Protein AF-0000000085179048 (afdb_homodimer)

Solvent-accessible surface area (backbone atoms only — not comparable to full-atom values): 20892 Å² total; per-residue (Å²): 111,34,47,78,47,80,28,46,44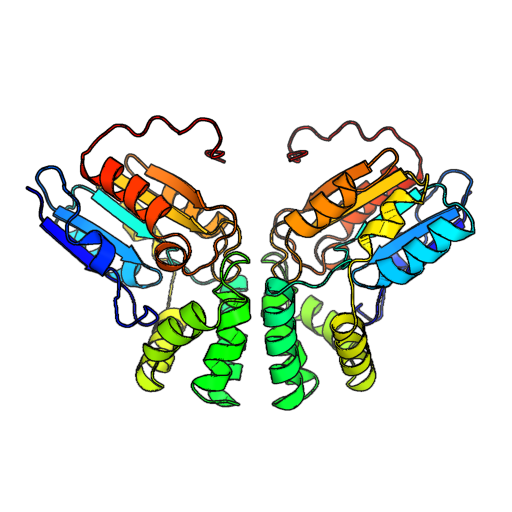,63,78,31,32,78,68,53,62,57,90,55,72,82,53,64,36,40,74,47,40,33,37,40,19,23,29,59,16,32,54,61,47,38,52,49,29,48,74,70,59,28,56,30,36,36,32,36,33,46,50,46,60,58,50,48,43,44,47,31,41,50,50,24,34,50,49,19,31,75,68,40,40,62,62,25,23,47,41,35,38,42,37,31,33,39,10,61,76,41,39,61,36,63,68,59,49,48,46,35,53,68,32,60,44,64,69,44,53,49,51,46,53,52,52,55,71,68,42,55,75,54,55,63,44,37,54,61,23,77,26,34,36,40,30,40,28,10,60,45,9,50,59,59,35,49,68,55,41,47,49,51,37,70,41,35,64,41,62,54,39,57,44,63,39,82,48,17,5,42,51,27,66,77,65,37,43,68,65,46,49,51,55,50,34,44,53,43,53,62,54,77,72,66,76,58,85,83,54,64,70,116,111,36,47,79,47,80,27,45,42,65,78,31,31,77,68,54,62,57,90,56,73,82,53,64,37,40,74,48,40,32,37,40,19,22,30,60,15,34,54,59,47,38,52,49,28,47,74,68,59,29,56,29,36,37,31,37,32,46,50,47,61,58,51,47,43,46,47,30,41,49,50,25,34,49,48,19,31,76,69,40,39,62,62,24,23,46,41,36,37,44,35,32,31,39,11,62,75,40,40,60,36,64,67,59,49,48,47,36,54,67,32,58,45,62,68,42,52,52,51,45,53,53,54,56,72,68,42,54,75,53,54,63,46,37,53,61,21,77,28,32,35,39,30,40,28,10,58,46,9,52,58,59,36,47,67,55,39,48,48,52,36,70,42,34,63,40,60,53,39,58,46,64,39,82,48,18,4,43,50,28,65,76,65,37,42,68,66,45,49,52,55,51,34,44,52,43,53,63,52,78,71,65,75,58,87,82,56,65,75,117

InterPro domains:
  IPR000073 Alpha/beta hydrolase fold-1 [PF12697] (27-190)
  IPR029058 Alpha/Beta hydrolase fold [G3DSA:3.40.50.1820] (17-197)
  IPR029058 Alpha/Beta hydrolase fold [SSF53474] (25-196)

Radius of gyration: 22.24 Å; Cα contacts (8 Å, |Δi|>4): 928; chains: 2; bounding box: 45×68×48 Å

Nearest PDB structures (foldseek):
  5z7w-assembly1_A  TM=7.823E-01  e=5.095E-08  Striga hermonthica
  6azd-assembly1_A  TM=7.592E-01  e=1.053E-07  Physcomitrium patens
  7k38-assembly1_A  TM=7.659E-01  e=2.048E-07  Pisum sativum
  8vd1-assembly1_A  TM=7.895E-01  e=4.234E-07  Oryza sativa
  6azc-assembly2_B  TM=7.497E-01  e=6.869E-07  Physcomitrium patens

Organism: NCBI:txid751945

Sequence (420 aa):
MGELRLFPGLLSPPSGLDLFLDLPSEPGLHLLAFGEGALEALRVAFQGGARSLVLLSPILRRDAFLEARLQALRFGLERGSVEGFATVGRALFFGPRTAGSEEIFSAWREGLSEGKVRAWLERLSALGDERRWLRGTEARLLVVQGALDAFTPPPYGREAADWAKGEALFFAVEGAGHLVPWEAPEEVASWVGDFLLGEGFRPLPGGLALMGELRLFPGLLSPPSGLDLFLDLPSEPGLHLLAFGEGALEALRVAFQGGARSLVLLSPILRRDAFLEARLQALRFGLERGSVEGFATVGRALFFGPRTAGSEEIFSAWREGLSEGKVRAWLERLSALGDERRWLRGTEARLLVVQGALDAFTPPPYGREAADWAKGEALFFAVEGAGHLVPWEAPEEVASWVGDFLLGEGFRPLPGGLAL

pLDDT: mean 93.28, std 13.05, range [28.91, 98.94]

Structure (mmCIF, N/CA/C/O backbone):
data_AF-0000000085179048-model_v1
#
loop_
_entity.id
_entity.type
_entity.pdbx_description
1 polymer 'AB hydrolase-1 domain-containing protein'
#
loop_
_atom_site.group_PDB
_atom_site.id
_atom_site.type_symbol
_atom_site.label_atom_id
_atom_site.label_alt_id
_atom_site.label_comp_id
_atom_site.label_asym_id
_atom_site.label_entity_id
_atom_site.label_seq_id
_atom_site.pdbx_PDB_ins_code
_atom_site.Cartn_x
_atom_site.Cartn_y
_atom_site.Cartn_z
_atom_site.occupancy
_atom_site.B_iso_or_equiv
_atom_site.auth_seq_id
_atom_site.auth_comp_id
_atom_site.auth_asym_id
_atom_site.auth_atom_id
_atom_site.pdbx_PDB_model_num
ATOM 1 N N . MET A 1 1 ? 11.695 32.562 19.188 1 83.38 1 MET A N 1
ATOM 2 C CA . MET A 1 1 ? 10.922 31.344 18.969 1 83.38 1 MET A CA 1
ATOM 3 C C . MET A 1 1 ? 9.812 31.562 17.953 1 83.38 1 MET A C 1
ATOM 5 O O . MET A 1 1 ? 9.297 32.688 17.828 1 83.38 1 MET A O 1
ATOM 9 N N . GLY A 1 2 ? 9.695 30.516 17.141 1 93 2 GLY A N 1
ATOM 10 C CA . GLY A 1 2 ? 8.68 30.672 16.109 1 93 2 GLY A CA 1
ATOM 11 C C . GLY A 1 2 ? 7.297 30.25 16.562 1 93 2 GLY A C 1
ATOM 12 O O . GLY A 1 2 ? 7.105 29.891 17.719 1 93 2 GLY A O 1
ATOM 13 N N . GLU A 1 3 ? 6.324 30.562 15.828 1 95.44 3 GLU A N 1
ATOM 14 C CA . GLU A 1 3 ? 4.945 30.125 16.016 1 95.44 3 GLU A CA 1
ATOM 15 C C . GLU A 1 3 ? 4.656 28.844 15.242 1 95.44 3 GLU A C 1
ATOM 17 O O . GLU A 1 3 ? 4.902 28.781 14.039 1 95.44 3 GLU A O 1
ATOM 22 N N . LEU A 1 4 ? 4.219 27.875 15.992 1 97.5 4 LEU A N 1
ATOM 23 C CA . LEU A 1 4 ? 3.857 26.609 15.367 1 97.5 4 LEU A CA 1
ATOM 24 C C . LEU A 1 4 ? 2.344 26.422 15.359 1 97.5 4 LEU A C 1
ATOM 26 O O . LEU A 1 4 ? 1.698 26.5 16.406 1 97.5 4 LEU A O 1
ATOM 30 N N . ARG A 1 5 ? 1.776 26.234 14.195 1 97.69 5 ARG A N 1
ATOM 31 C CA . ARG A 1 5 ? 0.36 25.922 14.047 1 97.69 5 ARG A CA 1
ATOM 32 C C . ARG A 1 5 ? 0.169 24.5 13.555 1 97.69 5 ARG A C 1
ATOM 34 O O . ARG A 1 5 ? 0.829 24.062 12.602 1 97.69 5 ARG A O 1
ATOM 41 N N . LEU A 1 6 ? -0.698 23.797 14.188 1 98.56 6 LEU A N 1
ATOM 42 C CA . LEU A 1 6 ? -0.914 22.391 13.891 1 98.56 6 LEU A CA 1
ATOM 43 C C . LEU A 1 6 ? -2.234 22.188 13.156 1 98.56 6 LEU A C 1
ATOM 45 O O . LEU A 1 6 ? -3.234 22.828 13.477 1 98.56 6 LEU A O 1
ATOM 49 N N . PHE A 1 7 ? -2.242 21.312 12.18 1 98.5 7 PHE A N 1
ATOM 50 C CA . PHE A 1 7 ? -3.408 20.891 11.406 1 98.5 7 PHE A CA 1
ATOM 51 C C . PHE A 1 7 ? -3.521 19.375 11.383 1 98.5 7 PHE A C 1
ATOM 53 O O . PHE A 1 7 ? -3.178 18.734 10.383 1 98.5 7 PHE A O 1
ATOM 60 N N . PRO A 1 8 ? -4.031 18.734 12.352 1 98.19 8 PRO A N 1
ATOM 61 C CA . PRO A 1 8 ? -3.943 17.281 12.555 1 98.19 8 PRO A CA 1
ATOM 62 C C . PRO A 1 8 ? -4.883 16.5 11.633 1 98.19 8 PRO A C 1
ATOM 64 O O . PRO A 1 8 ? -4.711 15.289 11.453 1 98.19 8 PRO A O 1
ATOM 67 N N . GLY A 1 9 ? -5.91 17.156 10.992 1 97.38 9 GLY A N 1
ATOM 68 C CA . GLY A 1 9 ? -6.898 16.453 10.203 1 97.38 9 GLY A CA 1
ATOM 69 C C . GLY A 1 9 ? -7.973 15.789 11.039 1 97.38 9 GLY A C 1
ATOM 70 O O . GLY A 1 9 ? -7.848 15.703 12.266 1 97.38 9 GLY A O 1
ATOM 71 N N . LEU A 1 10 ? -8.922 15.188 10.445 1 98.06 10 LEU A N 1
ATOM 72 C CA . LEU A 1 10 ? -10.133 14.703 11.102 1 98.06 10 LEU A CA 1
ATOM 73 C C . LEU A 1 10 ? -9.945 13.281 11.609 1 98.06 10 LEU A C 1
ATOM 75 O O . LEU A 1 10 ? -10.695 12.82 12.477 1 98.06 10 LEU A O 1
ATOM 79 N N . LEU A 1 11 ? -8.945 12.516 11.055 1 97.88 11 LEU A N 1
ATOM 80 C CA . LEU A 1 11 ? -8.797 11.109 11.414 1 97.88 11 LEU A CA 1
ATOM 81 C C . LEU A 1 11 ? -7.68 10.93 12.438 1 97.88 11 LEU A C 1
ATOM 83 O O . LEU A 1 11 ? -7.309 9.797 12.758 1 97.88 11 LEU A O 1
ATOM 87 N N . SER A 1 12 ? -7.145 12.023 12.969 1 98.12 12 SER A N 1
ATOM 88 C CA . SER A 1 12 ? -6.082 11.914 13.969 1 98.12 12 SER A CA 1
ATOM 89 C C . SER A 1 12 ? -6.598 11.305 15.266 1 98.12 12 SER A C 1
ATOM 91 O O . SER A 1 12 ? -7.777 11.438 15.594 1 98.12 12 SER A O 1
ATOM 93 N N . PRO A 1 13 ? -5.734 10.555 16 1 98.12 13 PRO A N 1
ATOM 94 C CA . PRO A 1 13 ? -6.113 10.203 17.375 1 98.12 13 PRO A CA 1
ATOM 95 C C . PRO A 1 13 ? -6.344 11.422 18.266 1 98.12 13 PRO A C 1
ATOM 97 O O . PRO A 1 13 ? -6.051 12.547 17.844 1 98.12 13 PRO A O 1
ATOM 100 N N . PRO A 1 14 ? -6.887 11.188 19.438 1 97.81 14 PRO A N 1
ATOM 101 C CA . PRO A 1 14 ? -7.211 12.312 20.328 1 97.81 14 PRO A CA 1
ATOM 102 C C . PRO A 1 14 ? -5.992 13.172 20.656 1 97.81 14 PRO A C 1
ATOM 104 O O . PRO A 1 14 ? -6.117 14.391 20.797 1 97.81 14 PRO A O 1
ATOM 107 N N . SER A 1 15 ? -4.844 12.641 20.688 1 96.38 15 SER A N 1
ATOM 108 C CA . SER A 1 15 ? -3.633 13.391 21 1 96.38 15 SER A CA 1
ATOM 109 C C . SER A 1 15 ? -3.275 14.359 19.875 1 96.38 15 SER A C 1
ATOM 111 O O . SER A 1 15 ? -2.482 15.281 20.078 1 96.38 15 SER A O 1
ATOM 113 N N . GLY A 1 16 ? -3.834 14.094 18.688 1 97.5 16 GLY A N 1
ATOM 114 C CA . GLY A 1 16 ? -3.484 14.914 17.531 1 97.5 16 GLY A CA 1
ATOM 115 C C . GLY A 1 16 ? -1.993 14.953 17.266 1 97.5 16 GLY A C 1
ATOM 116 O O . GLY A 1 16 ? -1.337 13.914 17.219 1 97.5 16 GLY A O 1
ATOM 117 N N . LEU A 1 17 ? -1.526 16.172 17.047 1 98.31 17 LEU A N 1
ATOM 118 C CA . LEU A 1 17 ? -0.115 16.391 16.75 1 98.31 17 LEU A CA 1
ATOM 119 C C . LEU A 1 17 ? 0.594 17.047 17.922 1 98.31 17 LEU A C 1
ATOM 121 O O . LEU A 1 17 ? 1.588 17.75 17.734 1 98.31 17 LEU A O 1
ATOM 125 N N . ASP A 1 18 ? 0.159 16.75 19.141 1 96.81 18 ASP A N 1
ATOM 126 C CA . ASP A 1 18 ? 0.639 17.422 20.344 1 96.81 18 ASP A CA 1
ATOM 127 C C . ASP A 1 18 ? 2.109 17.094 20.594 1 96.81 18 ASP A C 1
ATOM 129 O O . ASP A 1 18 ? 2.809 17.859 21.266 1 96.81 18 ASP A O 1
ATOM 133 N N . LEU A 1 19 ? 2.555 16.016 20.062 1 95 19 LEU A N 1
ATOM 134 C CA . LEU A 1 19 ? 3.93 15.594 20.312 1 95 19 LEU A CA 1
ATOM 135 C C . LEU A 1 19 ? 4.918 16.594 19.719 1 95 19 LEU A C 1
ATOM 137 O O . LEU A 1 19 ? 6.098 16.594 20.062 1 95 19 LEU A O 1
ATOM 141 N N . PHE A 1 20 ? 4.402 17.516 18.875 1 97.12 20 PHE A N 1
ATOM 142 C CA . PHE A 1 20 ? 5.301 18.453 18.203 1 97.12 20 PHE A CA 1
ATOM 143 C C . PHE A 1 20 ? 5.285 19.812 18.891 1 97.12 20 PHE A C 1
ATOM 145 O O . PHE A 1 20 ? 6.086 20.688 18.562 1 97.12 20 PHE A O 1
ATOM 152 N N . LEU A 1 21 ? 4.391 20.141 19.812 1 94.69 21 LEU A N 1
ATOM 153 C CA . LEU A 1 21 ? 4.129 21.453 20.375 1 94.69 21 LEU A CA 1
ATOM 154 C C . LEU A 1 21 ? 5.367 22 21.078 1 94.69 21 LEU A C 1
ATOM 156 O O . LEU A 1 21 ? 5.613 23.219 21.062 1 94.69 21 LEU A O 1
ATOM 160 N N . ASP A 1 22 ? 6.266 21.188 21.641 1 91.12 22 ASP A N 1
ATOM 161 C CA . ASP A 1 22 ? 7.379 21.656 22.469 1 91.12 22 ASP A CA 1
ATOM 162 C C . ASP A 1 22 ? 8.68 21.672 21.672 1 91.12 22 ASP A C 1
ATOM 164 O O . ASP A 1 22 ? 9.75 21.922 22.219 1 91.12 22 ASP A O 1
ATOM 168 N N . LEU A 1 23 ? 8.57 21.453 20.359 1 94.94 23 LEU A N 1
ATOM 169 C CA . LEU A 1 23 ? 9.781 21.469 19.547 1 94.94 23 LEU A CA 1
ATOM 170 C C . LEU A 1 23 ? 10.281 22.906 19.344 1 94.94 23 LEU A C 1
ATOM 172 O O . LEU A 1 23 ? 9.492 23.797 19.047 1 94.94 23 LEU A O 1
ATOM 176 N N . PRO A 1 24 ? 11.578 23.109 19.484 1 94.19 24 PRO A N 1
ATOM 177 C CA . PRO A 1 24 ? 12.125 24.438 19.172 1 94.19 24 PRO A CA 1
ATOM 178 C C . PRO A 1 24 ? 12.062 24.766 17.688 1 94.19 24 PRO A C 1
ATOM 180 O O . PRO A 1 24 ? 12.062 23.844 16.844 1 94.19 24 PRO A O 1
ATOM 183 N N . SER A 1 25 ? 11.914 26.031 17.375 1 94.75 25 SER A N 1
ATOM 184 C CA . SER A 1 25 ? 11.875 26.469 15.992 1 94.75 25 SER A CA 1
ATOM 185 C C . SER A 1 25 ? 12.57 27.812 15.82 1 94.75 25 SER A C 1
ATOM 187 O O . SER A 1 25 ? 12.68 28.594 16.781 1 94.75 25 SER A O 1
ATOM 189 N N . GLU A 1 26 ? 13.102 28.094 14.68 1 94.94 26 GLU A N 1
ATOM 190 C CA . GLU A 1 26 ? 13.586 29.438 14.336 1 94.94 26 GLU A CA 1
ATOM 191 C C . GLU A 1 26 ? 12.43 30.438 14.273 1 94.94 26 GLU A C 1
ATOM 193 O O . GLU A 1 26 ? 11.266 30.047 14.219 1 94.94 26 GLU A O 1
ATOM 198 N N . PRO A 1 27 ? 12.789 31.703 14.25 1 95.38 27 PRO A N 1
ATOM 199 C CA . PRO A 1 27 ? 11.719 32.688 14.18 1 95.38 27 PRO A CA 1
ATOM 200 C C . PRO A 1 27 ? 10.891 32.562 12.906 1 95.38 27 PRO A C 1
ATOM 202 O O . PRO A 1 27 ? 11.422 32.25 11.844 1 95.38 27 PRO A O 1
ATOM 205 N N . GLY A 1 28 ? 9.539 32.906 13.094 1 95.06 28 GLY A N 1
ATOM 206 C CA . GLY A 1 28 ? 8.617 32.844 11.961 1 95.06 28 GLY A CA 1
ATOM 207 C C . GLY A 1 28 ? 7.445 31.922 12.195 1 95.06 28 GLY A C 1
ATOM 208 O O . GLY A 1 28 ? 7.297 31.359 13.281 1 95.06 28 GLY A O 1
ATOM 209 N N . LEU A 1 29 ? 6.594 31.797 11.148 1 96.44 29 LEU A N 1
ATOM 210 C CA . LEU A 1 29 ? 5.422 30.922 11.203 1 96.44 29 LEU A CA 1
ATOM 211 C C . LEU A 1 29 ? 5.734 29.562 10.602 1 96.44 29 LEU A C 1
ATOM 213 O O . LEU A 1 29 ? 6.23 29.469 9.477 1 96.44 29 LEU A O 1
ATOM 217 N N . HIS A 1 30 ? 5.52 28.531 11.383 1 97 30 HIS A N 1
ATOM 218 C CA . HIS A 1 30 ? 5.695 27.156 10.961 1 97 30 HIS A CA 1
ATOM 219 C C . HIS A 1 30 ? 4.367 26.391 10.992 1 97 30 HIS A C 1
ATOM 221 O O . HIS A 1 30 ? 3.621 26.484 11.969 1 97 30 HIS A O 1
ATOM 227 N N . LEU A 1 31 ? 4.109 25.75 9.891 1 97.94 31 LEU A N 1
ATOM 228 C CA . LEU A 1 31 ? 2.877 24.984 9.773 1 97.94 31 LEU A CA 1
ATOM 229 C C . LEU A 1 31 ? 3.172 23.484 9.719 1 97.94 31 LEU A C 1
ATOM 231 O O . LEU A 1 31 ? 4.09 23.047 9.016 1 97.94 31 LEU A O 1
ATOM 235 N N . LEU A 1 32 ? 2.506 22.734 10.484 1 98.69 32 LEU A N 1
ATOM 236 C CA . LEU A 1 32 ? 2.611 21.281 10.508 1 98.69 32 LEU A CA 1
ATOM 237 C C . LEU A 1 32 ? 1.243 20.625 10.312 1 98.69 32 LEU A C 1
ATOM 239 O O . LEU A 1 32 ? 0.315 20.875 11.086 1 98.69 32 LEU A O 1
ATOM 243 N N . ALA A 1 33 ? 1.173 19.812 9.273 1 98.81 33 ALA A N 1
ATOM 244 C CA . ALA A 1 33 ? -0.136 19.266 8.914 1 98.81 33 ALA A CA 1
ATOM 245 C C . ALA A 1 33 ? -0.055 17.766 8.641 1 98.81 33 ALA A C 1
ATOM 247 O O . ALA A 1 33 ? 0.973 17.281 8.172 1 98.81 33 ALA A O 1
ATOM 248 N N . PHE A 1 34 ? -1.141 17.094 8.883 1 98.81 34 PHE A N 1
ATOM 249 C CA . PHE A 1 34 ? -1.292 15.688 8.562 1 98.81 34 PHE A CA 1
ATOM 250 C C . PHE A 1 34 ? -2.479 15.461 7.633 1 98.81 34 PHE A C 1
ATOM 252 O O . PHE A 1 34 ? -3.545 16.047 7.824 1 98.81 34 PHE A O 1
ATOM 259 N N . GLY A 1 35 ? -2.232 14.508 6.664 1 98.5 35 GLY A N 1
ATOM 260 C CA . GLY A 1 35 ? -3.316 14.078 5.793 1 98.5 35 GLY A CA 1
ATOM 261 C C . GLY A 1 35 ? -4 15.227 5.082 1 98.5 35 GLY A C 1
ATOM 262 O O . GLY A 1 35 ? -3.344 16.031 4.414 1 98.5 35 GLY A O 1
ATOM 263 N N . GLU A 1 36 ? -5.277 15.336 5.199 1 98.25 36 GLU A N 1
ATOM 264 C CA . GLU A 1 36 ? -6.066 16.391 4.559 1 98.25 36 GLU A CA 1
ATOM 265 C C . GLU A 1 36 ? -5.926 17.719 5.297 1 98.25 36 GLU A C 1
ATOM 267 O O . GLU A 1 36 ? -6.301 18.766 4.773 1 98.25 36 GLU A O 1
ATOM 272 N N . GLY A 1 37 ? -5.328 17.766 6.523 1 98.38 37 GLY A N 1
ATOM 273 C CA . GLY A 1 37 ? -4.98 19.016 7.172 1 98.38 37 GLY A CA 1
ATOM 274 C C . GLY A 1 37 ? -4.07 19.891 6.332 1 98.38 37 GLY A C 1
ATOM 275 O O . GLY A 1 37 ? -4 21.109 6.543 1 98.38 37 GLY A O 1
ATOM 276 N N . ALA A 1 38 ? -3.398 19.281 5.438 1 98.38 38 ALA A N 1
ATOM 277 C CA . ALA A 1 38 ? -2.504 19.984 4.531 1 98.38 38 ALA A CA 1
ATOM 278 C C . ALA A 1 38 ? -3.264 21.031 3.717 1 98.38 38 ALA A C 1
ATOM 280 O O . ALA A 1 38 ? -2.703 22.062 3.344 1 98.38 38 ALA A O 1
ATOM 281 N N . LEU A 1 39 ? -4.527 20.781 3.436 1 97.12 39 LEU A N 1
ATOM 282 C CA . LEU A 1 39 ? -5.328 21.672 2.607 1 97.12 39 LEU A CA 1
ATOM 283 C C . LEU A 1 39 ? -5.453 23.047 3.26 1 97.12 39 LEU A C 1
ATOM 285 O O . LEU A 1 39 ? -5.188 24.062 2.623 1 97.12 39 LEU A O 1
ATOM 289 N N . GLU A 1 40 ? -5.809 23.047 4.531 1 96.69 40 GLU A N 1
ATOM 290 C CA . GLU A 1 40 ? -5.914 24.312 5.258 1 96.69 40 GLU A CA 1
ATOM 291 C C . GLU A 1 40 ? -4.543 24.938 5.473 1 96.69 40 GLU A C 1
ATOM 293 O O . GLU A 1 40 ? -4.383 26.156 5.34 1 96.69 40 GLU A O 1
ATOM 298 N N . ALA A 1 41 ? -3.561 24.125 5.766 1 97.81 41 ALA A N 1
ATOM 299 C CA . ALA A 1 41 ? -2.207 24.641 5.984 1 97.81 41 ALA A CA 1
ATOM 300 C C . ALA A 1 41 ? -1.677 25.328 4.734 1 97.81 41 ALA A C 1
ATOM 302 O O . ALA A 1 41 ? -1.047 26.391 4.832 1 97.81 41 ALA A O 1
ATOM 303 N N . LEU A 1 42 ? -1.916 24.766 3.609 1 95.88 42 LEU A N 1
ATOM 304 C CA . LEU A 1 42 ? -1.454 25.344 2.348 1 95.88 42 LEU A CA 1
ATOM 305 C C . LEU A 1 42 ? -2.109 26.688 2.084 1 95.88 42 LEU A C 1
ATOM 307 O O . LEU A 1 42 ? -1.458 27.609 1.601 1 95.88 42 LEU A O 1
ATOM 311 N N . ARG A 1 43 ? -3.361 26.797 2.412 1 94.06 43 ARG A N 1
ATOM 312 C CA . ARG A 1 43 ? -4.059 28.062 2.242 1 94.06 43 ARG A CA 1
ATOM 313 C C . ARG A 1 43 ? -3.455 29.141 3.137 1 94.06 43 ARG A C 1
ATOM 315 O O . ARG A 1 43 ? -3.252 30.266 2.697 1 94.06 43 ARG A O 1
ATOM 322 N N . VAL A 1 44 ? -3.166 28.75 4.32 1 95.44 44 VAL A N 1
ATOM 323 C CA . VAL A 1 44 ? -2.547 29.672 5.258 1 95.44 44 VAL A CA 1
ATOM 324 C C . VAL A 1 44 ? -1.172 30.094 4.742 1 95.44 44 VAL A C 1
ATOM 326 O O . VAL A 1 44 ? -0.825 31.266 4.766 1 95.44 44 VAL A O 1
ATOM 329 N N . ALA A 1 45 ? -0.393 29.156 4.293 1 94.06 45 ALA A N 1
ATOM 330 C CA . ALA A 1 45 ? 0.941 29.438 3.768 1 94.06 45 ALA A CA 1
ATOM 331 C C . ALA A 1 45 ? 0.869 30.375 2.564 1 94.06 45 ALA A C 1
ATOM 333 O O . ALA A 1 45 ? 1.712 31.25 2.408 1 94.06 45 ALA A O 1
ATOM 334 N N . PHE A 1 46 ? -0.098 30.141 1.783 1 87.81 46 PHE A N 1
ATOM 335 C CA . PHE A 1 46 ? -0.271 30.922 0.568 1 87.81 46 PHE A CA 1
ATOM 336 C C . PHE A 1 46 ? -0.652 32.375 0.904 1 87.81 46 PHE A C 1
ATOM 338 O O . PHE A 1 46 ? -0.125 33.312 0.309 1 87.81 46 PHE A O 1
ATOM 345 N N . GLN A 1 47 ? -1.508 32.594 1.882 1 88.31 47 GLN A N 1
ATOM 346 C CA . GLN A 1 47 ? -2.057 33.906 2.215 1 88.31 47 GLN A CA 1
ATOM 347 C C . GLN A 1 47 ? -1.08 34.719 3.068 1 88.31 47 GLN A C 1
ATOM 349 O O . GLN A 1 47 ? -1.003 35.938 2.947 1 88.31 47 GLN A O 1
ATOM 354 N N . GLY A 1 48 ? -0.469 34.156 3.969 1 81.31 48 GLY A N 1
ATOM 355 C CA . GLY A 1 48 ? 0.225 34.906 5 1 81.31 48 GLY A CA 1
ATOM 356 C C . GLY A 1 48 ? 1.729 34.719 4.969 1 81.31 48 GLY A C 1
ATOM 357 O O . GLY A 1 48 ? 2.467 35.438 5.645 1 81.31 48 GLY A O 1
ATOM 358 N N . GLY A 1 49 ? 2.15 33.781 4.211 1 87.56 49 GLY A N 1
ATOM 359 C CA . GLY A 1 49 ? 3.572 33.469 4.211 1 87.56 49 GLY A CA 1
ATOM 360 C C . GLY A 1 49 ? 3.992 32.594 5.383 1 87.56 49 GLY A C 1
ATOM 361 O O . GLY A 1 49 ? 3.588 32.844 6.523 1 87.56 49 GLY A O 1
ATOM 362 N N . ALA A 1 50 ? 4.504 31.547 5.258 1 94.19 50 ALA A N 1
ATOM 363 C CA . ALA A 1 50 ? 5.082 30.656 6.258 1 94.19 50 ALA A CA 1
ATOM 364 C C . ALA A 1 50 ? 6.574 30.438 6.004 1 94.19 50 ALA A C 1
ATOM 366 O O . ALA A 1 50 ? 7.023 30.469 4.855 1 94.19 50 ALA A O 1
ATOM 367 N N . ARG A 1 51 ? 7.234 30.359 7.141 1 94 51 ARG A N 1
ATOM 368 C CA . ARG A 1 51 ? 8.656 30.062 7.047 1 94 51 ARG A CA 1
ATOM 369 C C . ARG A 1 51 ? 8.883 28.625 6.598 1 94 51 ARG A C 1
ATOM 371 O O . ARG A 1 51 ? 9.781 28.344 5.793 1 94 51 ARG A O 1
ATOM 378 N N . SER A 1 52 ? 8.094 27.781 7.156 1 95.31 52 SER A N 1
ATOM 379 C CA . SER A 1 52 ? 8.219 26.375 6.789 1 95.31 52 SER A CA 1
ATOM 380 C C . SER A 1 52 ? 6.867 25.672 6.824 1 95.31 52 SER A C 1
ATOM 382 O O . SER A 1 52 ? 5.941 26.125 7.496 1 95.31 52 SER A O 1
ATOM 384 N N . LEU A 1 53 ? 6.797 24.641 6.082 1 96.44 53 LEU A N 1
ATOM 385 C CA . LEU A 1 53 ? 5.637 23.766 5.969 1 96.44 53 LEU A CA 1
ATOM 386 C C . LEU A 1 53 ? 6.043 22.312 6.078 1 96.44 53 LEU A C 1
ATOM 388 O O . LEU A 1 53 ? 6.871 21.828 5.301 1 96.44 53 LEU A O 1
ATOM 392 N N . VAL A 1 54 ? 5.512 21.641 7.102 1 97.88 54 VAL A N 1
ATOM 393 C CA . VAL A 1 54 ? 5.711 20.203 7.266 1 97.88 54 VAL A CA 1
ATOM 394 C C . VAL A 1 54 ? 4.422 19.469 6.934 1 97.88 54 VAL A C 1
ATOM 396 O O . VAL A 1 54 ? 3.385 19.703 7.559 1 97.88 54 VAL A O 1
ATOM 399 N N . LEU A 1 55 ? 4.523 18.594 5.953 1 98.44 55 LEU A N 1
ATOM 400 C CA . LEU A 1 55 ? 3.381 17.766 5.555 1 98.44 55 LEU A CA 1
ATOM 401 C C . LEU A 1 55 ? 3.631 16.297 5.863 1 98.44 55 LEU A C 1
ATOM 403 O O . LEU A 1 55 ? 4.539 15.688 5.297 1 98.44 55 LEU A O 1
ATOM 407 N N . LEU A 1 56 ? 2.85 15.781 6.754 1 98.75 56 LEU A N 1
ATOM 408 C CA . LEU A 1 56 ? 2.893 14.375 7.117 1 98.75 56 LEU A CA 1
ATOM 409 C C . LEU A 1 56 ? 1.784 13.594 6.414 1 98.75 56 LEU A C 1
ATOM 411 O O . LEU A 1 56 ? 0.601 13.812 6.688 1 98.75 56 LEU A O 1
ATOM 415 N N . SER A 1 57 ? 2.143 12.68 5.426 1 98.62 57 SER A N 1
ATOM 416 C CA . SER A 1 57 ? 1.211 11.891 4.621 1 98.62 57 SER A CA 1
ATOM 417 C C . SER A 1 57 ? 0.143 12.773 3.988 1 98.62 57 SER A C 1
ATOM 419 O O . SER A 1 57 ? -1.052 12.5 4.105 1 98.62 57 SER A O 1
ATOM 421 N N . PRO A 1 58 ? 0.581 13.758 3.236 1 98.44 58 PRO A N 1
ATOM 422 C CA . PRO A 1 58 ? -0.389 14.727 2.721 1 98.44 58 PRO A CA 1
ATOM 423 C C . PRO A 1 58 ? -1.349 14.109 1.702 1 98.44 58 PRO A C 1
ATOM 425 O O . PRO A 1 58 ? -0.962 13.219 0.942 1 98.44 58 PRO A O 1
ATOM 428 N N . ILE A 1 59 ? -2.541 14.562 1.688 1 98.38 59 ILE A N 1
ATOM 429 C CA . ILE A 1 59 ? -3.566 14.273 0.691 1 98.38 59 ILE A CA 1
ATOM 430 C C . ILE A 1 59 ? -3.922 15.547 -0.066 1 98.38 59 ILE A C 1
ATOM 432 O O . ILE A 1 59 ? -4.574 16.438 0.482 1 98.38 59 ILE A O 1
ATOM 436 N N . LEU A 1 60 ? -3.484 15.602 -1.344 1 97.75 60 LEU A N 1
ATOM 437 C CA . LEU A 1 60 ? -3.58 16.875 -2.033 1 97.75 60 LEU A CA 1
ATOM 438 C C . LEU A 1 60 ? -4.344 16.734 -3.346 1 97.75 60 LEU A C 1
ATOM 440 O O . LEU A 1 60 ? -4.625 17.734 -4.02 1 97.75 60 LEU A O 1
ATOM 444 N N . ARG A 1 61 ? -4.645 15.508 -3.695 1 96.5 61 ARG A N 1
ATOM 445 C CA . ARG A 1 61 ? -5.414 15.266 -4.91 1 96.5 61 ARG A CA 1
ATOM 446 C C . ARG A 1 61 ? -6.168 13.938 -4.82 1 96.5 61 ARG A C 1
ATOM 448 O O . ARG A 1 61 ? -5.875 13.109 -3.959 1 96.5 61 ARG A O 1
ATOM 455 N N . ARG A 1 62 ? -7.098 13.867 -5.684 1 96.56 62 ARG A N 1
ATOM 456 C CA . ARG A 1 62 ? -7.871 12.641 -5.789 1 96.56 62 ARG A CA 1
ATOM 457 C C . ARG A 1 62 ? -7.809 12.07 -7.199 1 96.56 62 ARG A C 1
ATOM 459 O O . ARG A 1 62 ? -8.016 12.789 -8.18 1 96.56 62 ARG A O 1
ATOM 466 N N . ASP A 1 63 ? -7.414 10.898 -7.367 1 96.88 63 ASP A N 1
ATOM 467 C CA . ASP A 1 63 ? -7.438 10.125 -8.609 1 96.88 63 ASP A CA 1
ATOM 468 C C . ASP A 1 63 ? -8.195 8.812 -8.422 1 96.88 63 ASP A C 1
ATOM 470 O O . ASP A 1 63 ? -8.797 8.578 -7.371 1 96.88 63 ASP A O 1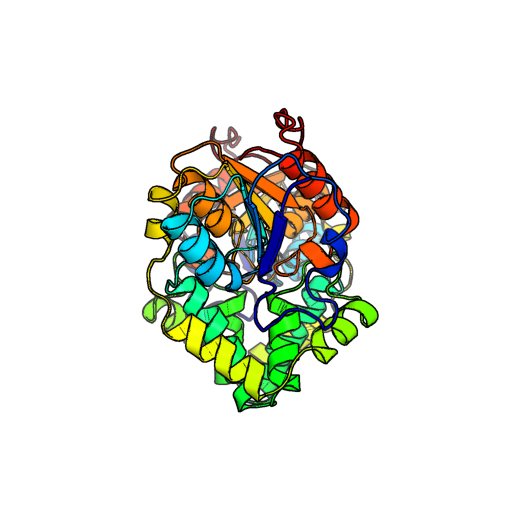
ATOM 474 N N . ALA A 1 64 ? -8.266 8.023 -9.453 1 97.38 64 ALA A N 1
ATOM 475 C CA . ALA A 1 64 ? -9.016 6.773 -9.406 1 97.38 64 ALA A CA 1
ATOM 476 C C . ALA A 1 64 ? -8.438 5.82 -8.367 1 97.38 64 ALA A C 1
ATOM 478 O O . ALA A 1 64 ? -9.164 5.023 -7.762 1 97.38 64 ALA A O 1
ATOM 479 N N . PHE A 1 65 ? -7.16 5.918 -8.164 1 97.75 65 PHE A N 1
ATOM 480 C CA . PHE A 1 65 ? -6.484 5.086 -7.176 1 97.75 65 PHE A CA 1
ATOM 481 C C . PHE A 1 65 ? -6.973 5.402 -5.77 1 97.75 65 PHE A C 1
ATOM 483 O O . PHE A 1 65 ? -7.395 4.504 -5.035 1 97.75 65 PHE A O 1
ATOM 490 N N . LEU A 1 66 ? -6.988 6.656 -5.363 1 98.19 66 LEU A N 1
ATOM 491 C CA . LEU A 1 66 ? -7.504 7.082 -4.066 1 98.19 66 LEU A CA 1
ATOM 492 C C . LEU A 1 66 ? -9 6.812 -3.961 1 98.19 66 LEU A C 1
ATOM 494 O O . LEU A 1 66 ? -9.492 6.438 -2.895 1 98.19 66 LEU A O 1
ATOM 498 N N . GLU A 1 67 ? -9.695 7.02 -5.055 1 98.31 67 GLU A N 1
ATOM 499 C CA . GLU A 1 67 ? -11.141 6.789 -5.047 1 98.31 67 GLU A CA 1
ATOM 500 C C . GLU A 1 67 ? -11.461 5.348 -4.66 1 98.31 67 GLU A C 1
ATOM 502 O O . GLU A 1 67 ? -12.43 5.098 -3.938 1 98.31 67 GLU A O 1
ATOM 507 N N . ALA A 1 68 ? -10.742 4.379 -5.145 1 98.62 68 ALA A N 1
ATOM 508 C CA . ALA A 1 68 ? -10.961 2.982 -4.781 1 98.62 68 ALA A CA 1
ATOM 509 C C . ALA A 1 68 ? -10.828 2.781 -3.275 1 98.62 68 ALA A C 1
ATOM 511 O O . ALA A 1 68 ? -11.602 2.025 -2.676 1 98.62 68 ALA A O 1
ATOM 512 N N . ARG A 1 69 ? -9.836 3.406 -2.643 1 98.75 69 ARG A N 1
ATOM 513 C CA . ARG A 1 69 ? -9.656 3.318 -1.195 1 98.75 69 ARG A CA 1
ATOM 514 C C . ARG A 1 69 ? -10.82 3.977 -0.461 1 98.75 69 ARG A C 1
ATOM 516 O O . ARG A 1 69 ? -11.32 3.439 0.53 1 98.75 69 ARG A O 1
ATOM 523 N N . LEU A 1 70 ? -11.266 5.125 -0.992 1 98.81 70 LEU A N 1
ATOM 524 C CA . LEU A 1 70 ? -12.391 5.812 -0.371 1 98.81 70 LEU A CA 1
ATOM 525 C C . LEU A 1 70 ? -13.656 4.969 -0.456 1 98.81 70 LEU A C 1
ATOM 527 O O . LEU A 1 70 ? -14.445 4.922 0.492 1 98.81 70 LEU A O 1
ATOM 531 N N . GLN A 1 71 ? -13.844 4.309 -1.553 1 98.81 71 GLN A N 1
ATOM 532 C CA . GLN A 1 71 ? -15.008 3.451 -1.713 1 98.81 71 GLN A CA 1
ATOM 533 C C . GLN A 1 71 ? -14.992 2.303 -0.706 1 98.81 71 GLN A C 1
ATOM 535 O O . GLN A 1 71 ? -16.031 1.954 -0.1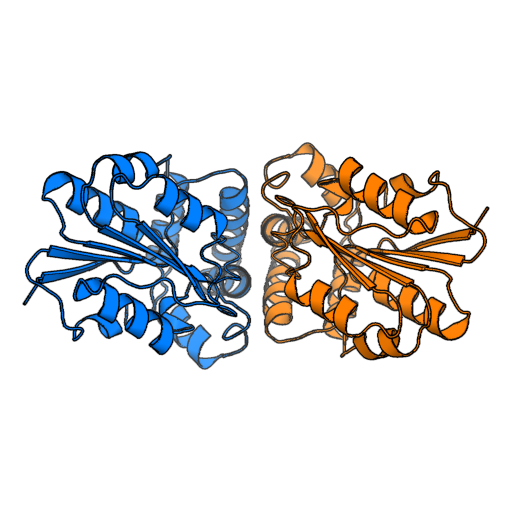36 1 98.81 71 GLN A O 1
ATOM 540 N N . ALA A 1 72 ? -13.859 1.729 -0.514 1 98.94 72 ALA A N 1
ATOM 541 C CA . ALA A 1 72 ? -13.742 0.655 0.469 1 98.94 72 ALA A CA 1
ATOM 542 C C . ALA A 1 72 ? -14.062 1.158 1.874 1 98.94 72 ALA A C 1
ATOM 544 O O . ALA A 1 72 ? -14.75 0.484 2.641 1 98.94 72 ALA A O 1
ATOM 545 N N . LEU A 1 73 ? -13.523 2.316 2.201 1 98.94 73 LEU A N 1
ATOM 546 C CA . LEU A 1 73 ? -13.758 2.902 3.516 1 98.94 73 LEU A CA 1
ATOM 547 C C . LEU A 1 73 ? -15.227 3.271 3.688 1 98.94 73 LEU A C 1
ATOM 549 O O . LEU A 1 73 ? -15.805 3.059 4.758 1 98.94 73 LEU A O 1
ATOM 553 N N . ARG A 1 74 ? -15.828 3.869 2.617 1 98.88 74 ARG A N 1
ATOM 554 C CA . ARG A 1 74 ? -17.266 4.172 2.648 1 98.88 74 ARG A CA 1
ATOM 555 C C . ARG A 1 74 ? -18.078 2.906 2.861 1 98.88 74 ARG A C 1
ATOM 557 O O . ARG A 1 74 ? -19.031 2.902 3.646 1 98.88 74 ARG A O 1
ATOM 564 N N . PHE A 1 75 ? -17.75 1.855 2.164 1 98.88 75 PHE A N 1
ATOM 565 C CA . PHE A 1 75 ? -18.406 0.564 2.34 1 98.88 75 PHE A CA 1
ATOM 566 C C . PHE A 1 75 ? -18.328 0.117 3.795 1 98.88 75 PHE A C 1
ATOM 568 O O . PHE A 1 75 ? -19.344 -0.306 4.371 1 98.88 75 PHE A O 1
ATOM 575 N N . GLY A 1 76 ? -17.125 0.198 4.383 1 98.88 76 GLY A N 1
ATOM 576 C CA . GLY A 1 76 ? -16.953 -0.146 5.785 1 98.88 76 GLY A CA 1
ATOM 577 C C . GLY A 1 76 ? -17.875 0.628 6.707 1 98.88 76 GLY A C 1
ATOM 578 O O . GLY A 1 76 ? -18.516 0.046 7.582 1 98.88 76 GLY A O 1
ATOM 579 N N . LEU A 1 77 ? -17.922 1.897 6.445 1 98.88 77 LEU A N 1
ATOM 580 C CA . LEU A 1 77 ? -18.766 2.748 7.27 1 98.88 77 LEU A CA 1
ATOM 581 C C . LEU A 1 77 ? -20.234 2.367 7.105 1 98.88 77 LEU A C 1
ATOM 583 O O . LEU A 1 77 ? -20.953 2.193 8.094 1 98.88 77 LEU A O 1
ATOM 587 N N . GLU A 1 78 ? -20.641 2.225 5.895 1 98.69 78 GLU A N 1
ATOM 588 C CA . GLU A 1 78 ? -22.047 1.966 5.582 1 98.69 78 GLU A CA 1
ATOM 589 C C . GLU A 1 78 ? -22.5 0.612 6.129 1 98.69 78 GLU A C 1
ATOM 591 O O . GLU A 1 78 ? -23.641 0.461 6.566 1 98.69 78 GLU A O 1
ATOM 596 N N . ARG A 1 79 ? -21.594 -0.37 6.148 1 98.69 79 ARG A N 1
ATOM 597 C CA . ARG A 1 79 ? -22 -1.737 6.469 1 98.69 79 ARG A CA 1
ATOM 598 C C . ARG A 1 79 ? -21.656 -2.086 7.914 1 98.69 79 ARG A C 1
ATOM 600 O O . ARG A 1 79 ? -22.156 -3.068 8.461 1 98.69 79 ARG A O 1
ATOM 607 N N . GLY A 1 80 ? -20.75 -1.288 8.531 1 98.56 80 GLY A N 1
ATOM 608 C CA . GLY A 1 80 ? -20.312 -1.659 9.867 1 98.56 80 GLY A CA 1
ATOM 609 C C . GLY A 1 80 ? -20.109 -0.467 10.781 1 98.56 80 GLY A C 1
ATOM 610 O O . GLY A 1 80 ? -19.375 -0.557 11.773 1 98.56 80 GLY A O 1
ATOM 611 N N . SER A 1 81 ? -20.641 0.662 10.391 1 98.5 81 SER A N 1
ATOM 612 C CA . SER A 1 81 ? -20.484 1.893 11.156 1 98.5 81 SER A CA 1
ATOM 613 C C . SER A 1 81 ? -19 2.23 11.359 1 98.5 81 SER A C 1
ATOM 615 O O . SER A 1 81 ? -18.172 1.926 10.508 1 98.5 81 SER A O 1
ATOM 617 N N . VAL A 1 82 ? -18.719 2.908 12.453 1 98.75 82 VAL A N 1
ATOM 618 C CA . VAL A 1 82 ? -17.359 3.359 12.703 1 98.75 82 VAL A CA 1
ATOM 619 C C . VAL A 1 82 ? -16.438 2.154 12.844 1 98.75 82 VAL A C 1
ATOM 621 O O . VAL A 1 82 ? -15.273 2.199 12.414 1 98.75 82 VAL A O 1
ATOM 624 N N . GLU A 1 83 ? -16.969 1.062 13.375 1 98.62 83 GLU A N 1
ATOM 625 C CA . GLU A 1 83 ? -16.172 -0.147 13.523 1 98.62 83 GLU A CA 1
ATOM 626 C C . GLU A 1 83 ? -15.805 -0.736 12.164 1 98.62 83 GLU A C 1
ATOM 628 O O . GLU A 1 83 ? -14.68 -1.209 11.969 1 98.62 83 GLU A O 1
ATOM 633 N N . GLY A 1 84 ? -16.797 -0.779 11.242 1 98.88 84 GLY A N 1
ATOM 634 C CA . GLY A 1 84 ? -16.5 -1.231 9.891 1 98.88 84 GLY A CA 1
ATOM 635 C C . GLY A 1 84 ? -15.484 -0.357 9.18 1 98.88 84 GLY A C 1
ATOM 636 O O . GLY A 1 84 ? -14.578 -0.864 8.516 1 98.88 84 GLY A O 1
ATOM 637 N N . PHE A 1 85 ? -15.633 1.016 9.352 1 98.94 85 PHE A N 1
ATOM 638 C CA . PHE A 1 85 ? -14.656 1.959 8.812 1 98.94 85 PHE A CA 1
ATOM 639 C C . PHE A 1 85 ? -13.266 1.673 9.367 1 98.94 85 PHE A C 1
ATOM 641 O O . PHE A 1 85 ? -12.297 1.618 8.617 1 98.94 85 PHE A O 1
ATOM 648 N N . ALA A 1 86 ? -13.211 1.438 10.648 1 98.94 86 ALA A N 1
ATOM 649 C CA . ALA A 1 86 ? -11.938 1.219 11.32 1 98.94 86 ALA A CA 1
ATOM 650 C C . ALA A 1 86 ? -11.305 -0.097 10.883 1 98.94 86 ALA A C 1
ATOM 652 O O . ALA A 1 86 ? -10.078 -0.194 10.766 1 98.94 86 ALA A O 1
ATOM 653 N N . THR A 1 87 ? -12.109 -1.122 10.648 1 98.88 87 THR A N 1
ATOM 654 C CA . THR A 1 87 ? -11.602 -2.41 10.188 1 98.88 87 THR A CA 1
ATOM 655 C C . THR A 1 87 ? -10.938 -2.273 8.82 1 98.88 87 THR A C 1
ATOM 657 O O . THR A 1 87 ? -9.805 -2.725 8.625 1 98.88 87 THR A O 1
ATOM 660 N N . VAL A 1 88 ? -11.586 -1.613 7.906 1 98.94 88 VAL A N 1
ATOM 661 C CA . VAL A 1 88 ? -11.008 -1.362 6.59 1 98.94 88 VAL A CA 1
ATOM 662 C C . VAL A 1 88 ? -9.836 -0.389 6.711 1 98.94 88 VAL A C 1
ATOM 664 O O . VAL A 1 88 ? -8.805 -0.562 6.059 1 98.94 88 VAL A O 1
ATOM 667 N N . GLY A 1 89 ? -9.977 0.573 7.613 1 98.94 89 GLY A N 1
ATOM 668 C CA . GLY A 1 89 ? -8.93 1.554 7.863 1 98.94 89 GLY A CA 1
ATOM 669 C C . GLY A 1 89 ? -7.652 0.94 8.398 1 98.94 89 GLY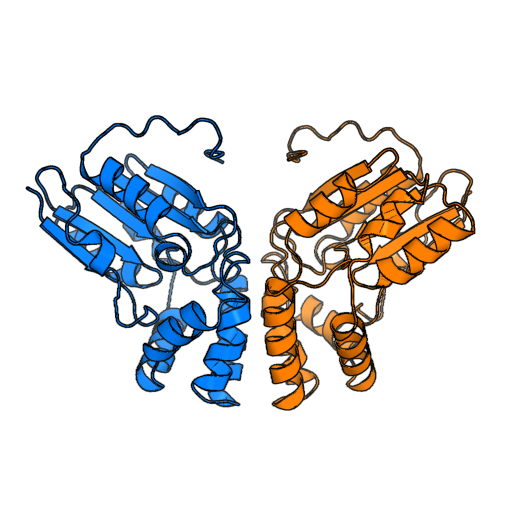 A C 1
ATOM 670 O O . GLY A 1 89 ? -6.555 1.38 8.055 1 98.94 89 GLY A O 1
ATOM 671 N N . ARG A 1 90 ? -7.773 -0.046 9.234 1 98.88 90 ARG A N 1
ATOM 672 C CA . ARG A 1 90 ? -6.578 -0.697 9.773 1 98.88 90 ARG A CA 1
ATOM 673 C C . ARG A 1 90 ? -5.719 -1.265 8.648 1 98.88 90 ARG A C 1
ATOM 675 O O . ARG A 1 90 ? -4.488 -1.177 8.695 1 98.88 90 ARG A O 1
ATOM 682 N N . ALA A 1 91 ? -6.34 -1.799 7.633 1 98.81 91 ALA A N 1
ATOM 683 C CA . ALA A 1 91 ? -5.652 -2.391 6.488 1 98.81 91 ALA A CA 1
ATOM 684 C C . ALA A 1 91 ? -5.004 -1.315 5.621 1 98.81 91 ALA A C 1
ATOM 686 O O . ALA A 1 91 ? -3.932 -1.531 5.051 1 98.81 91 ALA A O 1
ATOM 687 N N . LEU A 1 92 ? -5.594 -0.126 5.555 1 98.81 92 LEU A N 1
ATOM 688 C CA . LEU A 1 92 ? -5.191 0.875 4.574 1 98.81 92 LEU A CA 1
ATOM 689 C C . LEU A 1 92 ? -4.277 1.919 5.207 1 98.81 92 LEU A C 1
ATOM 691 O O . LEU A 1 92 ? -3.436 2.508 4.527 1 98.81 92 LEU A O 1
ATOM 695 N N . PHE A 1 93 ? -4.395 2.139 6.574 1 98.88 93 PHE A N 1
ATOM 696 C CA . PHE A 1 93 ? -3.742 3.297 7.172 1 98.88 93 PHE A CA 1
ATOM 697 C C . PHE A 1 93 ? -2.494 2.877 7.938 1 98.88 93 PHE A C 1
ATOM 699 O O . PHE A 1 93 ? -1.559 3.666 8.094 1 98.88 93 PHE A O 1
ATOM 706 N N . PHE A 1 94 ? -2.391 1.656 8.391 1 98.81 94 PHE A N 1
ATOM 707 C CA . PHE A 1 94 ? -1.298 1.257 9.273 1 98.81 94 PHE A CA 1
ATOM 708 C C . PHE A 1 94 ? -0.237 0.485 8.492 1 98.81 94 PHE A C 1
ATOM 710 O O . PHE A 1 94 ? -0.562 -0.318 7.617 1 98.81 94 PHE A O 1
ATOM 717 N N . GLY A 1 95 ? 1.006 0.734 8.828 1 98.44 95 GLY A N 1
ATOM 718 C CA . GLY A 1 95 ? 2.115 -0.073 8.344 1 98.44 95 GLY A CA 1
ATOM 719 C C . GLY A 1 95 ? 2.408 -1.272 9.227 1 98.44 95 GLY A C 1
ATOM 720 O O . GLY A 1 95 ? 1.764 -1.463 10.258 1 98.44 95 GLY A O 1
ATOM 721 N N . PRO A 1 96 ? 3.332 -2.029 8.797 1 97.56 96 PRO A N 1
ATOM 722 C CA . PRO A 1 96 ? 3.617 -3.268 9.523 1 97.56 96 PRO A CA 1
ATOM 723 C C . PRO A 1 96 ? 4.121 -3.018 10.938 1 97.56 96 PRO A C 1
ATOM 725 O O . PRO A 1 96 ? 3.988 -3.883 11.805 1 97.56 96 PRO A O 1
ATOM 728 N N . ARG A 1 97 ? 4.672 -1.861 11.227 1 95.5 97 ARG A N 1
ATOM 729 C CA . ARG A 1 97 ? 5.152 -1.544 12.562 1 95.5 97 ARG A CA 1
ATOM 730 C C . ARG A 1 97 ? 4.016 -1.59 13.578 1 95.5 97 ARG A C 1
ATOM 732 O O . ARG A 1 97 ? 4.23 -1.937 14.742 1 95.5 97 ARG A O 1
ATOM 739 N N . THR A 1 98 ? 2.812 -1.261 13.094 1 97.94 98 THR A N 1
ATOM 740 C CA . THR A 1 98 ? 1.802 -0.993 14.109 1 97.94 98 THR A CA 1
ATOM 741 C C . THR A 1 98 ? 0.481 -1.667 13.75 1 97.94 98 THR A C 1
ATOM 743 O O . THR A 1 98 ? -0.465 -1.652 14.539 1 97.94 98 THR A O 1
ATOM 746 N N . ALA A 1 99 ? 0.373 -2.299 12.641 1 98.25 99 ALA A N 1
ATOM 747 C CA . ALA A 1 99 ? -0.885 -2.904 12.211 1 98.25 99 ALA A CA 1
ATOM 748 C C . ALA A 1 99 ? -1.365 -3.945 13.219 1 98.25 99 ALA A C 1
ATOM 750 O O . ALA A 1 99 ? -2.57 -4.152 13.383 1 98.25 99 ALA A O 1
ATOM 751 N N . GLY A 1 100 ? -0.415 -4.57 13.914 1 98.31 100 GLY A N 1
ATOM 752 C CA . GLY A 1 100 ? -0.758 -5.613 14.867 1 98.31 100 GLY A CA 1
ATOM 753 C C . GLY A 1 100 ? -0.909 -5.098 16.281 1 98.31 100 GLY A C 1
ATOM 754 O O . GLY A 1 100 ? -1.242 -5.859 17.188 1 98.31 100 GLY A O 1
ATOM 755 N N . SER A 1 101 ? -0.669 -3.859 16.531 1 98.38 101 SER A N 1
ATOM 756 C CA . SER A 1 101 ? -0.737 -3.297 17.875 1 98.38 101 SER A CA 1
ATOM 757 C C . SER A 1 101 ? -2.162 -2.893 18.234 1 98.38 101 SER A C 1
ATOM 759 O O . SER A 1 101 ? -2.684 -1.902 17.719 1 98.38 101 SER A O 1
ATOM 761 N N . GLU A 1 102 ? -2.734 -3.607 19.125 1 98.19 102 GLU A N 1
ATOM 762 C CA . GLU A 1 102 ? -4.082 -3.262 19.578 1 98.19 102 GLU A CA 1
ATOM 763 C C . GLU A 1 102 ? -4.09 -1.932 20.312 1 98.19 102 GLU A C 1
ATOM 765 O O . GLU A 1 102 ? -5.062 -1.177 20.25 1 98.19 102 GLU A O 1
ATOM 770 N N . GLU A 1 103 ? -3.016 -1.618 20.969 1 97.56 103 GLU A N 1
ATOM 771 C CA . GLU A 1 103 ? -2.898 -0.367 21.703 1 97.56 103 GLU A CA 1
ATOM 772 C C . GLU A 1 103 ? -2.945 0.836 20.766 1 97.56 103 GLU A C 1
ATOM 774 O O . GLU A 1 103 ? -3.734 1.762 20.984 1 97.56 103 GLU A O 1
ATOM 779 N N . ILE A 1 104 ? -2.186 0.787 19.75 1 97.81 104 ILE A N 1
ATOM 780 C CA . ILE A 1 104 ? -2.107 1.906 18.812 1 97.81 104 ILE A CA 1
ATOM 781 C C . ILE A 1 104 ? -3.404 1.998 18.016 1 97.81 104 ILE A C 1
ATOM 783 O O . ILE A 1 104 ? -3.932 3.092 17.797 1 97.81 104 ILE A O 1
ATOM 787 N N . PHE A 1 105 ? -3.9 0.84 17.641 1 98.5 105 PHE A N 1
ATOM 788 C CA . PHE A 1 105 ? -5.156 0.811 16.906 1 98.5 105 PHE A CA 1
ATOM 789 C C . PHE A 1 105 ? -6.289 1.394 17.734 1 98.5 105 PHE A C 1
ATOM 791 O O . PHE A 1 105 ? -7.07 2.215 17.25 1 98.5 105 PHE A O 1
ATOM 798 N N . SER A 1 106 ? -6.352 1.011 19 1 98.38 106 SER A N 1
ATOM 799 C CA . SER A 1 106 ? -7.41 1.487 19.891 1 98.38 106 SER A CA 1
ATOM 800 C C . SER A 1 106 ? -7.297 2.99 20.125 1 98.38 106 SER A C 1
ATOM 802 O O . SER A 1 106 ? -8.305 3.689 20.203 1 98.38 106 SER A O 1
ATOM 804 N N . ALA A 1 107 ? -6.133 3.475 20.266 1 97.94 107 ALA A N 1
ATOM 805 C CA . ALA A 1 107 ? -5.914 4.906 20.438 1 97.94 107 ALA A CA 1
ATOM 806 C C . ALA A 1 107 ? -6.422 5.695 19.234 1 97.94 107 ALA A C 1
ATOM 808 O O . ALA A 1 107 ? -7.043 6.75 19.391 1 97.94 107 ALA A O 1
ATOM 809 N N . TRP A 1 108 ? -6.109 5.219 18.062 1 98.62 108 TRP A N 1
ATOM 810 C CA . TRP A 1 108 ? -6.609 5.871 16.859 1 98.62 108 TRP A CA 1
ATOM 811 C C . TRP A 1 108 ? -8.133 5.797 16.781 1 98.62 108 TRP A C 1
ATOM 813 O O . TRP A 1 108 ? -8.797 6.805 16.547 1 98.62 108 TRP A O 1
ATOM 823 N N . ARG A 1 109 ? -8.656 4.613 17.062 1 98.56 109 ARG A N 1
ATOM 824 C CA . ARG A 1 109 ? -10.094 4.371 17 1 98.56 109 ARG A CA 1
ATOM 825 C C . ARG A 1 109 ? -10.844 5.289 17.969 1 98.56 109 ARG A C 1
ATOM 827 O O . ARG A 1 109 ? -11.953 5.73 17.672 1 98.56 109 ARG A O 1
ATOM 834 N N . GLU A 1 110 ? -10.242 5.562 19.047 1 98.12 110 GLU A N 1
ATOM 835 C CA . GLU A 1 110 ? -10.859 6.43 20.047 1 98.12 110 GLU A CA 1
ATOM 836 C C . GLU A 1 110 ? -11.125 7.824 19.484 1 98.12 110 GLU A C 1
ATOM 838 O O . GLU A 1 110 ? -12.047 8.516 19.922 1 98.12 110 GLU A O 1
ATOM 843 N N . GLY A 1 111 ? -10.383 8.195 18.531 1 98.06 111 GLY A N 1
ATOM 844 C CA . GLY A 1 111 ? -10.523 9.523 17.953 1 98.06 111 GLY A CA 1
ATOM 845 C C . GLY A 1 111 ? -11.594 9.586 16.875 1 98.06 111 GLY A C 1
ATOM 846 O O . GLY A 1 111 ? -11.906 10.664 16.375 1 98.06 111 GLY A O 1
ATOM 847 N N . LEU A 1 112 ? -12.195 8.508 16.531 1 98.56 112 LEU A N 1
ATOM 848 C CA . LEU A 1 112 ? -13.164 8.445 15.438 1 98.56 112 LEU A CA 1
ATOM 849 C C . LEU A 1 112 ? -14.586 8.594 15.969 1 98.56 112 LEU A C 1
ATOM 851 O O . LEU A 1 112 ? -14.898 8.109 17.062 1 98.56 112 LEU A O 1
ATOM 855 N N . SER A 1 113 ? -15.367 9.266 15.281 1 98.25 113 SER A N 1
ATOM 856 C CA . SER A 1 113 ? -16.828 9.305 15.398 1 98.25 113 SER A CA 1
ATOM 857 C C . SER A 1 113 ? -17.484 9.273 14.031 1 98.25 113 SER A C 1
ATOM 859 O O . SER A 1 113 ? -16.859 9.578 13.016 1 98.25 113 SER A O 1
ATOM 861 N N . GLU A 1 114 ? -18.734 8.867 14 1 98.12 114 GLU A N 1
ATOM 862 C CA . GLU A 1 114 ? -19.438 8.789 12.727 1 98.12 114 GLU A CA 1
ATOM 863 C C . GLU A 1 114 ? -19.438 10.141 12.016 1 98.12 114 GLU A C 1
ATOM 865 O O . GLU A 1 114 ? -19.219 10.211 10.805 1 98.12 114 GLU A O 1
ATOM 870 N N . GLY A 1 115 ? -19.703 11.172 12.773 1 98.12 115 GLY A N 1
ATOM 871 C CA . GLY A 1 115 ? -19.703 12.508 12.195 1 98.12 115 GLY A CA 1
ATOM 872 C C . GLY A 1 115 ? -18.375 12.898 11.594 1 98.12 115 GLY A C 1
ATOM 873 O O . GLY A 1 115 ? -18.312 13.43 10.484 1 98.12 115 GLY A O 1
ATOM 874 N N . LYS A 1 116 ? -17.266 12.648 12.281 1 98.19 116 LYS A N 1
ATOM 875 C CA . LYS A 1 116 ? -15.93 12.977 11.812 1 98.19 116 LYS A CA 1
ATOM 876 C C . LYS A 1 116 ? -15.578 12.172 10.555 1 98.19 116 LYS A C 1
ATOM 878 O O . LYS A 1 116 ? -15.039 12.727 9.594 1 98.19 116 LYS A O 1
ATOM 883 N N . VAL A 1 117 ? -15.891 10.891 10.594 1 98.75 117 VAL A N 1
ATOM 884 C CA . VAL A 1 117 ? -15.57 10.008 9.477 1 98.75 117 VAL A CA 1
ATOM 885 C C . VAL A 1 117 ? -16.344 10.445 8.234 1 98.75 117 VAL A C 1
ATOM 887 O O . VAL A 1 117 ? -15.789 10.531 7.141 1 98.75 117 VAL A O 1
ATOM 890 N N . ARG A 1 118 ? -17.625 10.75 8.391 1 98.69 118 ARG A N 1
ATOM 891 C CA . ARG A 1 118 ? -18.422 11.211 7.266 1 98.69 118 ARG A CA 1
ATOM 892 C C . ARG A 1 118 ? -17.906 12.531 6.711 1 98.69 118 ARG A C 1
ATOM 894 O O . ARG A 1 118 ? -17.812 12.711 5.496 1 98.69 118 ARG A O 1
ATOM 901 N N . ALA A 1 119 ? -17.594 13.438 7.602 1 98.62 119 ALA A N 1
ATOM 902 C CA . ALA A 1 119 ? -17.031 14.719 7.18 1 98.62 119 ALA A CA 1
ATOM 903 C C . ALA A 1 119 ? -15.727 14.523 6.41 1 98.62 119 ALA A C 1
ATOM 905 O O . ALA A 1 119 ? -15.484 15.195 5.402 1 98.62 119 ALA A O 1
ATOM 906 N N . TRP A 1 120 ? -14.898 13.656 6.891 1 98.75 120 TRP A N 1
ATOM 907 C CA . TRP A 1 120 ? -13.633 13.352 6.242 1 98.75 120 TRP A CA 1
ATOM 908 C C . TRP A 1 120 ? -13.859 12.781 4.844 1 98.75 120 TRP A C 1
ATOM 910 O O . TRP A 1 120 ? -13.25 13.234 3.875 1 98.75 120 TRP A O 1
ATOM 920 N N . LEU A 1 121 ? -14.766 11.758 4.715 1 98.75 121 LEU A N 1
ATOM 921 C CA . LEU A 1 121 ? -15.078 11.141 3.43 1 98.75 121 LEU A CA 1
ATOM 922 C C . LEU A 1 121 ? -15.625 12.18 2.453 1 98.75 121 LEU A C 1
ATOM 924 O O . LEU A 1 121 ? -15.266 12.18 1.273 1 98.75 121 LEU A O 1
ATOM 928 N N . GLU A 1 122 ? -16.484 13.07 2.934 1 98.06 122 GLU A N 1
ATOM 929 C CA . GLU A 1 122 ? -17.047 14.125 2.1 1 98.06 122 GLU A CA 1
ATOM 930 C C . GLU A 1 122 ? -15.969 15.086 1.623 1 98.06 122 GLU A C 1
ATOM 932 O O . GLU A 1 122 ? -15.945 15.477 0.453 1 98.06 122 GLU A O 1
ATOM 937 N N . ARG A 1 123 ? -15.117 15.453 2.508 1 97.88 123 ARG A N 1
ATOM 938 C CA . ARG A 1 123 ? -14.023 16.359 2.168 1 97.88 123 ARG A CA 1
ATOM 939 C C . ARG A 1 123 ? -13.141 15.773 1.079 1 97.88 123 ARG A C 1
ATOM 941 O O . ARG A 1 123 ? -12.781 16.453 0.117 1 97.88 123 ARG A O 1
ATOM 948 N N . LEU A 1 124 ? -12.773 14.508 1.225 1 98.19 124 LEU A N 1
ATOM 949 C CA . LEU A 1 124 ? -11.891 13.875 0.252 1 98.19 124 LEU A CA 1
ATOM 950 C C . LEU A 1 124 ? -12.617 13.617 -1.061 1 98.19 124 LEU A C 1
ATOM 952 O O . LEU A 1 124 ? -12.008 13.656 -2.133 1 98.19 124 LEU A O 1
ATOM 956 N N . SER A 1 125 ? -13.922 13.352 -1.007 1 96.12 125 SER A N 1
ATOM 957 C CA . SER A 1 125 ? -14.695 13.117 -2.219 1 96.12 125 SER A CA 1
ATOM 958 C C . SER A 1 125 ? -14.781 14.383 -3.074 1 96.12 125 SER A C 1
ATOM 960 O O . SER A 1 125 ? -14.906 14.297 -4.297 1 96.12 125 SER A O 1
ATOM 962 N N . ALA A 1 126 ? -14.656 15.539 -2.473 1 95.19 126 ALA A N 1
ATOM 963 C CA . ALA A 1 126 ? -14.773 16.828 -3.168 1 95.19 126 ALA A CA 1
ATOM 964 C C . ALA A 1 126 ? -13.398 17.359 -3.555 1 95.19 126 ALA A C 1
ATOM 966 O O . ALA A 1 126 ? -13.289 18.453 -4.121 1 95.19 126 ALA A O 1
ATOM 967 N N . LEU A 1 127 ? -12.414 16.578 -3.262 1 95.94 127 LEU A N 1
ATOM 968 C CA . LEU A 1 127 ? -11.039 17.031 -3.424 1 95.94 127 LEU A CA 1
ATOM 969 C C . LEU A 1 127 ? -10.68 17.156 -4.902 1 95.94 127 LEU A C 1
ATOM 971 O O . LEU A 1 127 ? -10.883 16.234 -5.676 1 95.94 127 LEU A O 1
ATOM 975 N N . GLY A 1 128 ? -10.242 18.344 -5.371 1 93 128 GLY A N 1
ATOM 976 C CA . GLY A 1 128 ? -9.617 18.531 -6.672 1 93 128 GLY A CA 1
ATOM 977 C C . GLY A 1 128 ? -8.117 18.328 -6.652 1 93 128 GLY A C 1
ATOM 978 O O . GLY A 1 128 ? -7.613 17.453 -5.949 1 93 128 GLY A O 1
ATOM 979 N N . ASP A 1 129 ? -7.395 18.969 -7.488 1 94.62 129 ASP A N 1
ATOM 980 C CA . ASP A 1 129 ? -5.938 18.969 -7.465 1 94.62 129 ASP A CA 1
ATOM 981 C C . ASP A 1 129 ? -5.402 20.188 -6.711 1 94.62 129 ASP A C 1
ATOM 983 O O . ASP A 1 129 ? -5.27 21.266 -7.285 1 94.62 129 ASP A O 1
ATOM 987 N N . GLU A 1 130 ? -5.07 20.031 -5.445 1 95.12 130 GLU A N 1
ATOM 988 C CA . GLU A 1 130 ? -4.688 21.125 -4.559 1 95.12 130 GLU A CA 1
ATOM 989 C C . GLU A 1 130 ? -3.174 21.312 -4.535 1 95.12 130 GLU A C 1
ATOM 991 O O . GLU A 1 130 ? -2.658 22.172 -3.814 1 95.12 130 GLU A O 1
ATOM 996 N N . ARG A 1 131 ? -2.418 20.547 -5.359 1 93.56 131 ARG A N 1
ATOM 997 C CA . ARG A 1 131 ? -0.97 20.703 -5.453 1 93.56 131 ARG A CA 1
ATOM 998 C C . ARG A 1 131 ? -0.591 22.078 -5.98 1 93.56 131 ARG A C 1
ATOM 1000 O O . ARG A 1 131 ? 0.528 22.547 -5.758 1 93.56 131 ARG A O 1
ATOM 1007 N N . ARG A 1 132 ? -1.531 22.703 -6.598 1 88.88 132 ARG A N 1
ATOM 1008 C CA . ARG A 1 132 ? -1.299 24.016 -7.172 1 88.88 132 ARG A CA 1
ATOM 1009 C C . ARG A 1 132 ? -0.892 25.016 -6.098 1 88.88 132 ARG A C 1
ATOM 1011 O O . ARG A 1 132 ? -0.127 25.953 -6.363 1 88.88 132 ARG A O 1
ATOM 1018 N N . TRP A 1 133 ? -1.361 24.828 -4.898 1 91.25 133 TRP A N 1
ATOM 1019 C CA . TRP A 1 133 ? -1.074 25.75 -3.807 1 91.25 133 TRP A CA 1
ATOM 1020 C C . TRP A 1 133 ? 0.39 25.656 -3.391 1 91.25 133 TRP A C 1
ATOM 1022 O O . TRP A 1 133 ? 0.928 26.594 -2.789 1 91.25 133 TRP A O 1
ATOM 1032 N N . LEU A 1 134 ? 1.026 24.531 -3.672 1 93 134 LEU A N 1
ATOM 1033 C CA . LEU A 1 134 ? 2.436 24.344 -3.342 1 93 134 LEU A CA 1
ATOM 1034 C C . LEU A 1 134 ? 3.314 25.266 -4.184 1 93 134 LEU A C 1
ATOM 1036 O O . LEU A 1 134 ? 4.367 25.719 -3.725 1 93 134 LEU A O 1
ATOM 1040 N N . ARG A 1 135 ? 2.896 25.641 -5.328 1 89.19 135 ARG A N 1
ATOM 1041 C CA . ARG A 1 135 ? 3.65 26.516 -6.215 1 89.19 135 ARG A CA 1
ATOM 1042 C C . ARG A 1 135 ? 3.518 27.969 -5.785 1 89.19 135 ARG A C 1
ATOM 1044 O O . ARG A 1 135 ? 4.32 28.812 -6.188 1 89.19 135 ARG A O 1
ATOM 1051 N N . GLY A 1 136 ? 2.566 28.219 -4.992 1 86.69 136 GLY A N 1
ATOM 1052 C CA . GLY A 1 136 ? 2.283 29.578 -4.605 1 86.69 136 GLY A CA 1
ATOM 1053 C C . GLY A 1 136 ? 2.945 29.984 -3.301 1 86.69 136 GLY A C 1
ATOM 1054 O O . GLY A 1 136 ? 2.883 31.156 -2.898 1 86.69 136 GLY A O 1
ATOM 1055 N N . THR A 1 137 ? 3.547 29.062 -2.631 1 87.44 137 THR A N 1
ATOM 1056 C CA . THR A 1 137 ? 4.156 29.391 -1.346 1 87.44 137 THR A CA 1
ATOM 1057 C C . THR A 1 137 ? 5.68 29.359 -1.446 1 87.44 137 THR A C 1
ATOM 1059 O O . THR A 1 137 ? 6.242 28.594 -2.232 1 87.44 137 THR A O 1
ATOM 1062 N N . GLU A 1 138 ? 6.301 30.219 -0.625 1 89.19 138 GLU A N 1
ATOM 1063 C CA . GLU A 1 138 ? 7.762 30.281 -0.572 1 89.19 138 GLU A CA 1
ATOM 1064 C C . GLU A 1 138 ? 8.305 29.516 0.627 1 89.19 138 GLU A C 1
ATOM 1066 O O . GLU A 1 138 ? 9.508 29.5 0.872 1 89.19 138 GLU A O 1
ATOM 1071 N N . ALA A 1 139 ? 7.414 28.891 1.363 1 93.25 139 ALA A N 1
ATOM 1072 C CA . ALA A 1 139 ? 7.82 28.141 2.547 1 93.25 139 ALA A CA 1
ATOM 1073 C C . ALA A 1 139 ? 8.742 26.984 2.172 1 93.25 139 ALA A C 1
ATOM 1075 O O . ALA A 1 139 ? 8.539 26.328 1.148 1 93.25 139 ALA A O 1
ATOM 1076 N N . ARG A 1 140 ? 9.742 26.75 3.016 1 93.56 140 ARG A N 1
ATOM 1077 C CA . ARG A 1 140 ? 10.453 25.484 2.896 1 93.56 140 ARG A CA 1
ATOM 1078 C C . ARG A 1 140 ? 9.547 24.312 3.229 1 93.56 140 ARG A C 1
ATOM 1080 O O . ARG A 1 140 ? 8.719 24.391 4.141 1 93.56 140 ARG A O 1
ATOM 1087 N N . LEU A 1 141 ? 9.727 23.25 2.484 1 95.88 141 LEU A N 1
ATOM 1088 C CA . LEU A 1 141 ? 8.773 22.156 2.609 1 95.88 141 LEU A CA 1
ATOM 1089 C C . LEU A 1 141 ? 9.469 20.875 3.043 1 95.88 141 LEU A C 1
ATOM 1091 O O . LEU A 1 141 ? 10.508 20.516 2.479 1 95.88 141 LEU A O 1
ATOM 1095 N N . LEU A 1 142 ? 8.977 20.266 4.082 1 96.81 142 LEU A N 1
ATOM 1096 C CA . LEU A 1 142 ? 9.328 18.891 4.469 1 96.81 142 LEU A CA 1
ATOM 1097 C C . LEU A 1 142 ? 8.117 17.969 4.328 1 96.81 142 LEU A C 1
ATOM 1099 O O . LEU A 1 142 ? 7.07 18.219 4.926 1 96.81 142 LEU A O 1
ATOM 1103 N N . VAL A 1 143 ? 8.289 16.953 3.51 1 98.12 143 VAL A N 1
ATOM 1104 C CA . VAL A 1 143 ? 7.258 15.93 3.396 1 98.12 143 VAL A CA 1
ATOM 1105 C C . VAL A 1 143 ? 7.762 14.625 4.016 1 98.12 143 VAL A C 1
ATOM 1107 O O . VAL A 1 143 ? 8.859 14.164 3.697 1 98.12 143 VAL A O 1
ATOM 1110 N N . VAL A 1 144 ? 6.984 14.102 4.961 1 98 144 VAL A N 1
ATOM 1111 C CA . VAL A 1 144 ? 7.281 12.805 5.562 1 98 144 VAL A CA 1
ATOM 1112 C C . VAL A 1 144 ? 6.121 11.844 5.312 1 98 144 VAL A C 1
ATOM 1114 O O . VAL A 1 144 ? 4.961 12.188 5.555 1 98 144 VAL A O 1
ATOM 1117 N N . GLN A 1 145 ? 6.434 10.68 4.812 1 97.5 145 GLN A N 1
ATOM 1118 C CA . GLN A 1 145 ? 5.449 9.664 4.469 1 97.5 145 GLN A CA 1
ATOM 1119 C C . GLN A 1 145 ? 5.898 8.281 4.941 1 97.5 145 GLN A C 1
ATOM 1121 O O . GLN A 1 145 ? 7.094 8 5.004 1 97.5 145 GLN A O 1
ATOM 1126 N N . GLY A 1 146 ? 4.906 7.445 5.363 1 98.06 146 GLY A N 1
ATOM 1127 C CA . GLY A 1 146 ? 5.277 6.055 5.562 1 98.06 146 GLY A CA 1
ATOM 1128 C C . GLY A 1 146 ? 5.621 5.336 4.273 1 98.06 146 GLY A C 1
ATOM 1129 O O . GLY A 1 146 ? 4.934 5.492 3.266 1 98.06 146 GLY A O 1
ATOM 1130 N N . ALA A 1 147 ? 6.668 4.543 4.301 1 97.56 147 ALA A N 1
ATOM 1131 C CA . ALA A 1 147 ? 7.105 3.824 3.107 1 97.56 147 ALA A CA 1
ATOM 1132 C C . ALA A 1 147 ? 6.055 2.809 2.664 1 97.56 147 ALA A C 1
ATOM 1134 O O . ALA A 1 147 ? 6.016 2.418 1.496 1 97.56 147 ALA A O 1
ATOM 1135 N N . LEU A 1 148 ? 5.234 2.432 3.621 1 97.94 148 LEU A N 1
ATOM 1136 C CA . LEU A 1 148 ? 4.223 1.424 3.332 1 97.94 148 LEU A CA 1
ATOM 1137 C C . LEU A 1 148 ? 2.82 1.979 3.566 1 97.94 148 LEU A C 1
ATOM 1139 O O . LEU A 1 148 ? 1.938 1.267 4.051 1 97.94 148 LEU A O 1
ATOM 1143 N N . ASP A 1 149 ? 2.723 3.291 3.328 1 98.38 149 ASP A N 1
ATOM 1144 C CA . ASP A 1 149 ? 1.419 3.947 3.287 1 98.38 149 ASP A CA 1
ATOM 1145 C C . ASP A 1 149 ? 0.581 3.434 2.119 1 98.38 149 ASP A C 1
ATOM 1147 O O . ASP A 1 149 ? 0.833 3.787 0.965 1 98.38 149 ASP A O 1
ATOM 1151 N N . ALA A 1 150 ? -0.468 2.631 2.412 1 98.25 150 ALA A N 1
ATOM 1152 C CA . ALA A 1 150 ? -1.294 2.033 1.366 1 98.25 150 ALA A CA 1
ATOM 1153 C C . ALA A 1 150 ? -2.414 2.98 0.945 1 98.25 150 ALA A C 1
ATOM 1155 O O . ALA A 1 150 ? -3.057 2.771 -0.086 1 98.25 150 ALA A O 1
ATOM 1156 N N . PHE A 1 151 ? -2.703 4.035 1.737 1 98.75 151 PHE A N 1
ATOM 1157 C CA . PHE A 1 151 ? -3.787 4.961 1.436 1 98.75 151 PHE A CA 1
ATOM 1158 C C . PHE A 1 151 ? -3.316 6.055 0.484 1 98.75 151 PHE A C 1
ATOM 1160 O O . PHE A 1 151 ? -3.893 6.242 -0.589 1 98.75 151 PHE A O 1
ATOM 1167 N N . THR A 1 152 ? -2.256 6.73 0.83 1 97.81 152 THR A N 1
ATOM 1168 C CA . THR A 1 152 ? -1.543 7.664 -0.038 1 97.81 152 THR A CA 1
ATOM 1169 C C . THR A 1 152 ? -0.063 7.301 -0.121 1 97.81 152 THR A C 1
ATOM 1171 O O . THR A 1 152 ? 0.759 7.852 0.614 1 97.81 152 THR A O 1
ATOM 1174 N N . PRO A 1 153 ? 0.33 6.484 -1.033 1 97.31 153 PRO A N 1
ATOM 1175 C CA . PRO A 1 153 ? 1.689 5.941 -1.093 1 97.31 153 PRO A CA 1
ATOM 1176 C C . PRO A 1 153 ? 2.742 7.012 -1.365 1 97.31 153 PRO A C 1
ATOM 1178 O O . PRO A 1 153 ? 2.398 8.156 -1.677 1 97.31 153 PRO A O 1
ATOM 1181 N N . PRO A 1 154 ? 3.965 6.688 -1.216 1 96.62 154 PRO A N 1
ATOM 1182 C CA . PRO A 1 154 ? 5.094 7.621 -1.272 1 96.62 154 PRO A CA 1
ATOM 1183 C C . PRO A 1 154 ? 5.094 8.469 -2.543 1 96.62 154 PRO A C 1
ATOM 1185 O O . PRO A 1 154 ? 5.441 9.648 -2.5 1 96.62 154 PRO A O 1
ATOM 1188 N N . PRO A 1 155 ? 4.645 7.934 -3.666 1 96 155 PRO A N 1
ATOM 1189 C CA . PRO A 1 155 ? 4.637 8.805 -4.84 1 96 155 PRO A CA 1
ATOM 1190 C C . PRO A 1 155 ? 3.777 10.055 -4.641 1 96 155 PRO A C 1
ATOM 1192 O O . PRO A 1 155 ? 4.078 11.109 -5.203 1 96 155 PRO A O 1
ATOM 1195 N N . TYR A 1 156 ? 2.74 9.992 -3.832 1 95.94 156 TYR A N 1
ATOM 1196 C CA . TYR A 1 156 ? 1.911 11.156 -3.541 1 95.94 156 TYR A CA 1
ATOM 1197 C C . TYR A 1 156 ? 2.719 12.242 -2.832 1 95.94 156 TYR A C 1
ATOM 1199 O O . TYR A 1 156 ? 2.625 13.422 -3.178 1 95.94 156 TYR A O 1
ATOM 1207 N N . GLY A 1 157 ? 3.465 11.82 -1.828 1 96.69 157 GLY A N 1
ATOM 1208 C CA . GLY A 1 157 ? 4.312 12.758 -1.108 1 96.69 157 GLY A CA 1
ATOM 1209 C C . GLY A 1 157 ? 5.434 13.328 -1.961 1 96.69 157 GLY A C 1
ATOM 1210 O O . GLY A 1 157 ? 5.746 14.516 -1.869 1 96.69 157 GLY A O 1
ATOM 1211 N N . ARG A 1 158 ? 6.043 12.477 -2.793 1 96.31 158 ARG A N 1
ATOM 1212 C CA . ARG A 1 158 ? 7.109 12.922 -3.686 1 96.31 158 ARG A CA 1
ATOM 1213 C C . ARG A 1 158 ? 6.602 13.977 -4.664 1 96.31 158 ARG A C 1
ATOM 1215 O O . ARG A 1 158 ? 7.285 14.961 -4.93 1 96.31 158 ARG A O 1
ATOM 1222 N N . GLU A 1 159 ? 5.449 13.711 -5.109 1 95.12 159 GLU A N 1
ATOM 1223 C CA . GLU A 1 159 ? 4.82 14.68 -6.004 1 95.12 159 GLU A CA 1
ATOM 1224 C C . GLU A 1 159 ? 4.656 16.031 -5.328 1 95.12 159 GLU A C 1
ATOM 1226 O O . GLU A 1 159 ? 4.871 17.078 -5.949 1 95.12 159 GLU A O 1
ATOM 1231 N N . ALA A 1 160 ? 4.238 16 -4.09 1 95.81 160 ALA A N 1
ATOM 1232 C CA . ALA A 1 160 ? 4.09 17.25 -3.34 1 95.81 160 ALA A CA 1
ATOM 1233 C C . ALA A 1 160 ? 5.418 18 -3.25 1 95.81 160 ALA A C 1
ATOM 1235 O O . ALA A 1 160 ? 5.473 19.203 -3.477 1 95.81 160 ALA A O 1
ATOM 1236 N N . ALA A 1 161 ? 6.484 17.297 -2.928 1 95.19 161 ALA A N 1
ATOM 1237 C CA . ALA A 1 161 ? 7.809 17.891 -2.846 1 95.19 161 ALA A CA 1
ATOM 1238 C C . ALA A 1 161 ? 8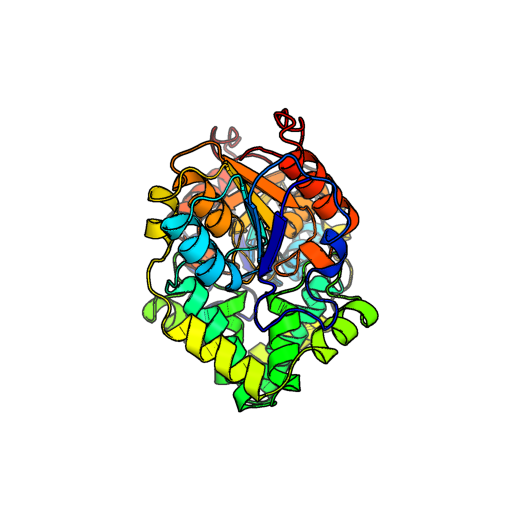.242 18.453 -4.199 1 95.19 161 ALA A C 1
ATOM 1240 O O . ALA A 1 161 ? 8.812 19.547 -4.273 1 95.19 161 ALA A O 1
ATOM 1241 N N . ASP A 1 162 ? 7.926 17.734 -5.277 1 93.62 162 ASP A N 1
ATOM 1242 C CA . ASP A 1 162 ? 8.312 18.125 -6.629 1 93.62 162 ASP A CA 1
ATOM 1243 C C . ASP A 1 162 ? 7.59 19.391 -7.059 1 93.62 162 ASP A C 1
ATOM 1245 O O . ASP A 1 162 ? 8.094 20.156 -7.895 1 93.62 162 ASP A O 1
ATOM 1249 N N . TRP A 1 163 ? 6.414 19.625 -6.496 1 92.94 163 TRP A N 1
ATOM 1250 C CA . TRP A 1 163 ? 5.594 20.781 -6.883 1 92.94 163 TRP A CA 1
ATOM 1251 C C . TRP A 1 163 ? 6.023 22.031 -6.129 1 92.94 163 TRP A C 1
ATOM 1253 O O . TRP A 1 163 ? 5.625 23.141 -6.484 1 92.94 163 TRP A O 1
ATOM 1263 N N . ALA A 1 164 ? 6.801 21.859 -5.105 1 90.31 164 ALA A N 1
ATOM 1264 C CA . ALA A 1 164 ? 7.18 22.984 -4.262 1 90.31 164 ALA A CA 1
ATOM 1265 C C . ALA A 1 164 ? 8.031 24 -5.043 1 90.31 164 ALA A C 1
ATOM 1267 O O . ALA A 1 164 ? 8.859 23.609 -5.867 1 90.31 164 ALA A O 1
ATOM 1268 N N . LYS A 1 165 ? 7.887 25.25 -4.785 1 85.69 165 LYS A N 1
ATOM 1269 C CA . LYS A 1 165 ? 8.641 26.328 -5.434 1 85.69 165 LYS A CA 1
ATOM 1270 C C . LYS A 1 165 ? 10.039 26.453 -4.824 1 85.69 165 LYS A C 1
ATOM 1272 O O . LYS A 1 165 ? 11.016 26.688 -5.543 1 85.69 165 LYS A O 1
ATOM 1277 N N . GLY A 1 166 ? 10.086 26.297 -3.541 1 81.25 166 GLY A N 1
ATOM 1278 C CA . GLY A 1 166 ? 11.336 26.453 -2.811 1 81.25 166 GLY A CA 1
ATOM 1279 C C . GLY A 1 166 ? 11.984 25.141 -2.449 1 81.25 166 GLY A C 1
ATOM 1280 O O . GLY A 1 166 ? 11.82 24.141 -3.162 1 81.25 166 GLY A O 1
ATOM 1281 N N . GLU A 1 167 ? 12.828 25.219 -1.395 1 88.75 167 GLU A N 1
ATOM 1282 C CA . GLU A 1 167 ? 13.461 24.016 -0.869 1 88.75 167 GLU A CA 1
ATOM 1283 C C . GLU A 1 167 ? 12.43 22.984 -0.416 1 88.75 167 GLU A C 1
ATOM 1285 O O . GLU A 1 167 ? 11.477 23.328 0.293 1 88.75 167 GLU A O 1
ATOM 1290 N N . ALA A 1 168 ? 12.617 21.797 -0.866 1 94.31 168 ALA A N 1
ATOM 1291 C CA . ALA A 1 168 ? 11.703 20.734 -0.474 1 94.31 168 ALA A CA 1
ATOM 1292 C C . ALA A 1 168 ? 12.453 19.438 -0.191 1 94.31 168 ALA A C 1
ATOM 1294 O O . ALA A 1 168 ? 13.391 19.078 -0.911 1 94.31 168 ALA A O 1
ATOM 1295 N N . LEU A 1 169 ? 12.031 18.828 0.878 1 94.5 169 LEU A N 1
ATOM 1296 C CA . LEU A 1 169 ? 12.562 17.531 1.26 1 94.5 169 LEU A CA 1
ATOM 1297 C C . LEU A 1 169 ? 11.445 16.484 1.354 1 94.5 169 LEU A C 1
ATOM 1299 O O . LEU A 1 169 ? 10.32 16.812 1.729 1 94.5 169 LEU A O 1
ATOM 1303 N N . PHE A 1 170 ? 11.812 15.289 0.956 1 96.31 170 PHE A N 1
ATOM 1304 C CA . PHE A 1 170 ? 10.906 14.156 1.106 1 96.31 170 PHE A CA 1
ATOM 1305 C C . PHE A 1 170 ? 11.602 13 1.823 1 96.31 170 PHE A C 1
ATOM 1307 O O . PHE A 1 170 ? 12.695 12.586 1.428 1 96.31 170 PHE A O 1
ATOM 1314 N N . PHE A 1 171 ? 10.945 12.5 2.926 1 95.88 171 PHE A N 1
ATOM 1315 C CA . PHE A 1 171 ? 11.453 11.344 3.648 1 95.88 171 PHE A CA 1
ATOM 1316 C C . PHE A 1 171 ? 10.375 10.266 3.775 1 95.88 171 PHE A C 1
ATOM 1318 O O . PHE A 1 171 ? 9.219 10.57 4.07 1 95.88 171 PHE A O 1
ATOM 1325 N N . ALA A 1 172 ? 10.758 9.062 3.525 1 96.56 172 ALA A N 1
ATOM 1326 C CA . ALA A 1 172 ? 9.891 7.906 3.771 1 96.56 172 ALA A CA 1
ATOM 1327 C C . ALA A 1 172 ? 10.344 7.137 5.008 1 96.56 172 ALA A C 1
ATOM 1329 O O . ALA A 1 172 ? 11.531 6.875 5.184 1 96.56 172 ALA A O 1
ATOM 1330 N N . VAL A 1 173 ? 9.445 6.816 5.859 1 97.62 173 VAL A N 1
ATOM 1331 C CA . VAL A 1 173 ? 9.75 6.082 7.086 1 97.62 173 VAL A CA 1
ATOM 1332 C C . VAL A 1 173 ? 9.516 4.586 6.863 1 97.62 173 VAL A C 1
ATOM 1334 O O . VAL A 1 173 ? 8.383 4.148 6.664 1 97.62 173 VAL A O 1
ATOM 1337 N N . GLU A 1 174 ? 10.562 3.814 6.969 1 96.31 174 GLU A N 1
ATOM 1338 C CA . GLU A 1 174 ? 10.469 2.371 6.77 1 96.31 174 GLU A CA 1
ATOM 1339 C C . GLU A 1 174 ? 9.531 1.732 7.789 1 96.31 174 GLU A C 1
ATOM 1341 O O . GLU A 1 174 ? 9.586 2.053 8.977 1 96.31 174 GLU A O 1
ATOM 1346 N N . GLY A 1 175 ? 8.641 0.927 7.281 1 96.69 175 GLY A N 1
ATOM 1347 C CA . GLY A 1 175 ? 7.77 0.136 8.133 1 96.69 175 GLY A CA 1
ATOM 1348 C C . GLY A 1 175 ? 6.531 0.888 8.586 1 96.69 175 GLY A C 1
ATOM 1349 O O . GLY A 1 175 ? 5.629 0.303 9.188 1 96.69 175 GLY A O 1
ATOM 1350 N N . ALA A 1 176 ? 6.453 2.141 8.312 1 98.31 176 ALA A N 1
ATOM 1351 C CA . ALA A 1 176 ? 5.293 2.926 8.719 1 98.31 176 ALA A CA 1
ATOM 1352 C C . ALA A 1 176 ? 4.293 3.068 7.578 1 98.31 176 ALA A C 1
ATOM 1354 O O . ALA A 1 176 ? 4.652 2.918 6.41 1 98.31 176 ALA A O 1
ATOM 1355 N N . GLY A 1 177 ? 3.014 3.332 7.973 1 98.56 177 GLY A N 1
ATOM 1356 C CA . GLY A 1 177 ? 1.94 3.578 7.023 1 98.56 177 GLY A CA 1
ATOM 1357 C C . GLY A 1 177 ? 1.476 5.023 7.012 1 98.56 177 GLY A C 1
ATOM 1358 O O . GLY A 1 177 ? 2.285 5.941 7.137 1 98.56 177 GLY A O 1
ATOM 1359 N N . HIS A 1 178 ? 0.194 5.215 6.742 1 98.81 178 HIS A N 1
ATOM 1360 C CA . HIS A 1 178 ? -0.411 6.527 6.551 1 98.81 178 HIS A CA 1
ATOM 1361 C C . HIS A 1 178 ? -0.368 7.348 7.836 1 98.81 178 HIS A C 1
ATOM 1363 O O . HIS A 1 178 ? -0.244 8.57 7.793 1 98.81 178 HIS A O 1
ATOM 1369 N N . LEU A 1 179 ? -0.419 6.676 8.945 1 98.75 179 LEU A N 1
ATOM 1370 C CA . LEU A 1 179 ? -0.43 7.332 10.25 1 98.75 179 LEU A CA 1
ATOM 1371 C C . LEU A 1 179 ? 0.987 7.496 10.789 1 98.75 179 LEU A C 1
ATOM 1373 O O . LEU A 1 179 ? 1.231 7.289 11.977 1 98.75 179 LEU A O 1
ATOM 1377 N N . VAL A 1 180 ? 1.863 7.957 9.992 1 98.5 180 VAL A N 1
ATOM 1378 C CA . VAL A 1 180 ? 3.311 7.922 10.172 1 98.5 180 VAL A CA 1
ATOM 1379 C C . VAL A 1 180 ? 3.695 8.711 11.422 1 98.5 180 VAL A C 1
ATOM 1381 O O . VAL A 1 180 ? 4.566 8.281 12.188 1 98.5 180 VAL A O 1
ATOM 1384 N N . PRO A 1 181 ? 3.082 9.898 11.812 1 98.19 181 PRO A N 1
ATOM 1385 C CA . PRO A 1 181 ? 3.531 10.594 13.023 1 98.19 181 PRO A CA 1
ATOM 1386 C C . PRO A 1 181 ? 3.256 9.797 14.297 1 98.19 181 PRO A C 1
ATOM 1388 O O . PRO A 1 181 ? 3.943 9.977 15.305 1 98.19 181 PRO A O 1
ATOM 1391 N N . TRP A 1 182 ? 2.299 8.883 14.258 1 98.12 182 TRP A N 1
ATOM 1392 C CA . TRP A 1 182 ? 1.947 8.117 15.453 1 98.12 182 TRP A CA 1
ATOM 1393 C C . TRP A 1 182 ? 2.564 6.723 15.406 1 98.12 182 TRP A C 1
ATOM 1395 O O . TRP A 1 182 ? 2.746 6.082 16.438 1 98.12 182 TRP A O 1
ATOM 1405 N N . GLU A 1 183 ? 2.898 6.25 14.227 1 98.44 183 GLU A N 1
ATOM 1406 C CA . GLU A 1 183 ? 3.531 4.941 14.07 1 98.44 183 GLU A CA 1
ATOM 1407 C C . GLU A 1 183 ? 5.031 5.023 14.32 1 98.44 183 GLU A C 1
ATOM 1409 O O . GLU A 1 183 ? 5.652 4.039 14.727 1 98.44 183 GLU A O 1
ATOM 1414 N N . ALA A 1 184 ? 5.59 6.18 14.031 1 98.06 184 ALA A N 1
ATOM 1415 C CA . ALA A 1 184 ? 7.02 6.41 14.211 1 98.06 184 ALA A CA 1
ATOM 1416 C C . ALA A 1 184 ? 7.281 7.781 14.82 1 98.06 184 ALA A C 1
ATOM 1418 O O . ALA A 1 184 ? 8.023 8.594 14.258 1 98.06 184 ALA A O 1
ATOM 1419 N N . PRO A 1 185 ? 6.777 8.016 16.031 1 97.44 185 PRO A N 1
ATOM 1420 C CA . PRO A 1 185 ? 6.766 9.367 16.594 1 97.44 185 PRO A CA 1
ATOM 1421 C C . PRO A 1 185 ? 8.172 9.922 16.828 1 97.44 185 PRO A C 1
ATOM 1423 O O . PRO A 1 185 ? 8.43 11.094 16.547 1 97.44 185 PRO A O 1
ATOM 1426 N N . GLU A 1 186 ? 9.133 9.094 17.281 1 96.12 186 GLU A N 1
ATOM 1427 C CA . GLU A 1 186 ? 10.469 9.578 17.594 1 96.12 186 GLU A CA 1
ATOM 1428 C C . GLU A 1 186 ? 11.219 9.984 16.312 1 96.12 186 GLU A C 1
ATOM 1430 O O . GLU A 1 186 ? 11.82 11.055 16.266 1 96.12 186 GLU A O 1
ATOM 1435 N N . GLU A 1 187 ? 11.141 9.133 15.312 1 96.31 187 GLU A N 1
ATOM 1436 C CA . GLU A 1 187 ? 11.797 9.414 14.047 1 96.31 187 GLU A CA 1
ATOM 1437 C C . GLU A 1 187 ? 11.227 10.664 13.391 1 96.31 187 GLU A C 1
ATOM 1439 O O . GLU A 1 187 ? 11.977 11.539 12.945 1 96.31 187 GLU A O 1
ATOM 1444 N N . VAL A 1 188 ? 9.945 10.812 13.375 1 97.75 188 VAL A N 1
ATOM 1445 C CA . VAL A 1 188 ? 9.289 11.945 12.734 1 97.75 188 VAL A CA 1
ATOM 1446 C C . VAL A 1 188 ? 9.586 13.227 13.516 1 97.75 188 VAL A C 1
ATOM 1448 O O . VAL A 1 188 ? 9.906 14.258 12.922 1 97.75 188 VAL A O 1
ATOM 1451 N N . ALA A 1 189 ? 9.547 13.141 14.844 1 96.69 189 ALA A N 1
ATOM 1452 C CA . ALA A 1 189 ? 9.82 14.312 15.672 1 96.69 189 ALA A CA 1
ATOM 1453 C C . ALA A 1 189 ? 11.25 14.812 15.469 1 96.69 189 ALA A C 1
ATOM 1455 O O . ALA A 1 189 ? 11.5 16.016 15.461 1 96.69 189 ALA A O 1
ATOM 1456 N N . SER A 1 190 ? 12.117 13.883 15.32 1 94.5 190 SER A N 1
ATOM 1457 C CA . SER A 1 190 ? 13.508 14.258 15.102 1 94.5 190 SER A CA 1
ATOM 1458 C C . SER A 1 190 ? 13.68 15.023 13.789 1 94.5 190 SER A C 1
ATOM 1460 O O . SER A 1 190 ? 14.281 16.094 13.766 1 94.5 190 SER A O 1
ATOM 1462 N N . TRP A 1 191 ? 13.078 14.539 12.703 1 94 191 TRP A N 1
ATOM 1463 C CA . TRP A 1 191 ? 13.172 15.195 11.406 1 94 191 TRP A CA 1
ATOM 1464 C C . TRP A 1 191 ? 12.469 16.547 11.43 1 94 191 TRP A C 1
ATOM 1466 O O . TRP A 1 191 ? 13 17.531 10.906 1 94 191 TRP A O 1
ATOM 1476 N N . VAL A 1 192 ? 11.336 16.609 12.055 1 96.62 192 VAL A N 1
ATOM 1477 C CA . VAL A 1 192 ? 10.562 17.844 12.117 1 96.62 192 VAL A CA 1
ATOM 1478 C C . VAL A 1 192 ? 11.32 18.891 12.93 1 96.62 192 VAL A C 1
ATOM 1480 O O . VAL A 1 192 ? 11.414 20.047 12.539 1 96.62 192 VAL A O 1
ATOM 1483 N N . GLY A 1 193 ? 11.852 18.438 14.062 1 95.25 193 GLY A N 1
ATOM 1484 C CA . GLY A 1 193 ? 12.602 19.344 14.906 1 95.25 193 GLY A CA 1
ATOM 1485 C C . GLY A 1 193 ? 13.781 19.984 14.195 1 95.25 193 GLY A C 1
ATOM 1486 O O . GLY A 1 193 ? 13.953 21.203 14.234 1 95.25 193 GLY A O 1
ATOM 1487 N N . ASP A 1 194 ? 14.57 19.109 13.547 1 93.44 194 ASP A N 1
ATOM 1488 C CA . ASP A 1 194 ? 15.719 19.609 12.781 1 93.44 194 ASP A CA 1
ATOM 1489 C C . ASP A 1 194 ? 15.266 20.594 11.695 1 93.44 194 ASP A C 1
ATOM 1491 O O . ASP A 1 194 ? 15.898 21.625 11.492 1 93.44 194 ASP A O 1
ATOM 1495 N N . PHE A 1 195 ? 14.258 20.312 11.062 1 95.38 195 PHE A N 1
ATOM 1496 C CA . PHE A 1 195 ? 13.75 21.125 9.961 1 95.38 195 PHE A CA 1
ATOM 1497 C C . PHE A 1 195 ? 13.273 22.484 10.461 1 95.38 195 PHE A C 1
ATOM 1499 O O . PHE A 1 195 ? 13.531 23.516 9.828 1 95.38 195 PHE A O 1
ATOM 1506 N N . LEU A 1 196 ? 12.562 22.516 11.633 1 95.44 196 LEU A N 1
ATOM 1507 C CA . LEU A 1 196 ? 12.016 23.75 12.195 1 95.44 196 LEU A CA 1
ATOM 1508 C C . LEU A 1 196 ? 13.141 24.688 12.617 1 95.44 196 LEU A C 1
ATOM 1510 O O . LEU A 1 196 ? 12.945 25.906 12.648 1 95.44 196 LEU A O 1
ATOM 1514 N N . LEU A 1 197 ? 14.352 24.156 12.906 1 93.25 197 LEU A N 1
ATOM 1515 C CA . LEU A 1 197 ? 15.484 24.953 13.352 1 93.25 197 LEU A CA 1
ATOM 1516 C C . LEU A 1 197 ? 16.266 25.5 12.156 1 93.25 197 LEU A C 1
ATOM 1518 O O . LEU A 1 197 ? 17.188 26.297 12.32 1 93.25 197 LEU A O 1
ATOM 1522 N N . GLY A 1 198 ? 15.906 25.234 11.031 1 83.88 198 GLY A N 1
ATOM 1523 C CA . GLY A 1 198 ? 16.578 25.719 9.844 1 83.88 198 GLY A CA 1
ATOM 1524 C C . GLY A 1 198 ? 17.844 24.938 9.5 1 83.88 198 GLY A C 1
ATOM 1525 O O . GLY A 1 198 ? 18.656 25.391 8.703 1 83.88 198 GLY A O 1
ATOM 1526 N N . GLU A 1 199 ? 18.266 23.922 10.172 1 62.72 199 GLU A N 1
ATOM 1527 C CA . GLU A 1 199 ? 19.453 23.125 9.898 1 62.72 199 GLU A CA 1
ATOM 1528 C C . GLU A 1 199 ? 19.359 22.422 8.547 1 62.72 199 GLU A C 1
ATOM 1530 O O . GLU A 1 199 ? 18.281 21.984 8.148 1 62.72 199 GLU A O 1
ATOM 1535 N N . GLY A 1 200 ? 20.172 22.969 7.551 1 56.34 200 GLY A N 1
ATOM 1536 C CA . GLY A 1 200 ? 20.266 22.344 6.242 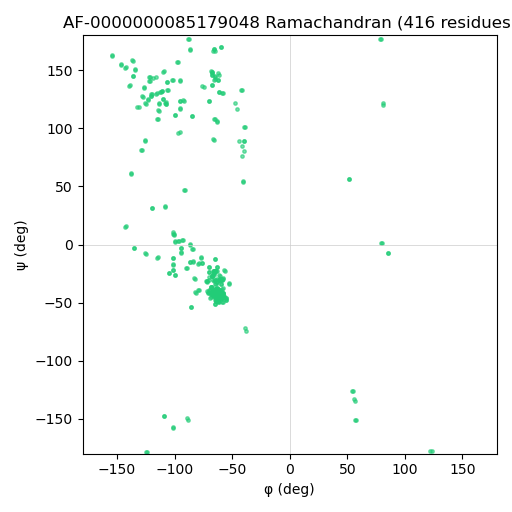1 56.34 200 GLY A CA 1
ATOM 1537 C C . GLY A 1 200 ? 20.312 20.828 6.316 1 56.34 200 GLY A C 1
ATOM 1538 O O . GLY A 1 200 ? 21.156 20.266 7.02 1 56.34 200 GLY A O 1
ATOM 1539 N N . PHE A 1 201 ? 19.25 20.219 6.461 1 54.41 201 PHE A N 1
ATOM 1540 C CA . PHE A 1 201 ? 19.188 18.766 6.48 1 54.41 201 PHE A CA 1
ATOM 1541 C C . PHE A 1 201 ? 20.094 18.172 5.41 1 54.41 201 PHE A C 1
ATOM 1543 O O . PHE A 1 201 ? 19.969 18.5 4.23 1 54.41 201 PHE A O 1
ATOM 1550 N N . ARG A 1 202 ? 21.406 18.016 5.785 1 47.72 202 ARG A N 1
ATOM 1551 C CA . ARG A 1 202 ? 22.141 17.078 4.922 1 47.72 202 ARG A CA 1
ATOM 1552 C C . ARG A 1 202 ? 21.328 15.812 4.676 1 47.72 202 ARG A C 1
ATOM 1554 O O . ARG A 1 202 ? 20.734 15.266 5.605 1 47.72 202 ARG A O 1
ATOM 1561 N N . PRO A 1 203 ? 21 15.586 3.506 1 47.22 203 PRO A N 1
ATOM 1562 C CA . PRO A 1 203 ? 20.297 14.336 3.24 1 47.22 203 PRO A CA 1
ATOM 1563 C C . PRO A 1 203 ? 20.844 13.164 4.055 1 47.22 203 PRO A C 1
ATOM 1565 O O . PRO A 1 203 ? 22.047 13.078 4.281 1 47.22 203 PRO A O 1
ATOM 1568 N N . LEU A 1 204 ? 20.281 12.781 5.027 1 41.47 204 LEU A N 1
ATOM 1569 C CA . LEU A 1 204 ? 20.828 11.578 5.66 1 41.47 204 LEU A CA 1
ATOM 1570 C C . LEU A 1 204 ? 21.203 10.539 4.613 1 41.47 204 LEU A C 1
ATOM 1572 O O . LEU A 1 204 ? 20.594 10.469 3.543 1 41.47 204 LEU A O 1
ATOM 1576 N N . PRO A 1 205 ? 22.5 9.891 4.727 1 37.28 205 PRO A N 1
ATOM 1577 C CA . PRO A 1 205 ? 22.906 8.938 3.691 1 37.28 205 PRO A CA 1
ATOM 1578 C C . PRO A 1 205 ? 21.75 8.078 3.186 1 37.28 205 PRO A C 1
ATOM 1580 O O . PRO A 1 205 ? 21.656 7.805 1.986 1 37.28 205 PRO A O 1
ATOM 1583 N N . GLY A 1 206 ? 21.266 7.039 4 1 36.19 206 GLY A N 1
ATOM 1584 C CA . GLY A 1 206 ? 20.469 5.879 3.643 1 36.19 206 GLY A CA 1
ATOM 1585 C C . GLY A 1 206 ? 19.047 6.23 3.264 1 36.19 206 GLY A C 1
ATOM 1586 O O . GLY A 1 206 ? 18.219 5.34 3.016 1 36.19 206 GLY A O 1
ATOM 1587 N N . GLY A 1 207 ? 18.484 7.277 3.76 1 36.97 207 GLY A N 1
ATOM 1588 C CA . GLY A 1 207 ? 17.156 7.578 3.271 1 36.97 207 GLY A CA 1
ATOM 1589 C C . GLY A 1 207 ? 17.125 7.949 1.802 1 36.97 207 GLY A C 1
ATOM 1590 O O . GLY A 1 207 ? 17.938 8.758 1.343 1 36.97 207 GLY A O 1
ATOM 1591 N N . LEU A 1 208 ? 16.969 6.941 0.993 1 32.38 208 LEU A N 1
ATOM 1592 C CA . LEU A 1 208 ? 16.938 7.316 -0.416 1 32.38 208 LEU A CA 1
ATOM 1593 C C . LEU A 1 208 ? 16.156 8.617 -0.612 1 32.38 208 LEU A C 1
ATOM 1595 O O . LEU A 1 208 ? 15.039 8.758 -0.125 1 32.38 208 LEU A O 1
ATOM 1599 N N . ALA A 1 209 ? 16.828 9.758 -0.522 1 33.47 209 ALA A N 1
ATOM 1600 C CA . ALA A 1 209 ? 16.25 10.852 -1.288 1 33.47 209 ALA A CA 1
ATOM 1601 C C . ALA A 1 209 ? 15.742 10.367 -2.645 1 33.47 209 ALA A C 1
ATOM 1603 O O . ALA A 1 209 ? 16.531 10.086 -3.543 1 33.47 209 ALA A O 1
ATOM 1604 N N . LEU A 1 210 ? 14.844 9.273 -2.645 1 28.94 210 LEU A N 1
ATOM 1605 C CA . LEU A 1 210 ? 14.398 8.945 -3.994 1 28.94 210 LEU A CA 1
ATOM 1606 C C . LEU A 1 210 ? 13.938 10.195 -4.738 1 28.94 210 LEU A C 1
ATOM 1608 O O . LEU A 1 210 ? 13.398 11.125 -4.129 1 28.94 210 LEU A O 1
ATOM 1612 N N . MET B 1 1 ? 12.422 -27.766 -25.781 1 83.56 1 MET B N 1
ATOM 1613 C CA . MET B 1 1 ? 11.445 -26.906 -25.109 1 83.56 1 MET B CA 1
ATOM 1614 C C . MET B 1 1 ? 11.133 -27.422 -23.719 1 83.56 1 MET B C 1
ATOM 1616 O O . MET B 1 1 ? 11.211 -28.625 -23.453 1 83.56 1 MET B O 1
ATOM 1620 N N . GLY B 1 2 ? 11.031 -26.406 -22.844 1 93 2 GLY B N 1
ATOM 1621 C CA . GLY B 1 2 ? 10.781 -26.812 -21.469 1 93 2 GLY B CA 1
ATOM 1622 C C . GLY B 1 2 ? 9.312 -27 -21.156 1 93 2 GLY B C 1
ATOM 1623 O O . GLY B 1 2 ? 8.461 -26.859 -22.047 1 93 2 GLY B O 1
ATOM 1624 N N . GLU B 1 3 ? 9.016 -27.578 -20.078 1 95.44 3 GLU B N 1
ATOM 1625 C CA . GLU B 1 3 ? 7.664 -27.719 -19.547 1 95.44 3 GLU B CA 1
ATOM 1626 C C . GLU B 1 3 ? 7.324 -26.578 -18.594 1 95.44 3 GLU B C 1
ATOM 1628 O O . GLU B 1 3 ? 8.078 -26.281 -17.672 1 95.44 3 GLU B O 1
ATOM 1633 N N . LEU B 1 4 ? 6.242 -25.938 -18.938 1 97.44 4 LEU B N 1
ATOM 1634 C CA . LEU B 1 4 ? 5.777 -24.844 -18.094 1 97.44 4 LEU B CA 1
ATOM 1635 C C . LEU B 1 4 ? 4.512 -25.234 -17.328 1 97.44 4 LEU B C 1
ATOM 1637 O O . LEU B 1 4 ? 3.529 -25.672 -17.938 1 97.44 4 LEU B O 1
ATOM 1641 N N . ARG B 1 5 ? 4.547 -25.172 -16.047 1 97.69 5 ARG B N 1
ATOM 1642 C CA . ARG B 1 5 ? 3.377 -25.406 -15.195 1 97.69 5 ARG B CA 1
ATOM 1643 C C . ARG B 1 5 ? 2.924 -24.109 -14.523 1 97.69 5 ARG B C 1
ATOM 1645 O O . ARG B 1 5 ? 3.74 -23.375 -13.969 1 97.69 5 ARG B O 1
ATOM 1652 N N . LEU B 1 6 ? 1.671 -23.859 -14.594 1 98.56 6 LEU B N 1
ATOM 1653 C CA . LEU B 1 6 ? 1.108 -22.625 -14.086 1 98.56 6 LEU B CA 1
ATOM 1654 C C . LEU B 1 6 ? 0.337 -22.859 -12.797 1 98.56 6 LEU B C 1
ATOM 1656 O O . LEU B 1 6 ? -0.363 -23.859 -12.656 1 98.56 6 LEU B O 1
ATOM 1660 N N . PHE B 1 7 ? 0.468 -21.953 -11.852 1 98.5 7 PHE B N 1
ATOM 1661 C CA . PHE B 1 7 ? -0.241 -21.938 -10.578 1 98.5 7 PHE B CA 1
ATOM 1662 C C . PHE B 1 7 ? -0.894 -20.578 -10.344 1 98.5 7 PHE B C 1
ATOM 1664 O O . PHE B 1 7 ? -0.382 -19.766 -9.578 1 98.5 7 PHE B O 1
ATOM 1671 N N . PRO B 1 8 ? -2.008 -20.266 -10.875 1 98.19 8 PRO B N 1
ATOM 1672 C CA . PRO B 1 8 ? -2.584 -18.922 -10.945 1 98.19 8 PRO B CA 1
ATOM 1673 C C . PRO B 1 8 ? -3.176 -18.469 -9.617 1 98.19 8 PRO B C 1
ATOM 1675 O O . PRO B 1 8 ? -3.41 -17.281 -9.414 1 98.19 8 PRO B O 1
ATOM 1678 N N . GLY B 1 9 ? -3.43 -19.406 -8.625 1 97.44 9 GLY B N 1
ATOM 1679 C CA . GLY B 1 9 ? -4.102 -19.047 -7.387 1 97.44 9 GLY B CA 1
ATOM 1680 C C . GLY B 1 9 ? -5.605 -18.922 -7.535 1 97.44 9 GLY B C 1
ATOM 1681 O O . GLY B 1 9 ? -6.125 -18.922 -8.656 1 97.44 9 GLY B O 1
ATOM 1682 N N . LEU B 1 10 ? -6.301 -18.672 -6.5 1 98.12 10 LEU B N 1
ATOM 1683 C CA . LEU B 1 10 ? -7.754 -18.766 -6.453 1 98.12 10 LEU B CA 1
ATOM 1684 C C . LEU B 1 10 ? -8.391 -17.422 -6.84 1 98.12 10 LEU B C 1
ATOM 1686 O O . LEU B 1 10 ? -9.57 -17.375 -7.191 1 98.12 10 LEU B O 1
ATOM 1690 N N . LEU B 1 11 ? -7.617 -16.297 -6.754 1 97.88 11 LEU B N 1
ATOM 1691 C CA . LEU B 1 11 ? -8.211 -14.984 -7.004 1 97.88 11 LEU B CA 1
ATOM 1692 C C . LEU B 1 11 ? -7.887 -14.492 -8.414 1 97.88 11 LEU B C 1
ATOM 1694 O O . LEU B 1 11 ? -8.18 -13.352 -8.758 1 97.88 11 LEU B O 1
ATOM 1698 N N . SER B 1 12 ? -7.305 -15.352 -9.25 1 98.12 12 SER B N 1
ATOM 1699 C CA . SER B 1 12 ? -6.98 -14.961 -10.617 1 98.12 12 SER B CA 1
ATOM 1700 C C . SER B 1 12 ? -8.25 -14.727 -11.438 1 98.12 12 SER B C 1
ATOM 1702 O O . SER B 1 12 ? -9.281 -15.344 -11.172 1 98.12 12 SER B O 1
ATOM 1704 N N . PRO B 1 13 ? -8.203 -13.789 -12.406 1 98.19 13 PRO B N 1
ATOM 1705 C CA . PRO B 1 13 ? -9.297 -13.75 -13.383 1 98.19 13 PRO B CA 1
ATOM 1706 C C . PRO B 1 13 ? -9.438 -15.047 -14.164 1 98.19 13 PRO B C 1
ATOM 1708 O O . PRO B 1 13 ? -8.57 -15.93 -14.07 1 98.19 13 PRO B O 1
ATOM 1711 N N . PRO B 1 14 ? -10.516 -15.164 -14.906 1 97.88 14 PRO B N 1
ATOM 1712 C CA . PRO B 1 14 ? -10.766 -16.406 -15.633 1 97.88 14 PRO B CA 1
ATOM 1713 C C . PRO B 1 14 ? -9.633 -16.766 -16.594 1 97.88 14 PRO B C 1
ATOM 1715 O O . PRO B 1 14 ? -9.344 -17.953 -16.797 1 97.88 14 PRO B O 1
ATOM 1718 N N . SER B 1 15 ? -8.938 -15.836 -17.109 1 96.44 15 SER B N 1
ATOM 1719 C CA . SER B 1 15 ? -7.848 -16.094 -18.047 1 96.44 15 SER B CA 1
ATOM 1720 C C . SER B 1 15 ? -6.66 -16.734 -17.344 1 96.44 15 SER B C 1
ATOM 1722 O O . SER B 1 15 ? -5.777 -17.297 -17.984 1 96.44 15 SER B O 1
ATOM 1724 N N . GLY B 1 16 ? -6.637 -16.578 -16 1 97.5 16 GLY B N 1
ATOM 1725 C CA . GLY B 1 16 ? -5.496 -17.094 -15.266 1 97.5 16 GLY B CA 1
ATOM 1726 C C . GLY B 1 16 ? -4.172 -16.531 -15.75 1 97.5 16 GLY B C 1
ATOM 1727 O O . GLY B 1 16 ? -4.02 -15.32 -15.906 1 97.5 16 GLY B O 1
ATOM 1728 N N . LEU B 1 17 ? -3.238 -17.453 -15.898 1 98.31 17 LEU B N 1
ATOM 1729 C CA . LEU B 1 17 ? -1.896 -17.078 -16.344 1 98.31 17 LEU B CA 1
ATOM 1730 C C . LEU B 1 17 ? -1.649 -17.547 -17.781 1 98.31 17 LEU B C 1
ATOM 1732 O O . LEU B 1 17 ? -0.507 -17.797 -18.156 1 98.31 17 LEU B O 1
ATOM 1736 N N . ASP B 1 18 ? -2.697 -17.562 -18.594 1 96.81 18 ASP B N 1
ATOM 1737 C CA . ASP B 1 18 ? -2.645 -18.109 -19.938 1 96.81 18 ASP B CA 1
ATOM 1738 C C . ASP B 1 18 ? -1.727 -17.281 -20.844 1 96.81 18 ASP B C 1
ATOM 1740 O O . ASP B 1 18 ? -1.206 -17.797 -21.844 1 96.81 18 ASP B O 1
ATOM 1744 N N . LEU B 1 19 ? -1.526 -16.078 -20.484 1 94.94 19 LEU B N 1
ATOM 1745 C CA . LEU B 1 19 ? -0.714 -15.188 -21.312 1 94.94 19 LEU B CA 1
ATOM 1746 C C . LEU B 1 19 ? 0.729 -15.68 -21.375 1 94.94 19 LEU B C 1
ATOM 1748 O O . LEU B 1 19 ? 1.492 -15.258 -22.25 1 94.94 19 LEU B O 1
ATOM 1752 N N . PHE B 1 20 ? 1.079 -16.641 -20.5 1 97.12 20 PHE B N 1
ATOM 1753 C CA . PHE B 1 20 ? 2.467 -17.078 -20.438 1 97.12 20 PHE B CA 1
ATOM 1754 C C . PHE B 1 20 ? 2.641 -18.406 -21.172 1 97.12 20 PHE B C 1
ATOM 1756 O O . PHE B 1 20 ? 3.766 -18.875 -21.359 1 97.12 20 PHE B O 1
ATOM 1763 N N . LEU B 1 21 ? 1.616 -19.141 -21.562 1 94.69 21 LEU B N 1
ATOM 1764 C CA . LEU B 1 21 ? 1.642 -20.516 -22.062 1 94.69 21 LEU B CA 1
ATOM 1765 C C . LEU B 1 21 ? 2.494 -20.609 -23.328 1 94.69 21 LEU B C 1
ATOM 1767 O O . LEU B 1 21 ? 3.156 -21.625 -23.547 1 94.69 21 LEU B O 1
ATOM 1771 N N . ASP B 1 22 ? 2.621 -19.578 -24.172 1 91.12 22 ASP B N 1
ATOM 1772 C CA . ASP B 1 22 ? 3.289 -19.672 -25.469 1 91.12 22 ASP B CA 1
ATOM 1773 C C . ASP B 1 22 ? 4.703 -19.094 -25.391 1 91.12 22 ASP B C 1
ATOM 1775 O O . ASP B 1 22 ? 5.383 -18.984 -26.422 1 91.12 22 ASP B O 1
ATOM 1779 N N . LEU B 1 23 ? 5.168 -18.828 -24.172 1 94.94 23 LEU B N 1
ATOM 1780 C CA . LEU B 1 23 ? 6.52 -18.297 -24.062 1 94.94 23 LEU B CA 1
ATOM 1781 C C . LEU B 1 23 ? 7.555 -19.391 -24.266 1 94.94 23 LEU B C 1
ATOM 1783 O O . LEU B 1 23 ? 7.41 -20.5 -23.734 1 94.94 23 LEU B O 1
ATOM 1787 N N . PRO B 1 24 ? 8.594 -19.109 -25.031 1 94.25 24 PRO B N 1
ATOM 1788 C CA . PRO B 1 24 ? 9.68 -20.078 -25.156 1 94.25 24 PRO B CA 1
ATOM 1789 C C . PRO B 1 24 ? 10.461 -20.25 -23.859 1 94.25 24 PRO B C 1
ATOM 1791 O O . PRO B 1 24 ? 10.523 -19.328 -23.047 1 94.25 24 PRO B O 1
ATOM 1794 N N . SER B 1 25 ? 10.961 -21.453 -23.656 1 94.88 25 SER B N 1
ATOM 1795 C CA . SER B 1 25 ? 11.766 -21.734 -22.469 1 94.88 25 SER B CA 1
ATOM 1796 C C . SER B 1 25 ? 12.914 -22.688 -22.797 1 94.88 25 SER B C 1
ATOM 1798 O O . SER B 1 25 ? 12.836 -23.453 -23.75 1 94.88 25 SER B O 1
ATOM 1800 N N . GLU B 1 26 ? 13.984 -22.625 -22.078 1 94.94 26 GLU B N 1
ATOM 1801 C CA . GLU B 1 26 ? 15.039 -23.641 -22.156 1 94.94 26 GLU B CA 1
ATOM 1802 C C . GLU B 1 26 ? 14.539 -24.984 -21.641 1 94.94 26 GLU B C 1
ATOM 1804 O O . GLU B 1 26 ? 13.492 -25.062 -20.984 1 94.94 26 GLU B O 1
ATOM 1809 N N . PRO B 1 27 ? 15.312 -26.016 -21.922 1 95.38 27 PRO B N 1
ATOM 1810 C CA . PRO B 1 27 ? 14.875 -27.328 -21.438 1 95.38 27 PRO B CA 1
ATOM 1811 C C . PRO B 1 27 ? 14.781 -27.406 -19.922 1 95.38 27 PRO B C 1
ATOM 1813 O O . PRO B 1 27 ? 15.586 -26.781 -19.219 1 95.38 27 PRO B O 1
ATOM 1816 N N . GLY B 1 28 ? 13.742 -28.234 -19.469 1 95 28 GLY B N 1
ATOM 1817 C CA . GLY B 1 28 ? 13.539 -28.406 -18.047 1 95 28 GLY B CA 1
ATOM 1818 C C . GLY B 1 28 ? 12.141 -28.031 -17.578 1 95 28 GLY B C 1
ATOM 1819 O O . GLY B 1 28 ? 11.297 -27.672 -18.406 1 95 28 GLY B O 1
ATOM 1820 N N . LEU B 1 29 ? 11.93 -28.125 -16.25 1 96.38 29 LEU B N 1
ATOM 1821 C CA . LEU B 1 29 ? 10.648 -27.781 -15.648 1 96.38 29 LEU B CA 1
ATOM 1822 C C . LEU B 1 29 ? 10.664 -26.344 -15.133 1 96.38 29 LEU B C 1
ATOM 1824 O O . LEU B 1 29 ? 11.555 -25.969 -14.375 1 96.38 29 LEU B O 1
ATOM 1828 N N . HIS B 1 30 ? 9.734 -25.562 -15.617 1 97 30 HIS B N 1
ATOM 1829 C CA . HIS B 1 30 ? 9.547 -24.188 -15.188 1 97 30 HIS B CA 1
ATOM 1830 C C . HIS B 1 30 ? 8.203 -24 -14.5 1 97 30 HIS B C 1
ATOM 1832 O O . HIS B 1 30 ? 7.176 -24.453 -15.008 1 97 30 HIS B O 1
ATOM 1838 N N . LEU B 1 31 ? 8.273 -23.391 -13.352 1 97.88 31 LEU B N 1
ATOM 1839 C CA . LEU B 1 31 ? 7.059 -23.141 -12.586 1 97.88 31 LEU B CA 1
ATOM 1840 C C . LEU B 1 31 ? 6.754 -21.656 -12.516 1 97.88 31 LEU B C 1
ATOM 1842 O O . LEU B 1 31 ? 7.652 -20.828 -12.297 1 97.88 31 LEU B O 1
ATOM 1846 N N . LEU B 1 32 ? 5.574 -21.297 -12.797 1 98.69 32 LEU B N 1
ATOM 1847 C CA . LEU B 1 32 ? 5.094 -19.922 -12.727 1 98.69 32 LEU B CA 1
ATOM 1848 C C . LEU B 1 32 ? 3.859 -19.812 -11.836 1 98.69 32 LEU B C 1
ATOM 1850 O O . LEU B 1 32 ? 2.852 -20.484 -12.094 1 98.69 32 LEU B O 1
ATOM 1854 N N . ALA B 1 33 ? 3.994 -18.984 -10.805 1 98.81 33 ALA B N 1
ATOM 1855 C CA . ALA B 1 33 ? 2.928 -18.953 -9.805 1 98.81 33 ALA B CA 1
ATOM 1856 C C . ALA B 1 33 ? 2.557 -17.516 -9.453 1 98.81 33 ALA B C 1
ATOM 1858 O O . ALA B 1 33 ? 3.404 -16.625 -9.5 1 98.81 33 ALA B O 1
ATOM 1859 N N . PHE B 1 34 ? 1.326 -17.328 -9.086 1 98.81 34 PHE B N 1
ATOM 1860 C CA . PHE B 1 34 ? 0.824 -16.062 -8.594 1 98.81 34 PHE B CA 1
ATOM 1861 C C . PHE B 1 34 ? 0.247 -16.203 -7.188 1 98.81 34 PHE B C 1
ATOM 1863 O O . PHE B 1 34 ? -0.463 -17.172 -6.902 1 98.81 34 PHE B O 1
ATOM 1870 N N . GLY B 1 35 ? 0.539 -15.141 -6.367 1 98.5 35 GLY B N 1
ATOM 1871 C CA . GLY B 1 35 ? -0.067 -15.07 -5.047 1 98.5 35 GLY B CA 1
ATOM 1872 C C . GLY B 1 35 ? 0.172 -16.312 -4.211 1 98.5 35 GLY B C 1
ATOM 1873 O O . GLY B 1 35 ? 1.317 -16.734 -4.023 1 98.5 35 GLY B O 1
ATOM 1874 N N . GLU B 1 36 ? -0.853 -16.906 -3.713 1 98.25 36 GLU B N 1
ATOM 1875 C CA . GLU B 1 36 ? -0.771 -18.094 -2.879 1 98.25 36 GLU B CA 1
ATOM 1876 C C . GLU B 1 36 ? -0.51 -19.344 -3.723 1 98.25 36 GLU B C 1
ATOM 1878 O O . GLU B 1 36 ? -0.157 -20.406 -3.189 1 98.25 36 GLU B O 1
ATOM 1883 N N . GLY B 1 37 ? -0.617 -19.281 -5.082 1 98.38 37 GLY B N 1
ATOM 1884 C CA . GLY B 1 37 ? -0.18 -20.375 -5.941 1 98.38 37 GLY B CA 1
ATOM 1885 C C . GLY B 1 37 ? 1.275 -20.75 -5.734 1 98.38 37 GLY B C 1
ATOM 1886 O O . GLY B 1 37 ? 1.69 -21.859 -6.074 1 98.38 37 GLY B O 1
ATOM 1887 N N . ALA B 1 38 ? 2.016 -19.844 -5.223 1 98.38 38 ALA B N 1
ATOM 1888 C CA . ALA B 1 38 ? 3.43 -20.062 -4.934 1 98.38 38 ALA B CA 1
ATOM 1889 C C . ALA B 1 38 ? 3.615 -21.234 -3.967 1 98.38 38 ALA B C 1
ATOM 1891 O O . ALA B 1 38 ? 4.629 -21.938 -4.016 1 98.38 38 ALA B O 1
ATOM 1892 N N . LEU B 1 39 ? 2.65 -21.453 -3.09 1 97.12 39 LEU B N 1
ATOM 1893 C CA . LEU B 1 39 ? 2.756 -22.484 -2.076 1 97.12 39 LEU B CA 1
ATOM 1894 C C . LEU B 1 39 ? 2.863 -23.875 -2.725 1 97.12 39 LEU B C 1
ATOM 1896 O O . LEU B 1 39 ? 3.768 -24.641 -2.402 1 97.12 39 LEU B O 1
ATOM 1900 N N . GLU B 1 40 ? 1.973 -24.125 -3.662 1 96.69 40 GLU B N 1
ATOM 1901 C CA . GLU B 1 40 ? 2.02 -25.406 -4.367 1 96.69 40 GLU B CA 1
ATOM 1902 C C . GLU B 1 40 ? 3.238 -25.484 -5.281 1 96.69 40 GLU B C 1
ATOM 1904 O O . GLU B 1 40 ? 3.891 -26.531 -5.367 1 96.69 40 GLU B O 1
ATOM 1909 N N . ALA B 1 41 ? 3.572 -24.406 -5.922 1 97.81 41 ALA B N 1
ATOM 1910 C CA . ALA B 1 41 ? 4.73 -24.375 -6.812 1 97.81 41 ALA B CA 1
ATOM 1911 C C . ALA B 1 41 ? 6.012 -24.688 -6.051 1 97.81 41 ALA B C 1
ATOM 1913 O O . ALA B 1 41 ? 6.867 -25.438 -6.539 1 97.81 41 ALA B O 1
ATOM 1914 N N . LEU B 1 42 ? 6.156 -24.156 -4.898 1 95.88 42 LEU B N 1
ATOM 1915 C CA . LEU B 1 42 ? 7.34 -24.375 -4.078 1 95.88 42 LEU B CA 1
ATOM 1916 C C . LEU B 1 42 ? 7.461 -25.828 -3.67 1 95.88 42 LEU B C 1
ATOM 1918 O O . LEU B 1 42 ? 8.555 -26.391 -3.656 1 95.88 42 LEU B O 1
ATOM 1922 N N . ARG B 1 43 ? 6.344 -26.422 -3.359 1 94.06 43 ARG B N 1
ATOM 1923 C CA . ARG B 1 43 ? 6.352 -27.844 -3.004 1 94.06 43 ARG B CA 1
ATOM 1924 C C . ARG B 1 43 ? 6.805 -28.703 -4.18 1 94.06 43 ARG B C 1
ATOM 1926 O O . ARG B 1 43 ? 7.605 -29.625 -4.012 1 94.06 43 ARG B O 1
ATOM 1933 N N . VAL B 1 44 ? 6.32 -28.344 -5.312 1 95.5 44 VAL B N 1
ATOM 1934 C CA . VAL B 1 44 ? 6.707 -29.062 -6.523 1 95.5 44 VAL B CA 1
ATOM 1935 C C . VAL B 1 44 ? 8.203 -28.875 -6.777 1 95.5 44 VAL B C 1
ATOM 1937 O O . VAL B 1 44 ? 8.914 -29.844 -7.078 1 95.5 44 VAL B O 1
ATOM 1940 N N . ALA B 1 45 ? 8.68 -27.672 -6.668 1 94.06 45 ALA B N 1
ATOM 1941 C CA . ALA B 1 45 ? 10.094 -27.375 -6.879 1 94.06 45 ALA B CA 1
ATOM 1942 C C . ALA B 1 45 ? 10.969 -28.156 -5.891 1 94.06 45 ALA B C 1
ATOM 1944 O O . ALA B 1 45 ? 12.047 -28.641 -6.25 1 94.06 45 ALA B O 1
ATOM 1945 N N . PHE B 1 46 ? 10.5 -28.219 -4.715 1 87.81 46 PHE B N 1
ATOM 1946 C CA . PHE B 1 46 ? 11.242 -28.891 -3.654 1 87.81 46 PHE B CA 1
ATOM 1947 C C . PHE B 1 46 ? 11.328 -30.391 -3.91 1 87.81 46 PHE B C 1
ATOM 1949 O O . PHE B 1 46 ? 12.383 -31 -3.736 1 87.81 46 PHE B O 1
ATOM 1956 N N . GLN B 1 47 ? 10.266 -31.031 -4.395 1 88.31 47 GLN B N 1
ATOM 1957 C CA . GLN B 1 47 ? 10.172 -32.469 -4.559 1 88.31 47 GLN B CA 1
ATOM 1958 C C . GLN B 1 47 ? 10.844 -32.938 -5.852 1 88.31 47 GLN B C 1
ATOM 1960 O O . GLN B 1 47 ? 11.422 -34 -5.906 1 88.31 47 GLN B O 1
ATOM 1965 N N . GLY B 1 48 ? 10.695 -32.281 -6.863 1 81.38 48 GLY B N 1
ATOM 1966 C CA . GLY B 1 48 ? 11.047 -32.812 -8.172 1 81.38 48 GLY B CA 1
ATOM 1967 C C . GLY B 1 48 ? 12.18 -32.062 -8.836 1 81.38 48 GLY B C 1
ATOM 1968 O O . GLY B 1 48 ? 12.719 -32.5 -9.852 1 81.38 48 GLY B O 1
ATOM 1969 N N . GLY B 1 49 ? 12.516 -30.953 -8.289 1 87.25 49 GLY B N 1
ATOM 1970 C CA . GLY B 1 49 ? 13.531 -30.125 -8.93 1 87.25 49 GLY B CA 1
ATOM 1971 C C . GLY B 1 49 ? 12.977 -29.281 -10.07 1 87.25 49 GLY B C 1
ATOM 1972 O O . GLY B 1 49 ? 12.227 -29.797 -10.906 1 87.25 49 GLY B O 1
ATOM 1973 N N . ALA B 1 50 ? 13.016 -28.109 -10.102 1 94.12 50 ALA B N 1
ATOM 1974 C CA . ALA B 1 50 ? 12.656 -27.172 -11.164 1 94.12 50 ALA B CA 1
ATOM 1975 C C . ALA B 1 50 ? 13.875 -26.391 -11.633 1 94.12 50 ALA B C 1
ATOM 1977 O O . ALA B 1 50 ? 14.797 -26.125 -10.852 1 94.12 50 ALA B O 1
ATOM 1978 N N . ARG B 1 51 ? 13.812 -26.172 -12.93 1 94 51 ARG B N 1
ATOM 1979 C CA . ARG B 1 51 ? 14.867 -25.344 -13.5 1 94 51 ARG B CA 1
ATOM 1980 C C . ARG B 1 51 ? 14.719 -23.891 -13.07 1 94 51 ARG B C 1
ATOM 1982 O O . ARG B 1 51 ? 15.711 -23.219 -12.773 1 94 51 ARG B O 1
ATOM 1989 N N . SER B 1 52 ? 13.5 -23.469 -13.094 1 95.31 52 SER B N 1
ATOM 1990 C CA . SER B 1 52 ? 13.242 -22.094 -12.695 1 95.31 52 SER B CA 1
ATOM 1991 C C . SER B 1 52 ? 11.891 -21.953 -12.008 1 95.31 52 SER B C 1
ATOM 1993 O O . SER B 1 52 ? 11.008 -22.797 -12.195 1 95.31 52 SER B O 1
ATOM 1995 N N . LEU B 1 53 ? 11.812 -20.969 -11.219 1 96.44 53 LEU B N 1
ATOM 1996 C CA . LEU B 1 53 ? 10.617 -20.594 -10.469 1 96.44 53 LEU B CA 1
ATOM 1997 C C . LEU B 1 53 ? 10.328 -19.109 -10.625 1 96.44 53 LEU B C 1
ATOM 1999 O O . LEU B 1 53 ? 11.18 -18.266 -10.297 1 96.44 53 LEU B O 1
ATOM 2003 N N . VAL B 1 54 ? 9.172 -18.797 -11.188 1 97.88 54 VAL B N 1
ATOM 2004 C CA . VAL B 1 54 ? 8.703 -17.422 -11.281 1 97.88 54 VAL B CA 1
ATOM 2005 C C . VAL B 1 54 ? 7.559 -17.203 -10.297 1 97.88 54 VAL B C 1
ATOM 2007 O O . VAL B 1 54 ? 6.527 -17.859 -10.367 1 97.88 54 VAL B O 1
ATOM 2010 N N . LEU B 1 55 ? 7.777 -16.25 -9.398 1 98.44 55 LEU B N 1
ATOM 2011 C CA . LEU B 1 55 ? 6.754 -15.898 -8.422 1 98.44 55 LEU B CA 1
ATOM 2012 C C . LEU B 1 55 ? 6.25 -14.477 -8.656 1 98.44 55 LEU B C 1
ATOM 2014 O O . LEU B 1 55 ? 7.008 -13.516 -8.531 1 98.44 55 LEU B O 1
ATOM 2018 N N . LEU B 1 56 ? 5.008 -14.391 -9 1 98.75 56 LEU B N 1
ATOM 2019 C CA . LEU B 1 56 ? 4.332 -13.117 -9.195 1 98.75 56 LEU B CA 1
ATOM 2020 C C . LEU B 1 56 ? 3.498 -12.75 -7.969 1 98.75 56 LEU B C 1
ATOM 2022 O O . LEU B 1 56 ? 2.51 -13.422 -7.664 1 98.75 56 LEU B O 1
ATOM 2026 N N . SER B 1 57 ? 3.91 -11.672 -7.195 1 98.62 57 SER B N 1
ATOM 2027 C CA . SER B 1 57 ? 3.26 -11.219 -5.969 1 98.62 57 SER B CA 1
ATOM 2028 C C . SER B 1 57 ? 3.057 -12.375 -4.992 1 98.62 57 SER B C 1
ATOM 2030 O O . SER B 1 57 ? 1.948 -12.578 -4.492 1 98.62 57 SER B O 1
ATOM 2032 N N . PRO B 1 58 ? 4.129 -13.031 -4.652 1 98.44 58 PRO B N 1
ATOM 2033 C CA . PRO B 1 58 ? 3.973 -14.234 -3.834 1 98.44 58 PRO B CA 1
ATOM 2034 C C . PRO B 1 58 ? 3.471 -13.93 -2.424 1 98.44 58 PRO B C 1
ATOM 2036 O O . PRO B 1 58 ? 3.811 -12.891 -1.854 1 98.44 58 PRO B O 1
ATOM 2039 N N . ILE B 1 59 ? 2.703 -14.797 -1.891 1 98.44 59 ILE B N 1
ATOM 2040 C CA . ILE B 1 59 ? 2.262 -14.82 -0.5 1 98.44 59 ILE B CA 1
ATOM 2041 C C . ILE B 1 59 ? 2.83 -16.047 0.202 1 98.44 59 ILE B C 1
ATOM 2043 O O . ILE B 1 59 ? 2.393 -17.172 -0.053 1 98.44 59 ILE B O 1
ATOM 2047 N N . LEU B 1 60 ? 3.809 -15.797 1.097 1 97.81 60 LEU B N 1
ATOM 2048 C CA . LEU B 1 60 ? 4.551 -16.938 1.615 1 97.81 60 LEU B CA 1
ATOM 2049 C C . LEU B 1 60 ? 4.52 -16.969 3.139 1 97.81 60 LEU B C 1
ATOM 2051 O O . LEU B 1 60 ? 4.988 -17.922 3.76 1 97.81 60 LEU B O 1
ATOM 2055 N N . ARG B 1 61 ? 3.994 -15.914 3.719 1 96.5 61 ARG B N 1
ATOM 2056 C CA . ARG B 1 61 ? 3.879 -15.852 5.172 1 96.5 61 ARG B CA 1
ATOM 2057 C C . ARG B 1 61 ? 2.738 -14.93 5.594 1 96.5 61 ARG B C 1
ATOM 2059 O O . ARG B 1 61 ? 2.24 -14.141 4.785 1 96.5 61 ARG B O 1
ATOM 2066 N N . ARG B 1 62 ? 2.393 -15.133 6.801 1 96.56 62 ARG B N 1
ATOM 2067 C CA . ARG B 1 62 ? 1.362 -14.281 7.391 1 96.56 62 ARG B CA 1
ATOM 2068 C C . ARG B 1 62 ? 1.877 -13.594 8.648 1 96.56 62 ARG B C 1
ATOM 2070 O O . ARG B 1 62 ? 2.455 -14.234 9.523 1 96.56 62 ARG B O 1
ATOM 2077 N N . ASP B 1 63 ? 1.818 -12.352 8.727 1 96.81 63 ASP B N 1
ATOM 2078 C CA . ASP B 1 63 ? 2.104 -11.523 9.898 1 96.81 63 ASP B CA 1
ATOM 2079 C C . ASP B 1 63 ? 0.92 -10.625 10.234 1 96.81 63 ASP B C 1
ATOM 2081 O O . ASP B 1 63 ? -0.15 -10.742 9.633 1 96.81 63 ASP B O 1
ATOM 2085 N N . ALA B 1 64 ? 1.056 -9.82 11.242 1 97.31 64 ALA B N 1
ATOM 2086 C CA . ALA B 1 64 ? -0.04 -8.969 11.688 1 97.31 64 ALA B CA 1
ATOM 2087 C C . ALA B 1 64 ? -0.438 -7.973 10.602 1 97.31 64 ALA B C 1
ATOM 2089 O O . ALA B 1 64 ? -1.604 -7.578 10.508 1 97.31 64 ALA B O 1
ATOM 2090 N N . PHE B 1 65 ? 0.515 -7.602 9.805 1 97.75 65 PHE B N 1
ATOM 2091 C CA . PHE B 1 65 ? 0.263 -6.676 8.703 1 97.75 65 PHE B CA 1
ATOM 2092 C C . PHE B 1 65 ? -0.681 -7.297 7.68 1 97.75 65 PHE B C 1
ATOM 2094 O O . PHE B 1 65 ? -1.706 -6.707 7.336 1 97.75 65 PHE B O 1
ATOM 2101 N N . LEU B 1 66 ? -0.418 -8.5 7.207 1 98.19 66 LEU B N 1
ATOM 2102 C CA . LEU B 1 66 ? -1.286 -9.219 6.281 1 98.19 66 LEU B CA 1
ATOM 2103 C C . LEU B 1 66 ? -2.623 -9.547 6.938 1 98.19 66 LEU B C 1
ATOM 2105 O O . LEU B 1 66 ? -3.668 -9.5 6.285 1 98.19 66 LEU B O 1
ATOM 2109 N N . GLU B 1 67 ? -2.562 -9.891 8.203 1 98.31 67 GLU B N 1
ATOM 2110 C CA . GLU B 1 67 ? -3.795 -10.227 8.906 1 98.31 67 GLU B CA 1
ATOM 2111 C C . GLU B 1 67 ? -4.785 -9.062 8.875 1 98.31 67 GLU B C 1
ATOM 2113 O O . GLU B 1 67 ? -5.992 -9.273 8.734 1 98.31 67 GLU B O 1
ATOM 2118 N N . ALA B 1 68 ? -4.348 -7.852 9.055 1 98.62 68 ALA B N 1
ATOM 2119 C CA . ALA B 1 68 ? -5.23 -6.688 8.984 1 98.62 68 ALA B CA 1
ATOM 2120 C C . ALA B 1 68 ? -5.926 -6.605 7.629 1 98.62 68 ALA B C 1
ATOM 2122 O O . ALA B 1 68 ? -7.109 -6.262 7.551 1 98.62 68 ALA B O 1
ATOM 2123 N N . ARG B 1 69 ? -5.207 -6.863 6.531 1 98.75 69 ARG B N 1
ATOM 2124 C CA . ARG B 1 69 ? -5.797 -6.863 5.195 1 98.75 69 ARG B CA 1
ATOM 2125 C C . ARG B 1 69 ? -6.82 -7.984 5.047 1 98.75 69 ARG B C 1
ATOM 2127 O O . ARG B 1 69 ? -7.891 -7.781 4.477 1 98.75 69 ARG B O 1
ATOM 2134 N N . LEU B 1 70 ? -6.48 -9.148 5.613 1 98.81 70 LEU B N 1
ATOM 2135 C CA . LEU B 1 70 ? -7.406 -10.273 5.543 1 98.81 70 LEU B CA 1
ATOM 2136 C C . LEU B 1 70 ? -8.688 -9.969 6.312 1 98.81 70 LEU B C 1
ATOM 2138 O O . LEU B 1 70 ? -9.781 -10.328 5.867 1 98.81 70 LEU B O 1
ATOM 2142 N N . GLN B 1 71 ? -8.555 -9.328 7.418 1 98.81 71 GLN B N 1
ATOM 2143 C CA . GLN B 1 71 ? -9.727 -8.961 8.203 1 98.81 71 GLN B CA 1
ATOM 2144 C C . GLN B 1 71 ? -10.625 -8 7.434 1 98.81 71 GLN B C 1
ATOM 2146 O O . GLN B 1 71 ? -11.852 -8.133 7.469 1 98.81 71 GLN B O 1
ATOM 2151 N N . ALA B 1 72 ? -10.047 -7.062 6.789 1 98.94 72 ALA B N 1
ATOM 2152 C CA . ALA B 1 72 ? -10.836 -6.129 5.984 1 98.94 72 ALA B CA 1
ATOM 2153 C C . ALA B 1 72 ? -11.57 -6.855 4.863 1 98.94 72 ALA B C 1
ATOM 2155 O O . ALA B 1 72 ? -12.742 -6.574 4.594 1 98.94 72 ALA B O 1
ATOM 2156 N N . LEU B 1 73 ? -10.859 -7.754 4.199 1 98.94 73 LEU B N 1
ATOM 2157 C CA . LEU B 1 73 ? -11.453 -8.516 3.107 1 98.94 73 LEU B CA 1
ATOM 2158 C C . LEU B 1 73 ? -12.562 -9.43 3.625 1 98.94 73 LEU B C 1
ATOM 2160 O O . LEU B 1 73 ? -13.609 -9.57 2.992 1 98.94 73 LEU B O 1
ATOM 2164 N N . ARG B 1 74 ? -12.305 -10.102 4.785 1 98.88 74 ARG B N 1
ATOM 2165 C CA . ARG B 1 74 ? -13.336 -10.922 5.41 1 98.88 74 ARG B CA 1
ATOM 2166 C C . ARG B 1 74 ? -14.57 -10.094 5.75 1 98.88 74 ARG B C 1
ATOM 2168 O O . ARG B 1 74 ? -15.695 -10.531 5.523 1 98.88 74 ARG B O 1
ATOM 2175 N N . PHE B 1 75 ? -14.359 -8.93 6.309 1 98.88 75 PHE B N 1
ATOM 2176 C CA . PHE B 1 75 ? -15.453 -8.008 6.598 1 98.88 75 PHE B CA 1
ATOM 2177 C C . PHE B 1 75 ? -16.266 -7.715 5.34 1 98.88 75 PHE B C 1
ATOM 2179 O O . PHE B 1 75 ? -17.5 -7.766 5.367 1 98.88 75 PHE B O 1
ATOM 2186 N N . GLY B 1 76 ? -15.555 -7.391 4.234 1 98.88 76 GLY B N 1
ATOM 2187 C CA . GLY B 1 76 ? -16.234 -7.156 2.967 1 98.88 76 GLY B CA 1
ATOM 2188 C C . GLY B 1 76 ? -17.109 -8.312 2.533 1 98.88 76 GLY B C 1
ATOM 2189 O O . GLY B 1 76 ? -18.266 -8.109 2.135 1 98.88 76 GLY B O 1
ATOM 2190 N N . LEU B 1 77 ? -16.531 -9.469 2.656 1 98.88 77 LEU B N 1
ATOM 2191 C CA . LEU B 1 77 ? -17.281 -10.656 2.264 1 98.88 77 LEU B CA 1
ATOM 2192 C C . LEU B 1 77 ? -18.516 -10.844 3.148 1 98.88 77 LEU B C 1
ATOM 2194 O O . LEU B 1 77 ? -19.625 -11.055 2.646 1 98.88 77 LEU B O 1
ATOM 2198 N N . GLU B 1 78 ? -18.312 -10.75 4.414 1 98.69 78 GLU B N 1
ATOM 2199 C CA . GLU B 1 78 ? -19.359 -11.008 5.391 1 98.69 78 GLU B CA 1
ATOM 2200 C C . GLU B 1 78 ? -20.5 -9.984 5.262 1 98.69 78 GLU B C 1
ATOM 2202 O O . GLU B 1 78 ? -21.672 -10.32 5.445 1 98.69 78 GLU B O 1
ATOM 2207 N N . ARG B 1 79 ? -20.172 -8.734 4.906 1 98.69 79 ARG B N 1
ATOM 2208 C CA . ARG B 1 79 ? -21.156 -7.664 4.961 1 98.69 79 ARG B CA 1
ATOM 2209 C C . ARG B 1 79 ? -21.703 -7.359 3.572 1 98.69 79 ARG B C 1
ATOM 2211 O O . ARG B 1 79 ? -22.734 -6.695 3.439 1 98.69 79 ARG B O 1
ATOM 2218 N N . GLY B 1 80 ? -21 -7.828 2.52 1 98.56 80 GLY B N 1
ATOM 2219 C CA . GLY B 1 80 ? -21.422 -7.453 1.181 1 98.56 80 GLY B CA 1
ATOM 2220 C C . GLY B 1 80 ? -21.25 -8.562 0.165 1 98.56 80 GLY B C 1
ATOM 2221 O O . GLY B 1 80 ? -21.188 -8.312 -1.039 1 98.56 80 GLY B O 1
ATOM 2222 N N . SER B 1 81 ? -21.047 -9.766 0.652 1 98.5 81 SER B N 1
ATOM 2223 C CA . SER B 1 81 ? -20.828 -10.914 -0.219 1 98.5 81 SER B CA 1
ATOM 2224 C C . SER B 1 81 ? -19.625 -10.688 -1.14 1 98.5 81 SER B C 1
ATOM 2226 O O . SER B 1 81 ? -18.672 -10 -0.768 1 98.5 81 SER B O 1
ATOM 2228 N N . VAL B 1 82 ? -19.672 -11.312 -2.297 1 98.75 82 VAL B N 1
ATOM 2229 C CA . VAL B 1 82 ? -18.547 -11.234 -3.215 1 98.75 82 VAL B CA 1
ATOM 2230 C C . VAL B 1 82 ? -18.328 -9.789 -3.66 1 98.75 82 VAL B C 1
ATOM 2232 O O . VAL B 1 82 ? -17.203 -9.352 -3.848 1 98.75 82 VAL B O 1
ATOM 2235 N N . GLU B 1 83 ? -19.438 -9.047 -3.748 1 98.62 83 GLU B N 1
ATOM 2236 C CA . GLU B 1 83 ? -19.328 -7.645 -4.141 1 98.62 83 GLU B CA 1
ATOM 2237 C C . GLU B 1 83 ? -18.609 -6.828 -3.074 1 98.62 83 GLU B C 1
ATOM 2239 O O . GLU B 1 83 ? -17.797 -5.945 -3.395 1 98.62 83 GLU B O 1
ATOM 2244 N N . GLY B 1 84 ? -18.953 -7.066 -1.796 1 98.88 84 GLY B N 1
ATOM 2245 C CA . GLY B 1 84 ? -18.25 -6.402 -0.714 1 98.88 84 GLY B CA 1
ATOM 2246 C C . GLY B 1 84 ? -16.781 -6.75 -0.667 1 98.88 84 GLY B C 1
ATOM 2247 O O . GLY B 1 84 ? -15.93 -5.871 -0.47 1 98.88 84 GLY B O 1
ATOM 2248 N N . PHE B 1 85 ? -16.453 -8.078 -0.881 1 98.94 85 PHE B N 1
ATOM 2249 C CA . PHE B 1 85 ? -15.07 -8.523 -0.979 1 98.94 85 PHE B CA 1
ATOM 2250 C C . PHE B 1 85 ? -14.344 -7.789 -2.1 1 98.94 85 PHE B C 1
ATOM 2252 O O . PHE B 1 85 ? -13.234 -7.293 -1.907 1 98.94 85 PHE B O 1
ATOM 2259 N N . ALA B 1 86 ? -15 -7.684 -3.211 1 98.94 86 ALA B N 1
ATOM 2260 C CA . ALA B 1 86 ? -14.398 -7.066 -4.387 1 98.94 86 ALA B CA 1
ATOM 2261 C C . ALA B 1 86 ? -14.18 -5.57 -4.176 1 98.94 86 ALA B C 1
ATOM 2263 O O . ALA B 1 86 ? -13.195 -5.008 -4.652 1 98.94 86 ALA B O 1
ATOM 2264 N N . THR B 1 87 ? -15.094 -4.91 -3.486 1 98.88 87 THR B N 1
ATOM 2265 C CA . THR B 1 87 ? -14.961 -3.486 -3.199 1 98.88 87 THR B CA 1
ATOM 2266 C C . THR B 1 87 ? -13.727 -3.223 -2.342 1 98.88 87 THR B C 1
ATOM 2268 O O . THR B 1 87 ? -12.906 -2.357 -2.668 1 98.88 87 THR B O 1
ATOM 2271 N N . VAL B 1 88 ? -13.555 -3.98 -1.305 1 98.94 88 VAL B N 1
ATOM 2272 C CA . VAL B 1 88 ? -12.367 -3.861 -0.458 1 98.94 88 VAL B CA 1
ATOM 2273 C C . VAL B 1 88 ? -11.133 -4.324 -1.227 1 98.94 88 VAL B C 1
ATOM 2275 O O . VAL B 1 88 ? -10.07 -3.709 -1.133 1 98.94 88 VAL B O 1
ATOM 2278 N N . GLY B 1 89 ? -11.312 -5.348 -2.037 1 98.94 89 GLY B N 1
ATOM 2279 C CA . GLY B 1 89 ? -10.234 -5.879 -2.855 1 98.94 89 GLY B CA 1
ATOM 2280 C C . GLY B 1 89 ? -9.711 -4.883 -3.873 1 98.94 89 GLY B C 1
ATOM 2281 O O . GLY B 1 89 ? -8.508 -4.832 -4.137 1 98.94 89 GLY B O 1
ATOM 2282 N N . ARG B 1 90 ? -10.586 -4.113 -4.449 1 98.88 90 ARG B N 1
ATOM 2283 C CA . ARG B 1 90 ? -10.141 -3.115 -5.422 1 98.88 90 ARG B CA 1
ATOM 2284 C C . ARG B 1 90 ? -9.141 -2.15 -4.797 1 98.88 90 ARG B C 1
ATOM 2286 O O . ARG B 1 90 ? -8.156 -1.768 -5.438 1 98.88 90 ARG B O 1
ATOM 2293 N N . ALA B 1 91 ? -9.344 -1.792 -3.561 1 98.81 91 ALA B N 1
ATOM 2294 C CA . ALA B 1 91 ? -8.477 -0.87 -2.832 1 98.81 91 ALA B CA 1
ATOM 2295 C C . ALA B 1 91 ? -7.137 -1.523 -2.496 1 98.81 91 ALA B C 1
ATOM 2297 O O . ALA B 1 91 ? -6.098 -0.861 -2.496 1 98.81 91 ALA B O 1
ATOM 2298 N N . LEU B 1 92 ? -7.121 -2.838 -2.273 1 98.88 92 LEU B N 1
ATOM 2299 C CA . LEU B 1 92 ? -5.949 -3.504 -1.714 1 98.88 92 LEU B CA 1
ATOM 2300 C C . LEU B 1 92 ? -5.133 -4.18 -2.811 1 98.88 92 LEU B C 1
ATOM 2302 O O . LEU B 1 92 ? -3.916 -4.332 -2.68 1 98.88 92 LEU B O 1
ATOM 2306 N N . PHE B 1 93 ? -5.793 -4.562 -3.965 1 98.88 93 PHE B N 1
ATOM 2307 C CA . PHE B 1 93 ? -5.125 -5.441 -4.918 1 98.88 93 PHE B CA 1
ATOM 2308 C C . PHE B 1 93 ? -4.664 -4.664 -6.145 1 98.88 93 PHE B C 1
ATOM 2310 O O . PHE B 1 93 ? -3.701 -5.047 -6.805 1 98.88 93 PHE B O 1
ATOM 2317 N N . PHE B 1 94 ? -5.273 -3.551 -6.469 1 98.81 94 PHE B N 1
ATOM 2318 C CA . PHE B 1 94 ? -4.98 -2.859 -7.719 1 98.81 94 PHE B CA 1
ATOM 2319 C C . PHE B 1 94 ? -4.062 -1.667 -7.473 1 98.81 94 PHE B C 1
ATOM 2321 O O . PHE B 1 94 ? -4.203 -0.96 -6.473 1 98.81 94 PHE B O 1
ATOM 2328 N N . GLY B 1 95 ? -3.135 -1.464 -8.398 1 98.5 95 GLY B N 1
ATOM 2329 C CA . GLY B 1 95 ? -2.334 -0.25 -8.43 1 98.5 95 GLY B CA 1
ATOM 2330 C C . GLY B 1 95 ? -2.984 0.873 -9.211 1 98.5 95 GLY B C 1
ATOM 2331 O O . GLY B 1 95 ? -4.062 0.695 -9.789 1 98.5 95 GLY B O 1
ATOM 2332 N N . PRO B 1 96 ? -2.338 1.968 -9.195 1 97.62 96 PRO B N 1
ATOM 2333 C CA . PRO B 1 96 ? -2.936 3.141 -9.836 1 97.62 96 PRO B CA 1
ATOM 2334 C C . PRO B 1 96 ? -3.123 2.957 -11.344 1 97.62 96 PRO B C 1
ATOM 2336 O O . PRO B 1 96 ? -3.98 3.607 -11.945 1 97.62 96 PRO B O 1
ATOM 2339 N N . ARG B 1 97 ? -2.387 2.072 -11.977 1 95.56 97 ARG B N 1
ATOM 2340 C CA . ARG B 1 97 ? -2.527 1.825 -13.406 1 95.56 97 ARG B CA 1
ATOM 2341 C C . ARG B 1 97 ? -3.93 1.33 -13.742 1 95.56 97 ARG B C 1
ATOM 2343 O O . ARG B 1 97 ? -4.453 1.613 -14.82 1 95.56 97 ARG B O 1
ATOM 2350 N N . THR B 1 98 ? -4.52 0.628 -12.773 1 97.94 98 THR B N 1
ATOM 2351 C CA . THR B 1 98 ? -5.707 -0.108 -13.195 1 97.94 98 THR B CA 1
ATOM 2352 C C . THR B 1 98 ? -6.832 0.049 -12.18 1 97.94 98 THR B C 1
ATOM 2354 O O . THR B 1 98 ? -7.957 -0.405 -12.414 1 97.94 98 THR B O 1
ATOM 2357 N N . ALA B 1 99 ? -6.637 0.702 -11.102 1 98.31 99 ALA B N 1
ATOM 2358 C CA . ALA B 1 99 ? -7.656 0.828 -10.062 1 98.31 99 ALA B CA 1
ATOM 2359 C C . ALA B 1 99 ? -8.914 1.5 -10.609 1 98.31 99 ALA B C 1
ATOM 2361 O O . ALA B 1 99 ? -10.023 1.219 -10.148 1 98.31 99 ALA B O 1
ATOM 2362 N N . GLY B 1 100 ? -8.719 2.361 -11.602 1 98.31 100 GLY B N 1
ATOM 2363 C CA . GLY B 1 100 ? -9.844 3.092 -12.164 1 98.31 100 GLY B CA 1
ATOM 2364 C C . GLY B 1 100 ? -10.445 2.416 -13.383 1 98.31 100 GLY B C 1
ATOM 2365 O O . GLY B 1 100 ? -11.438 2.895 -13.938 1 98.31 100 GLY B O 1
ATOM 2366 N N . SER B 1 101 ? -9.914 1.342 -13.836 1 98.44 101 SER B N 1
ATOM 2367 C CA . SER B 1 101 ? -10.398 0.66 -15.031 1 98.44 101 SER B CA 1
ATOM 2368 C C . SER B 1 101 ? -11.547 -0.287 -14.703 1 98.44 101 SER B C 1
ATOM 2370 O O . SER B 1 101 ? -11.336 -1.337 -14.094 1 98.44 101 SER B O 1
ATOM 2372 N N . GLU B 1 102 ? -12.688 0.06 -15.133 1 98.25 102 GLU B N 1
ATOM 2373 C CA . GLU B 1 102 ? -13.836 -0.814 -14.914 1 98.25 102 GLU B CA 1
ATOM 2374 C C . GLU B 1 102 ? -13.695 -2.119 -15.695 1 98.25 102 GLU B C 1
ATOM 2376 O O . GLU B 1 102 ? -14.141 -3.172 -15.234 1 98.25 102 GLU B O 1
ATOM 2381 N N . GLU B 1 103 ? -13.039 -2.068 -16.812 1 97.69 103 GLU B N 1
ATOM 2382 C CA . GLU B 1 103 ? -12.828 -3.252 -17.641 1 97.69 103 GLU B CA 1
ATOM 2383 C C . GLU B 1 103 ? -11.961 -4.281 -16.922 1 97.69 103 GLU B C 1
ATOM 2385 O O . GLU B 1 103 ? -12.336 -5.449 -16.812 1 97.69 103 GLU B O 1
ATOM 2390 N N . ILE B 1 104 ? -10.883 -3.844 -16.375 1 97.88 104 ILE B N 1
ATOM 2391 C CA . ILE B 1 104 ? -9.953 -4.75 -15.719 1 97.88 104 ILE B CA 1
ATOM 2392 C C . ILE B 1 104 ? -10.562 -5.242 -14.406 1 97.88 104 ILE B C 1
ATOM 2394 O O . ILE B 1 104 ? -10.461 -6.426 -14.07 1 97.88 104 ILE B O 1
ATOM 2398 N N . PHE B 1 105 ? -11.219 -4.328 -13.719 1 98.56 105 PHE B N 1
ATOM 2399 C CA . PHE B 1 105 ? -11.867 -4.699 -12.469 1 98.56 105 PHE B CA 1
ATOM 2400 C C . PHE B 1 105 ? -12.945 -5.754 -12.711 1 98.56 105 PHE B C 1
ATOM 2402 O O . PHE B 1 105 ? -13.008 -6.754 -12 1 98.56 105 PHE B O 1
ATOM 2409 N N . SER B 1 106 ? -13.742 -5.559 -13.758 1 98.44 106 SER B N 1
ATOM 2410 C CA . SER B 1 106 ? -14.82 -6.488 -14.062 1 98.44 106 SER B CA 1
ATOM 2411 C C . SER B 1 106 ? -14.273 -7.852 -14.477 1 98.44 106 SER B C 1
ATOM 2413 O O . SER B 1 106 ? -14.852 -8.891 -14.125 1 98.44 106 SER B O 1
ATOM 2415 N N . ALA B 1 107 ? -13.242 -7.867 -15.203 1 98 107 ALA B N 1
ATOM 2416 C CA . ALA B 1 107 ? -12.609 -9.125 -15.609 1 98 107 ALA B CA 1
ATOM 2417 C C . ALA B 1 107 ? -12.141 -9.914 -14.391 1 98 107 ALA B C 1
ATOM 2419 O O . ALA B 1 107 ? -12.305 -11.133 -14.336 1 98 107 ALA B O 1
ATOM 2420 N N . TRP B 1 108 ? -11.508 -9.234 -13.469 1 98.62 108 TRP B N 1
ATOM 2421 C CA . TRP B 1 108 ? -11.086 -9.898 -12.242 1 98.62 108 TRP B CA 1
ATOM 2422 C C . TRP B 1 108 ? -12.281 -10.398 -11.445 1 98.62 108 TRP B C 1
ATOM 2424 O O . TRP B 1 108 ? -12.312 -11.555 -11.016 1 98.62 108 TRP B O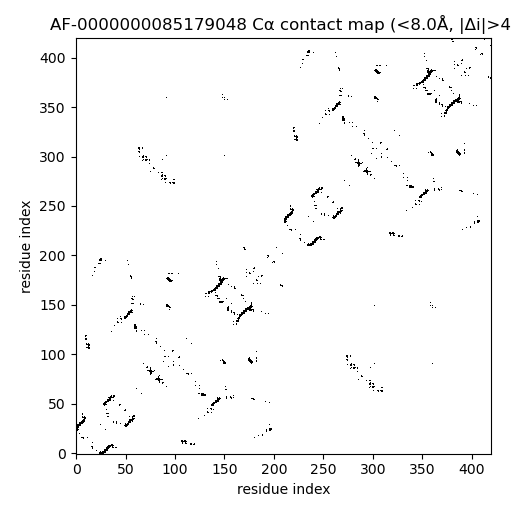 1
ATOM 2434 N N . ARG B 1 109 ? -13.273 -9.539 -11.32 1 98.56 109 ARG B N 1
ATOM 2435 C CA . ARG B 1 109 ? -14.477 -9.852 -10.555 1 98.56 109 ARG B CA 1
ATOM 2436 C C . ARG B 1 109 ? -15.188 -11.078 -11.125 1 98.56 109 ARG B C 1
ATOM 2438 O O . ARG B 1 109 ? -15.75 -11.875 -10.375 1 98.56 109 ARG B O 1
ATOM 2445 N N . GLU B 1 110 ? -15.125 -11.211 -12.375 1 98.19 110 GLU B N 1
ATOM 2446 C CA . GLU B 1 110 ? -15.758 -12.344 -13.039 1 98.19 110 GLU B CA 1
ATOM 2447 C C . GLU B 1 110 ? -15.172 -13.672 -12.562 1 98.19 110 GLU B C 1
ATOM 2449 O O . GLU B 1 110 ? -15.852 -14.695 -12.578 1 98.19 110 GLU B O 1
ATOM 2454 N N . GLY B 1 111 ? -13.984 -13.641 -12.141 1 98.06 111 GLY B N 1
ATOM 2455 C CA . GLY B 1 111 ? -13.32 -14.852 -11.695 1 98.06 111 GLY B CA 1
ATOM 2456 C C . GLY B 1 111 ? -13.625 -15.203 -10.25 1 98.06 111 GLY B C 1
ATOM 2457 O O . GLY B 1 111 ? -13.227 -16.266 -9.766 1 98.06 111 GLY B O 1
ATOM 2458 N N . LEU B 1 112 ? -14.344 -14.406 -9.555 1 98.62 112 LEU B N 1
ATOM 2459 C CA . LEU B 1 112 ? -14.617 -14.609 -8.133 1 98.62 112 LEU B CA 1
ATOM 2460 C C . LEU B 1 112 ? -15.945 -15.328 -7.93 1 98.62 112 LEU B C 1
ATOM 2462 O O . LEU B 1 112 ? -16.906 -15.102 -8.672 1 98.62 112 LEU B O 1
ATOM 2466 N N . SER B 1 113 ? -15.969 -16.188 -7.023 1 98.25 113 SER B N 1
ATOM 2467 C CA . SER B 1 113 ? -17.156 -16.781 -6.43 1 98.25 113 SER B CA 1
ATOM 2468 C C . SER B 1 113 ? -17.047 -16.859 -4.914 1 98.25 113 SER B C 1
ATOM 2470 O O . SE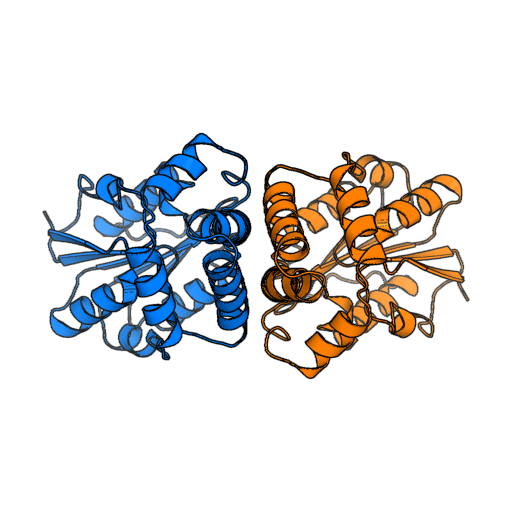R B 1 113 ? -15.938 -16.812 -4.367 1 98.25 113 SER B O 1
ATOM 2472 N N . GLU B 1 114 ? -18.172 -16.953 -4.242 1 98.12 114 GLU B N 1
ATOM 2473 C CA . GLU B 1 114 ? -18.141 -17.016 -2.785 1 98.12 114 GLU B CA 1
ATOM 2474 C C . GLU B 1 114 ? -17.281 -18.188 -2.301 1 98.12 114 GLU B C 1
ATOM 2476 O O . GLU B 1 114 ? -16.5 -18.047 -1.362 1 98.12 114 GLU B O 1
ATOM 2481 N N . GLY B 1 115 ? -17.484 -19.328 -2.936 1 98.12 115 GLY B N 1
ATOM 2482 C CA . GLY B 1 115 ? -16.703 -20.484 -2.572 1 98.12 115 GLY B CA 1
ATOM 2483 C C . GLY B 1 115 ? -15.203 -20.281 -2.734 1 98.12 115 GLY B C 1
ATOM 2484 O O . GLY B 1 115 ? -14.422 -20.641 -1.848 1 98.12 115 GLY B O 1
ATOM 2485 N N . LYS B 1 116 ? -14.75 -19.703 -3.83 1 98.19 116 LYS B N 1
ATOM 2486 C CA . LYS B 1 116 ? -13.344 -19.453 -4.102 1 98.19 116 LYS B CA 1
ATOM 2487 C C . LYS B 1 116 ? -12.766 -18.453 -3.1 1 98.19 116 LYS B C 1
ATOM 2489 O O . LYS B 1 116 ? -11.664 -18.656 -2.578 1 98.19 116 LYS B O 1
ATOM 2494 N N . VAL B 1 117 ? -13.516 -17.391 -2.85 1 98.75 117 VAL B N 1
ATOM 2495 C CA . VAL B 1 117 ? -13.055 -16.344 -1.94 1 98.75 117 VAL B CA 1
ATOM 2496 C C . VAL B 1 117 ? -12.906 -16.922 -0.531 1 98.75 117 VAL B C 1
ATOM 2498 O O . VAL B 1 117 ? -11.906 -16.672 0.141 1 98.75 117 VAL B O 1
ATOM 2501 N N . ARG B 1 118 ? -13.867 -17.703 -0.089 1 98.69 118 ARG B N 1
ATOM 2502 C CA . ARG B 1 118 ? -13.789 -18.312 1.232 1 98.69 118 ARG B CA 1
ATOM 2503 C C . ARG B 1 118 ? -12.602 -19.266 1.324 1 98.69 118 ARG B C 1
ATOM 2505 O O . ARG B 1 118 ? -11.883 -19.281 2.326 1 98.69 118 ARG B O 1
ATOM 2512 N N . ALA B 1 119 ? -12.445 -20.078 0.309 1 98.62 119 ALA B N 1
ATOM 2513 C CA . ALA B 1 119 ? -11.312 -21 0.275 1 98.62 119 ALA B CA 1
ATOM 2514 C C . ALA B 1 119 ? -9.984 -20.25 0.336 1 98.62 119 ALA B C 1
ATOM 2516 O O . ALA B 1 119 ? -9.055 -20.672 1.026 1 98.62 119 ALA B O 1
ATOM 2517 N N . TRP B 1 120 ? -9.898 -19.188 -0.387 1 98.75 120 TRP B N 1
ATOM 2518 C CA . TRP B 1 120 ? -8.695 -18.359 -0.399 1 98.75 120 TRP B CA 1
ATOM 2519 C C . TRP B 1 120 ? -8.422 -17.781 0.984 1 98.75 120 TRP B C 1
ATOM 2521 O O . TRP B 1 120 ? -7.301 -17.859 1.487 1 98.75 120 TRP B O 1
ATOM 2531 N N . LEU B 1 121 ? -9.469 -17.172 1.637 1 98.75 121 LEU B N 1
ATOM 2532 C CA . LEU B 1 121 ? -9.328 -16.594 2.969 1 98.75 121 LEU B CA 1
ATOM 2533 C C . LEU B 1 121 ? -8.898 -17.656 3.977 1 98.75 121 LEU B C 1
ATOM 2535 O O . LEU B 1 121 ? -8.047 -17.391 4.832 1 98.75 121 LEU B O 1
ATOM 2539 N N . GLU B 1 122 ? -9.461 -18.844 3.877 1 98 122 GLU B N 1
ATOM 2540 C CA . GLU B 1 122 ? -9.109 -19.953 4.77 1 98 122 GLU B CA 1
ATOM 2541 C C . GLU B 1 122 ? -7.66 -20.375 4.566 1 98 122 GLU B C 1
ATOM 2543 O O . GLU B 1 122 ? -6.934 -20.609 5.535 1 98 122 GLU B O 1
ATOM 2548 N N . ARG B 1 123 ? -7.277 -20.484 3.346 1 97.88 123 ARG B N 1
ATOM 2549 C CA . ARG B 1 123 ? -5.91 -20.859 3.021 1 97.88 123 ARG B CA 1
ATOM 2550 C C . ARG B 1 123 ? -4.91 -19.875 3.605 1 97.88 123 ARG B C 1
ATOM 2552 O O . ARG B 1 123 ? -3.906 -20.266 4.203 1 97.88 123 ARG B O 1
ATOM 2559 N N . LEU B 1 124 ? -5.176 -18.578 3.443 1 98.19 124 LEU B N 1
ATOM 2560 C CA . LEU B 1 124 ? -4.25 -17.562 3.932 1 98.19 124 LEU B CA 1
ATOM 2561 C C . LEU B 1 124 ? -4.297 -17.469 5.453 1 98.19 124 LEU B C 1
ATOM 2563 O O . LEU B 1 124 ? -3.285 -17.172 6.094 1 98.19 124 LEU B O 1
ATOM 2567 N N . SER B 1 125 ? -5.449 -17.734 6.051 1 96.06 125 SER B N 1
ATOM 2568 C CA . SER B 1 125 ? -5.574 -17.703 7.504 1 96.06 125 SER B CA 1
ATOM 2569 C C . SER B 1 125 ? -4.75 -18.797 8.164 1 96.06 125 SER B C 1
ATOM 2571 O O . SER B 1 125 ? -4.297 -18.656 9.297 1 96.06 125 SER B O 1
ATOM 2573 N N . ALA B 1 126 ? -4.492 -19.875 7.461 1 95.12 126 ALA B N 1
ATOM 2574 C CA . ALA B 1 126 ? -3.768 -21.031 7.996 1 95.12 126 ALA B CA 1
ATOM 2575 C C . ALA B 1 126 ? -2.289 -20.969 7.617 1 95.12 126 ALA B C 1
ATOM 2577 O O . ALA B 1 126 ? -1.52 -21.859 7.949 1 95.12 126 ALA B O 1
ATOM 2578 N N . LEU B 1 127 ? -1.951 -19.891 6.965 1 95.81 127 LEU B N 1
ATOM 2579 C CA . LEU B 1 127 ? -0.611 -19.766 6.402 1 95.81 127 LEU B CA 1
ATOM 2580 C C . LEU B 1 127 ? 0.427 -19.594 7.504 1 95.81 127 LEU B C 1
ATOM 2582 O O . LEU B 1 127 ? 0.271 -18.734 8.375 1 95.81 127 LEU B O 1
ATOM 2586 N N . GLY B 1 128 ? 1.451 -20.453 7.586 1 92.88 128 GLY B N 1
ATOM 2587 C CA . GLY B 1 128 ? 2.635 -20.25 8.406 1 92.88 128 GLY B CA 1
ATOM 2588 C C . GLY B 1 128 ? 3.738 -19.5 7.691 1 92.88 128 GLY B C 1
ATOM 2589 O O . GLY B 1 128 ? 3.467 -18.562 6.941 1 92.88 128 GLY B O 1
ATOM 2590 N N . ASP B 1 129 ? 4.957 -19.75 7.992 1 94.62 129 ASP B N 1
ATOM 2591 C CA . ASP B 1 129 ? 6.098 -19.203 7.27 1 94.62 129 ASP B CA 1
ATOM 2592 C C . ASP B 1 129 ? 6.621 -20.188 6.23 1 94.62 129 ASP B C 1
ATOM 2594 O O . ASP B 1 129 ? 7.418 -21.078 6.559 1 94.62 129 ASP B O 1
ATOM 2598 N N . GLU B 1 130 ? 6.199 -20.047 4.992 1 95.19 130 GLU B N 1
ATOM 2599 C CA . GLU B 1 130 ? 6.488 -21 3.926 1 95.19 130 GLU B CA 1
ATOM 2600 C C . GLU B 1 130 ? 7.746 -20.609 3.158 1 95.19 130 GLU B C 1
ATOM 2602 O O . GLU B 1 130 ? 8.125 -21.266 2.193 1 95.19 130 GLU B O 1
ATOM 2607 N N . ARG B 1 131 ? 8.453 -19.531 3.584 1 93.69 131 ARG B N 1
ATOM 2608 C CA . ARG B 1 131 ? 9.695 -19.109 2.951 1 93.69 131 ARG B CA 1
ATOM 2609 C C . ARG B 1 131 ? 10.773 -20.188 3.088 1 93.69 131 ARG B C 1
ATOM 2611 O O . ARG B 1 131 ? 11.727 -20.219 2.307 1 93.69 131 ARG B O 1
ATOM 2618 N N . ARG B 1 132 ? 10.562 -21.047 4.02 1 88.88 132 ARG B N 1
ATOM 2619 C CA . ARG B 1 132 ? 11.523 -22.125 4.273 1 88.88 132 ARG B CA 1
ATOM 2620 C C . ARG B 1 132 ? 11.703 -23 3.043 1 88.88 132 ARG B C 1
ATOM 2622 O O . ARG B 1 132 ? 12.789 -23.547 2.812 1 88.88 132 ARG B O 1
ATOM 2629 N N . TRP B 1 133 ? 10.68 -23.109 2.244 1 91.31 133 TRP B N 1
ATOM 2630 C CA . TRP B 1 133 ? 10.727 -23.969 1.061 1 91.31 133 TRP B CA 1
ATOM 2631 C C . TRP B 1 133 ? 11.656 -23.375 0.004 1 91.31 133 TRP B C 1
ATOM 2633 O O . TRP B 1 133 ? 12.148 -24.094 -0.869 1 91.31 133 TRP B O 1
ATOM 2643 N N . LEU B 1 134 ? 11.867 -22.078 0.049 1 93.06 134 LEU B N 1
ATOM 2644 C CA . LEU B 1 134 ? 12.758 -21.422 -0.898 1 93.06 134 LEU B CA 1
ATOM 2645 C C . LEU B 1 134 ? 14.203 -21.844 -0.677 1 93.06 134 LEU B C 1
ATOM 2647 O O . LEU B 1 134 ? 14.992 -21.922 -1.627 1 93.06 134 LEU B O 1
ATOM 2651 N N . ARG B 1 135 ? 14.562 -22.219 0.488 1 89.25 135 ARG B N 1
ATOM 2652 C CA . ARG B 1 135 ? 15.922 -22.656 0.813 1 89.25 135 ARG B CA 1
ATOM 2653 C C . ARG B 1 135 ? 16.156 -24.094 0.356 1 89.25 135 ARG B C 1
ATOM 2655 O O . ARG B 1 135 ? 17.312 -24.516 0.235 1 89.25 135 ARG B O 1
ATOM 2662 N N . GLY B 1 136 ? 15.109 -24.75 0.091 1 86.75 136 GLY B N 1
ATOM 2663 C CA . GLY B 1 136 ? 15.211 -26.172 -0.251 1 86.75 136 GLY B CA 1
ATOM 2664 C C . GLY B 1 136 ? 15.266 -26.422 -1.747 1 86.75 136 GLY B C 1
ATOM 2665 O O . GLY B 1 136 ? 15.461 -27.547 -2.186 1 86.75 136 GLY B O 1
ATOM 2666 N N . THR B 1 137 ? 15.086 -25.406 -2.523 1 87.5 137 THR B N 1
ATOM 2667 C CA . THR B 1 137 ? 15.078 -25.594 -3.969 1 87.5 137 THR B CA 1
ATOM 2668 C C . THR B 1 137 ? 16.312 -24.984 -4.605 1 87.5 137 THR B C 1
ATOM 2670 O O . THR B 1 137 ? 16.844 -23.984 -4.109 1 87.5 137 THR B O 1
ATOM 2673 N N . GLU B 1 138 ? 16.75 -25.609 -5.711 1 89.25 138 GLU B N 1
ATOM 2674 C CA . GLU B 1 138 ? 17.906 -25.109 -6.457 1 89.25 138 GLU B CA 1
ATOM 2675 C C . GLU B 1 138 ? 17.469 -24.312 -7.684 1 89.25 138 GLU B C 1
ATOM 2677 O O . GLU B 1 138 ? 18.297 -23.859 -8.477 1 89.25 138 GLU B O 1
ATOM 2682 N N . ALA B 1 139 ? 16.172 -24.172 -7.836 1 93.25 139 ALA B N 1
ATOM 2683 C CA . ALA B 1 139 ? 15.641 -23.453 -8.992 1 93.25 139 ALA B CA 1
ATOM 2684 C C . ALA B 1 139 ? 16.109 -21.984 -8.984 1 93.25 139 ALA B C 1
ATOM 2686 O O . ALA B 1 139 ? 16.188 -21.359 -7.926 1 93.25 139 ALA B O 1
ATOM 2687 N N . ARG B 1 140 ? 16.406 -21.469 -10.164 1 93.62 140 ARG B N 1
ATOM 2688 C CA . ARG B 1 140 ? 16.547 -20.031 -10.273 1 93.62 140 ARG B CA 1
ATOM 2689 C C . ARG B 1 140 ? 15.227 -19.328 -10.008 1 93.62 140 ARG B C 1
ATOM 2691 O O . ARG B 1 140 ? 14.172 -19.812 -10.414 1 93.62 140 ARG B O 1
ATOM 2698 N N . LEU B 1 141 ? 15.328 -18.219 -9.352 1 95.88 141 LEU B N 1
ATOM 2699 C CA . LEU B 1 141 ? 14.094 -17.578 -8.891 1 95.88 141 LEU B CA 1
ATOM 2700 C C . LEU B 1 141 ? 13.953 -16.172 -9.469 1 95.88 141 LEU B C 1
ATOM 2702 O O . LEU B 1 141 ? 14.898 -15.383 -9.438 1 95.88 141 LEU B O 1
ATOM 2706 N N . LEU B 1 142 ? 12.828 -15.906 -10.078 1 96.88 142 LEU B N 1
ATOM 2707 C CA . LEU B 1 142 ? 12.398 -14.562 -10.438 1 96.88 142 LEU B CA 1
ATOM 2708 C C . LEU B 1 142 ? 11.156 -14.148 -9.648 1 96.88 142 LEU B C 1
ATOM 2710 O O . LEU B 1 142 ? 10.133 -14.836 -9.695 1 96.88 142 LEU B O 1
ATOM 2714 N N . VAL B 1 143 ? 11.305 -13.07 -8.914 1 98.12 143 VAL B N 1
ATOM 2715 C CA . VAL B 1 143 ? 10.156 -12.508 -8.219 1 98.12 143 VAL B CA 1
ATOM 2716 C C . VAL B 1 143 ? 9.766 -11.18 -8.867 1 98.12 143 VAL B C 1
ATOM 2718 O O . VAL B 1 143 ? 10.609 -10.305 -9.07 1 98.12 143 VAL B O 1
ATOM 2721 N N . VAL B 1 144 ? 8.5 -11.086 -9.258 1 98 144 VAL B N 1
ATOM 2722 C CA . VAL B 1 144 ? 7.953 -9.844 -9.789 1 98 144 VAL B CA 1
ATOM 2723 C C . VAL B 1 144 ? 6.785 -9.375 -8.922 1 98 144 VAL B C 1
ATOM 2725 O O . VAL B 1 144 ? 5.883 -10.156 -8.617 1 98 144 VAL B O 1
ATOM 2728 N N . GLN B 1 145 ? 6.836 -8.141 -8.523 1 97.5 145 GLN B N 1
ATOM 2729 C CA . GLN B 1 145 ? 5.836 -7.539 -7.645 1 97.5 145 GLN B CA 1
ATOM 2730 C C . GLN B 1 145 ? 5.438 -6.148 -8.133 1 97.5 145 GLN B C 1
ATOM 2732 O O . GLN B 1 145 ? 6.242 -5.441 -8.742 1 97.5 145 GLN B O 1
ATOM 2737 N N . GLY B 1 146 ? 4.141 -5.797 -7.934 1 98.12 146 GLY B N 1
ATOM 2738 C CA . GLY B 1 146 ? 3.811 -4.395 -8.141 1 98.12 146 GLY B CA 1
ATOM 2739 C C . GLY B 1 146 ? 4.434 -3.473 -7.113 1 98.12 146 GLY B C 1
ATOM 2740 O O . GLY B 1 146 ? 4.438 -3.779 -5.922 1 98.12 146 GLY B O 1
ATOM 2741 N N . ALA B 1 147 ? 4.945 -2.357 -7.555 1 97.62 147 ALA B N 1
ATOM 2742 C CA . ALA B 1 147 ? 5.594 -1.41 -6.648 1 97.62 147 ALA B CA 1
ATOM 2743 C C . ALA B 1 147 ? 4.59 -0.824 -5.66 1 97.62 147 ALA B C 1
ATOM 2745 O O . ALA B 1 147 ? 4.969 -0.358 -4.582 1 97.62 147 ALA B O 1
ATOM 2746 N N . LEU B 1 148 ? 3.34 -0.881 -6.062 1 98 148 LEU B N 1
ATOM 2747 C CA . LEU B 1 148 ? 2.293 -0.306 -5.227 1 98 148 LEU B CA 1
ATOM 2748 C C . LEU B 1 148 ? 1.285 -1.371 -4.809 1 98 148 LEU B C 1
ATOM 2750 O O . LEU B 1 148 ? 0.084 -1.101 -4.738 1 98 148 LEU B O 1
ATOM 2754 N N . ASP B 1 149 ? 1.817 -2.592 -4.68 1 98.44 149 ASP B N 1
ATOM 2755 C CA . ASP B 1 149 ? 1.054 -3.686 -4.086 1 98.44 149 ASP B CA 1
ATOM 2756 C C . ASP B 1 149 ? 0.758 -3.414 -2.613 1 98.44 149 ASP B C 1
ATOM 2758 O O . ASP B 1 149 ? 1.644 -3.535 -1.764 1 98.44 149 ASP B O 1
ATOM 2762 N N . ALA B 1 150 ? -0.511 -3.1 -2.279 1 98.25 150 ALA B N 1
ATOM 2763 C CA . ALA B 1 150 ? -0.887 -2.76 -0.909 1 98.25 150 ALA B CA 1
ATOM 2764 C C . ALA B 1 150 ? -1.212 -4.016 -0.102 1 98.25 150 ALA B C 1
ATOM 2766 O O . ALA B 1 150 ? -1.306 -3.963 1.127 1 98.25 150 ALA B O 1
ATOM 2767 N N . PHE B 1 151 ? -1.423 -5.172 -0.759 1 98.75 151 PHE B N 1
ATOM 2768 C CA . PHE B 1 151 ? -1.783 -6.406 -0.072 1 98.75 151 PHE B CA 1
ATOM 2769 C C . PHE B 1 151 ? -0.538 -7.137 0.417 1 98.75 151 PHE B C 1
ATOM 2771 O O . PHE B 1 151 ? -0.408 -7.422 1.608 1 98.75 151 PHE B O 1
ATOM 2778 N N . THR B 1 152 ? 0.379 -7.395 -0.463 1 97.81 152 THR B N 1
ATOM 2779 C CA . THR B 1 152 ? 1.712 -7.895 -0.146 1 97.81 152 THR B CA 1
ATOM 2780 C C . THR B 1 152 ? 2.785 -6.992 -0.747 1 97.81 152 THR B C 1
ATOM 2782 O O . THR B 1 152 ? 3.279 -7.254 -1.846 1 97.81 152 THR B O 1
ATOM 2785 N N . PRO B 1 153 ? 3.23 -6.008 -0.06 1 97.25 153 PRO B N 1
ATOM 2786 C CA . PRO B 1 153 ? 4.125 -4.984 -0.606 1 97.25 153 PRO B CA 1
ATOM 2787 C C . PRO B 1 153 ? 5.492 -5.543 -0.99 1 97.25 153 PRO B C 1
ATOM 2789 O O . PRO B 1 153 ? 5.809 -6.691 -0.67 1 97.25 153 PRO B O 1
ATOM 2792 N N . PRO B 1 154 ? 6.266 -4.793 -1.679 1 96.69 154 PRO B N 1
ATOM 2793 C CA . PRO B 1 154 ? 7.535 -5.215 -2.27 1 96.69 154 PRO B CA 1
ATOM 2794 C C . PRO B 1 154 ? 8.477 -5.863 -1.251 1 96.69 154 PRO B C 1
ATOM 2796 O O . PRO B 1 154 ? 9.172 -6.824 -1.575 1 96.69 154 PRO B O 1
ATOM 2799 N N . PRO B 1 155 ? 8.453 -5.422 -0.002 1 96 155 PRO B N 1
ATOM 2800 C CA . PRO B 1 155 ? 9.352 -6.109 0.934 1 96 155 PRO B CA 1
ATOM 2801 C C . PRO B 1 155 ? 9.047 -7.602 1.05 1 96 155 PRO B C 1
ATOM 2803 O O . PRO B 1 155 ? 9.953 -8.398 1.287 1 96 155 PRO B O 1
ATOM 2806 N N . TYR B 1 156 ? 7.812 -8.023 0.859 1 95.94 156 TYR B N 1
ATOM 2807 C CA . TYR B 1 156 ? 7.461 -9.438 0.891 1 95.94 156 TYR B CA 1
ATOM 2808 C C . TYR B 1 156 ? 8.164 -10.203 -0.226 1 95.94 156 TYR B C 1
ATOM 2810 O O . TYR B 1 156 ? 8.711 -11.281 0.001 1 95.94 156 TYR B O 1
ATOM 2818 N N . GLY B 1 157 ? 8.109 -9.641 -1.42 1 96.69 157 GLY B N 1
ATOM 2819 C CA . GLY B 1 157 ? 8.781 -10.258 -2.551 1 96.69 157 GLY B CA 1
ATOM 2820 C C . GLY B 1 157 ? 10.297 -10.273 -2.406 1 96.69 157 GLY B C 1
ATOM 2821 O O . GLY B 1 157 ? 10.945 -11.258 -2.762 1 96.69 157 GLY B O 1
ATOM 2822 N N . ARG B 1 158 ? 10.859 -9.172 -1.893 1 96.31 158 ARG B N 1
ATOM 2823 C CA . ARG B 1 158 ? 12.297 -9.086 -1.676 1 96.31 158 ARG B CA 1
ATOM 2824 C C . ARG B 1 158 ? 12.766 -10.148 -0.684 1 96.31 158 ARG B C 1
ATOM 2826 O O . ARG B 1 158 ? 13.812 -10.773 -0.884 1 96.31 158 ARG B O 1
ATOM 2833 N N . GLU B 1 159 ? 11.969 -10.305 0.287 1 95.12 159 GLU B N 1
ATOM 2834 C CA . GLU B 1 159 ? 12.266 -11.344 1.27 1 95.12 159 GLU B CA 1
ATOM 2835 C C . GLU B 1 159 ? 12.328 -12.719 0.615 1 95.12 159 GLU B C 1
ATOM 2837 O O . GLU B 1 159 ? 13.188 -13.531 0.947 1 95.12 159 GLU B O 1
ATOM 2842 N N . ALA B 1 160 ? 11.391 -12.977 -0.258 1 95.81 160 ALA B N 1
ATOM 2843 C CA . ALA B 1 160 ? 11.383 -14.258 -0.968 1 95.81 160 ALA B CA 1
ATOM 2844 C C . ALA B 1 160 ? 12.672 -14.445 -1.764 1 95.81 160 ALA B C 1
ATOM 2846 O O . ALA B 1 160 ? 13.281 -15.516 -1.719 1 95.81 160 ALA B O 1
ATOM 2847 N N . ALA B 1 161 ? 13.094 -13.422 -2.482 1 95.19 161 ALA B N 1
ATOM 2848 C CA . ALA B 1 161 ? 14.336 -13.484 -3.256 1 95.19 161 ALA B CA 1
ATOM 2849 C C . ALA B 1 161 ? 15.539 -13.695 -2.344 1 95.19 161 ALA B C 1
ATOM 2851 O O . ALA B 1 161 ? 16.438 -14.477 -2.668 1 95.19 161 ALA B O 1
ATOM 2852 N N . ASP B 1 162 ? 15.523 -13.039 -1.171 1 93.56 162 ASP B N 1
ATOM 2853 C CA . ASP B 1 162 ? 16.625 -13.117 -0.223 1 93.56 162 ASP B CA 1
ATOM 2854 C C . ASP B 1 162 ? 16.75 -14.516 0.372 1 93.56 162 ASP B C 1
ATOM 2856 O O . ASP B 1 162 ? 17.828 -14.938 0.779 1 93.56 162 ASP B O 1
ATOM 2860 N N . TRP B 1 163 ? 15.633 -15.242 0.423 1 92.94 163 TRP B N 1
ATOM 2861 C CA . TRP B 1 163 ? 15.602 -16.562 1.032 1 92.94 163 TRP B CA 1
ATOM 2862 C C . TRP B 1 163 ? 16.062 -17.641 0.04 1 92.94 163 TRP B C 1
ATOM 2864 O O . TRP B 1 163 ? 16.328 -18.781 0.426 1 92.94 163 TRP B O 1
ATOM 2874 N N . ALA B 1 164 ? 16.109 -17.281 -1.202 1 90.25 164 ALA B N 1
ATOM 2875 C CA . ALA B 1 164 ? 16.438 -18.266 -2.232 1 90.25 164 ALA B CA 1
ATOM 2876 C C . ALA B 1 164 ? 17.859 -18.781 -2.066 1 90.25 164 ALA B C 1
ATOM 2878 O O . ALA B 1 164 ? 18.766 -18.031 -1.703 1 90.25 164 ALA B O 1
ATOM 2879 N N . LYS B 1 165 ? 18.109 -20.016 -2.354 1 85.94 165 LYS B N 1
ATOM 2880 C CA . LYS B 1 165 ? 19.422 -20.656 -2.264 1 85.94 165 LYS B CA 1
ATOM 2881 C C . LYS B 1 165 ? 20.281 -20.312 -3.477 1 85.94 165 LYS B C 1
ATOM 2883 O O . LYS B 1 165 ? 21.484 -20.078 -3.346 1 85.94 165 LYS B O 1
ATOM 2888 N N . GLY B 1 166 ? 19.641 -20.281 -4.605 1 81.44 166 GLY B N 1
ATOM 2889 C CA . GLY B 1 166 ? 20.328 -20.031 -5.855 1 81.44 166 GLY B CA 1
ATOM 2890 C C . GLY B 1 166 ? 20.172 -18.609 -6.344 1 81.44 166 GLY B C 1
ATOM 2891 O O . GLY B 1 166 ? 20.016 -17.688 -5.539 1 81.44 166 GLY B O 1
ATOM 2892 N N . GLU B 1 167 ? 20.375 -18.469 -7.676 1 88.88 167 GLU B N 1
ATOM 2893 C CA . GLU B 1 167 ? 20.172 -17.172 -8.312 1 88.88 167 GLU B CA 1
ATOM 2894 C C . GLU B 1 167 ? 18.75 -16.656 -8.102 1 88.88 167 GLU B C 1
ATOM 2896 O O . GLU B 1 167 ? 17.781 -17.406 -8.297 1 88.88 167 GLU B O 1
ATOM 2901 N N . ALA B 1 168 ? 18.672 -15.438 -7.676 1 94.31 168 ALA B N 1
ATOM 2902 C CA . ALA B 1 168 ? 17.359 -14.844 -7.461 1 94.31 168 ALA B CA 1
ATOM 2903 C C . ALA B 1 168 ? 17.328 -13.398 -7.941 1 94.31 168 ALA B C 1
ATOM 2905 O O . ALA B 1 168 ? 18.281 -12.648 -7.73 1 94.31 168 ALA B O 1
ATOM 2906 N N . LEU B 1 169 ? 16.234 -13.117 -8.602 1 94.5 169 LEU B N 1
ATOM 2907 C CA . LEU B 1 169 ? 15.977 -11.75 -9.062 1 94.5 169 LEU B CA 1
ATOM 2908 C C . LEU B 1 169 ? 14.656 -11.234 -8.5 1 94.5 169 LEU B C 1
ATOM 2910 O O . LEU B 1 169 ? 13.711 -12 -8.32 1 94.5 169 LEU B O 1
ATOM 2914 N N . PHE B 1 170 ? 14.68 -9.953 -8.211 1 96.38 170 PHE B N 1
ATOM 2915 C CA . PHE B 1 170 ? 13.461 -9.266 -7.797 1 96.38 170 PHE B CA 1
ATOM 2916 C C . PHE B 1 170 ? 13.234 -8.016 -8.641 1 96.38 170 PHE B C 1
ATOM 2918 O O . PHE B 1 170 ? 14.133 -7.18 -8.781 1 96.38 170 PHE B O 1
ATOM 2925 N N . PHE B 1 171 ? 12 -7.91 -9.227 1 95.94 171 PHE B N 1
ATOM 2926 C CA . PHE B 1 171 ? 11.617 -6.723 -9.977 1 95.94 171 PHE B CA 1
ATOM 2927 C C . PHE B 1 171 ? 10.297 -6.156 -9.461 1 95.94 171 PHE B C 1
ATOM 2929 O O . PHE B 1 171 ? 9.359 -6.91 -9.188 1 95.94 171 PHE B O 1
ATOM 2936 N N . ALA B 1 172 ? 10.25 -4.883 -9.312 1 96.62 172 ALA B N 1
ATOM 2937 C CA . ALA B 1 172 ? 9.008 -4.18 -8.992 1 96.62 172 ALA B CA 1
ATOM 2938 C C . ALA B 1 172 ? 8.484 -3.422 -10.211 1 96.62 172 ALA B C 1
ATOM 2940 O O . ALA B 1 172 ? 9.242 -2.744 -10.906 1 96.62 172 ALA B O 1
ATOM 2941 N N . VAL B 1 173 ? 7.242 -3.549 -10.484 1 97.69 173 VAL B N 1
ATOM 2942 C CA . VAL B 1 173 ? 6.613 -2.881 -11.625 1 97.69 173 VAL B CA 1
ATOM 2943 C C . VAL B 1 173 ? 5.98 -1.57 -11.164 1 97.69 173 VAL B C 1
ATOM 2945 O O . VAL B 1 173 ? 5.012 -1.576 -10.398 1 97.69 173 VAL B O 1
ATOM 2948 N N . GLU B 1 174 ? 6.461 -0.476 -11.68 1 96.38 174 GLU B N 1
ATOM 2949 C CA . GLU B 1 174 ? 5.938 0.836 -11.312 1 96.38 174 GLU B CA 1
ATOM 2950 C C . GLU B 1 174 ? 4.461 0.965 -11.68 1 96.38 174 GLU B C 1
ATOM 2952 O O . GLU B 1 174 ? 4.055 0.572 -12.781 1 96.38 174 GLU B O 1
ATOM 2957 N N . GLY B 1 175 ? 3.697 1.417 -10.734 1 96.75 175 GLY B N 1
ATOM 2958 C CA . GLY B 1 175 ? 2.297 1.729 -10.977 1 96.75 175 GLY B CA 1
ATOM 2959 C C . GLY B 1 175 ? 1.387 0.522 -10.852 1 96.75 175 GLY B C 1
ATOM 2960 O O . GLY B 1 175 ? 0.162 0.656 -10.883 1 96.75 175 GLY B O 1
ATOM 2961 N N . ALA B 1 176 ? 1.936 -0.632 -10.703 1 98.38 176 ALA B N 1
ATOM 2962 C CA . ALA B 1 176 ? 1.117 -1.836 -10.586 1 98.38 176 ALA B CA 1
ATOM 2963 C C . ALA B 1 176 ? 0.925 -2.23 -9.125 1 98.38 176 ALA B C 1
ATOM 2965 O O . ALA B 1 176 ? 1.711 -1.835 -8.258 1 98.38 176 ALA B O 1
ATOM 2966 N N . GLY B 1 177 ? -0.172 -3.004 -8.875 1 98.62 177 GLY B N 1
ATOM 2967 C CA . GLY B 1 177 ? -0.474 -3.541 -7.559 1 98.62 177 GLY B CA 1
ATOM 2968 C C . GLY B 1 177 ? -0.285 -5.043 -7.469 1 98.62 177 GLY B C 1
ATOM 2969 O O . GLY B 1 177 ? 0.648 -5.594 -8.062 1 98.62 177 GLY B O 1
ATOM 2970 N N . HIS B 1 178 ? -1.096 -5.676 -6.641 1 98.81 178 HIS B N 1
ATOM 2971 C CA . HIS B 1 178 ? -0.981 -7.094 -6.32 1 98.81 178 HIS B CA 1
ATOM 2972 C C . HIS B 1 178 ? -1.251 -7.961 -7.547 1 98.81 178 HIS B C 1
ATOM 2974 O O . HIS B 1 178 ? -0.659 -9.031 -7.695 1 98.81 178 HIS B O 1
ATOM 2980 N N . LEU B 1 179 ? -2.084 -7.484 -8.422 1 98.75 179 LEU B N 1
ATOM 2981 C CA . LEU B 1 179 ? -2.469 -8.219 -9.617 1 98.75 179 LEU B CA 1
ATOM 2982 C C . LEU B 1 179 ? -1.544 -7.887 -10.781 1 98.75 179 LEU B C 1
ATOM 2984 O O . LEU B 1 179 ? -2.002 -7.719 -11.914 1 98.75 179 LEU B O 1
ATOM 2988 N N . VAL B 1 180 ? -0.293 -7.902 -10.562 1 98.5 180 VAL B N 1
ATOM 2989 C CA . VAL B 1 180 ? 0.75 -7.336 -11.406 1 98.5 180 VAL B CA 1
ATOM 2990 C C . VAL B 1 180 ? 0.751 -8.039 -12.766 1 98.5 180 VAL B C 1
ATOM 2992 O O . VAL B 1 180 ? 0.908 -7.391 -13.805 1 98.5 180 VAL B O 1
ATOM 2995 N N . PRO B 1 181 ? 0.533 -9.406 -12.938 1 98.19 181 PRO B N 1
ATOM 2996 C CA . PRO B 1 181 ? 0.568 -10 -14.273 1 98.19 181 PRO B CA 1
ATOM 2997 C C . PRO B 1 181 ? -0.564 -9.5 -15.172 1 98.19 181 PRO B C 1
ATOM 2999 O O . PRO B 1 181 ? -0.436 -9.508 -16.391 1 98.19 181 PRO B O 1
ATOM 3002 N N . TRP B 1 182 ? -1.646 -9.023 -14.586 1 98.19 182 TRP B N 1
ATOM 3003 C CA . TRP B 1 182 ? -2.789 -8.57 -15.375 1 98.19 182 TRP B CA 1
ATOM 3004 C C . TRP B 1 182 ? -2.807 -7.051 -15.484 1 98.19 182 TRP B C 1
ATOM 3006 O O . TRP B 1 182 ? -3.41 -6.5 -16.406 1 98.19 182 TRP B O 1
ATOM 3016 N N . GLU B 1 183 ? -2.143 -6.363 -14.57 1 98.44 183 GLU B N 1
ATOM 3017 C CA . GLU B 1 183 ? -2.066 -4.906 -14.609 1 98.44 183 GLU B CA 1
ATOM 3018 C C . GLU B 1 183 ? -0.968 -4.434 -15.555 1 98.44 183 GLU B C 1
ATOM 3020 O O . GLU B 1 183 ? -1.044 -3.332 -16.109 1 98.44 183 GLU B O 1
ATOM 3025 N N . ALA B 1 184 ? 0.04 -5.266 -15.688 1 98.06 184 ALA B N 1
ATOM 3026 C CA . ALA B 1 184 ? 1.174 -4.953 -16.562 1 98.06 184 ALA B CA 1
ATOM 3027 C C . ALA B 1 184 ? 1.606 -6.176 -17.359 1 98.06 184 ALA B C 1
ATOM 3029 O O . ALA B 1 184 ? 2.77 -6.582 -17.297 1 98.06 184 ALA B O 1
ATOM 3030 N N . PRO B 1 185 ? 0.721 -6.707 -18.172 1 97.5 185 PRO B N 1
ATOM 3031 C CA . PRO B 1 185 ? 0.954 -8.008 -18.812 1 97.5 185 PRO B CA 1
ATOM 3032 C C . PRO B 1 185 ? 2.166 -8.008 -19.734 1 97.5 185 PRO B C 1
ATOM 3034 O O . PRO B 1 185 ? 2.951 -8.961 -19.734 1 97.5 185 PRO B O 1
ATOM 3037 N N . GLU B 1 186 ? 2.389 -6.926 -20.516 1 96.19 186 GLU B N 1
ATOM 3038 C CA . GLU B 1 186 ? 3.486 -6.895 -21.469 1 96.19 186 GLU B CA 1
ATOM 3039 C C . GLU B 1 186 ? 4.84 -6.855 -20.766 1 96.19 186 GLU B C 1
ATOM 3041 O O . GLU B 1 186 ? 5.75 -7.609 -21.125 1 96.19 186 GLU B O 1
ATOM 3046 N N . GLU B 1 187 ? 4.941 -6.004 -19.766 1 96.31 187 GLU B N 1
ATOM 3047 C CA . GLU B 1 187 ? 6.18 -5.883 -19.016 1 96.31 187 GLU B CA 1
ATOM 3048 C C . GLU B 1 187 ? 6.516 -7.188 -18.297 1 96.31 187 GLU B C 1
ATOM 3050 O O . GLU B 1 187 ? 7.652 -7.664 -18.359 1 96.31 187 GLU B O 1
ATOM 3055 N N . VAL B 1 188 ? 5.566 -7.805 -17.688 1 97.81 188 VAL B N 1
ATOM 3056 C CA . VAL B 1 188 ? 5.777 -9.031 -16.922 1 97.81 188 VAL B CA 1
ATOM 3057 C C . VAL B 1 188 ? 6.125 -10.172 -17.875 1 97.81 188 VAL B C 1
ATOM 3059 O O . VAL B 1 188 ? 7.059 -10.938 -17.625 1 97.81 188 VAL B O 1
ATOM 3062 N N . ALA B 1 189 ? 5.426 -10.25 -19 1 96.75 189 ALA B N 1
ATOM 3063 C CA . ALA B 1 189 ? 5.688 -11.305 -19.969 1 96.75 189 ALA B CA 1
ATOM 3064 C C . ALA B 1 189 ? 7.102 -11.203 -20.531 1 96.75 189 ALA B C 1
ATOM 3066 O O . ALA B 1 189 ? 7.762 -12.211 -20.781 1 96.75 189 ALA B O 1
ATOM 3067 N N . SER B 1 190 ? 7.508 -10 -20.734 1 94.56 190 SER B N 1
ATOM 3068 C CA . SER B 1 190 ? 8.859 -9.789 -21.25 1 94.56 190 SER B CA 1
ATOM 3069 C C . SER B 1 190 ? 9.906 -10.297 -20.266 1 94.56 190 SER B C 1
ATOM 3071 O O . SER B 1 190 ? 10.805 -11.055 -20.656 1 94.56 190 SER B O 1
ATOM 3073 N N . TRP B 1 191 ? 9.773 -9.961 -18.984 1 94.06 191 TRP B N 1
ATOM 3074 C CA . TRP B 1 191 ? 10.719 -10.398 -17.953 1 94.06 191 TRP B CA 1
ATOM 3075 C C . TRP B 1 191 ? 10.672 -11.914 -17.781 1 94.06 191 TRP B C 1
ATOM 3077 O O . TRP B 1 191 ? 11.711 -12.562 -17.688 1 94.06 191 TRP B O 1
ATOM 3087 N N . VAL B 1 192 ? 9.484 -12.469 -17.781 1 96.69 192 VAL B N 1
ATOM 3088 C CA . VAL B 1 192 ? 9.312 -13.898 -17.594 1 96.69 192 VAL B CA 1
ATOM 3089 C C . VAL B 1 192 ? 9.914 -14.656 -18.781 1 96.69 192 VAL B C 1
ATOM 3091 O O . VAL B 1 192 ? 10.625 -15.648 -18.594 1 96.69 192 VAL B O 1
ATOM 3094 N N . GLY B 1 193 ? 9.625 -14.156 -19.969 1 95.31 193 GLY B N 1
ATOM 3095 C CA . GLY B 1 193 ? 10.156 -14.797 -21.156 1 95.31 193 GLY B CA 1
ATOM 3096 C C . GLY B 1 193 ? 11.672 -14.859 -21.172 1 95.31 193 GLY B C 1
ATOM 3097 O O . GLY B 1 193 ? 12.258 -15.914 -21.422 1 95.31 193 GLY B O 1
ATOM 3098 N N . ASP B 1 194 ? 12.289 -13.695 -20.906 1 93.56 194 ASP B N 1
ATOM 3099 C CA . ASP B 1 194 ? 13.742 -13.641 -20.828 1 93.56 194 ASP B CA 1
ATOM 3100 C C . ASP B 1 194 ? 14.281 -14.594 -19.781 1 93.56 194 ASP B C 1
ATOM 3102 O O . ASP B 1 194 ? 15.273 -15.289 -20.016 1 93.56 194 ASP B O 1
ATOM 3106 N N . PHE B 1 195 ? 13.688 -14.664 -18.703 1 95.44 195 PHE B N 1
ATOM 3107 C CA . PHE B 1 195 ? 14.117 -15.484 -17.578 1 95.44 195 PHE B CA 1
ATOM 3108 C C . PHE B 1 195 ? 14.016 -16.969 -17.922 1 95.44 195 PHE B C 1
ATOM 3110 O O . PHE B 1 195 ? 14.914 -17.75 -17.609 1 95.44 195 PHE B O 1
ATOM 3117 N N . LEU B 1 196 ? 12.898 -17.391 -18.609 1 95.44 196 LEU B N 1
ATOM 3118 C CA . LEU B 1 196 ? 12.664 -18.781 -18.953 1 95.44 196 LEU B CA 1
ATOM 3119 C C . LEU B 1 196 ? 13.711 -19.266 -19.953 1 95.44 196 LEU B C 1
ATOM 3121 O O . LEU B 1 196 ? 14.008 -20.469 -20.016 1 95.44 196 LEU B O 1
ATOM 3125 N N . LEU B 1 197 ? 14.328 -18.328 -20.734 1 93.31 197 LEU B N 1
ATOM 3126 C CA . LEU B 1 197 ? 15.32 -18.688 -21.734 1 93.31 197 LEU B CA 1
ATOM 3127 C C . LEU B 1 197 ? 16.719 -18.766 -21.125 1 93.31 197 LEU B C 1
ATOM 3129 O O . LEU B 1 197 ? 17.672 -19.172 -21.797 1 93.31 197 LEU B O 1
ATOM 3133 N N . GLY B 1 198 ? 16.859 -18.547 -19.953 1 84.31 198 GLY B N 1
ATOM 3134 C CA . GLY B 1 198 ? 18.156 -18.625 -19.281 1 84.31 198 GLY B CA 1
ATOM 3135 C C . GLY B 1 198 ? 19 -17.391 -19.484 1 84.31 198 GLY B C 1
ATOM 3136 O O . GLY B 1 198 ? 20.219 -17.422 -19.266 1 84.31 198 GLY B O 1
ATOM 3137 N N . GLU B 1 199 ? 18.625 -16.359 -20.156 1 62.88 199 GLU B N 1
ATOM 3138 C CA . GLU B 1 199 ? 19.391 -15.133 -20.391 1 62.88 199 GLU B CA 1
ATOM 3139 C C . GLU B 1 199 ? 19.672 -14.398 -19.094 1 62.88 199 GLU B C 1
ATOM 3141 O O . GLU B 1 199 ? 18.828 -14.328 -18.203 1 62.88 199 GLU B O 1
ATOM 3146 N N . GLY B 1 200 ? 20.984 -14.516 -18.656 1 56.47 200 GLY B N 1
ATOM 3147 C CA . GLY B 1 200 ? 21.438 -13.773 -17.484 1 56.47 200 GLY B CA 1
ATOM 3148 C C . GLY B 1 200 ? 20.906 -12.352 -17.438 1 56.47 200 GLY B C 1
ATOM 3149 O O . GLY B 1 200 ? 21.078 -11.594 -18.391 1 56.47 200 GLY B O 1
ATOM 3150 N N . PHE B 1 201 ? 19.719 -12.172 -17.094 1 54.75 201 PHE B N 1
ATOM 3151 C CA . PHE B 1 201 ? 19.172 -10.828 -17 1 54.75 201 PHE B CA 1
ATOM 3152 C C . PHE B 1 201 ? 20.141 -9.883 -16.312 1 54.75 201 PHE B C 1
ATOM 3154 O O . PHE B 1 201 ? 20.609 -10.172 -15.203 1 54.75 201 PHE B O 1
ATOM 3161 N N . ARG B 1 202 ? 21.031 -9.258 -17.188 1 48.44 202 ARG B N 1
ATOM 3162 C CA . ARG B 1 202 ? 21.703 -8.102 -16.594 1 48.44 202 ARG B CA 1
ATOM 3163 C C . ARG B 1 202 ? 20.688 -7.195 -15.891 1 48.44 202 ARG B C 1
ATOM 3165 O O . ARG B 1 202 ? 19.578 -6.988 -16.375 1 48.44 202 ARG B O 1
ATOM 3172 N N . PRO B 1 203 ? 20.906 -7.004 -14.688 1 47.28 203 PRO B N 1
ATOM 3173 C CA . PRO B 1 203 ? 19.984 -6.09 -14 1 47.28 203 PRO B CA 1
ATOM 3174 C C . PRO B 1 203 ? 19.609 -4.883 -14.852 1 47.28 203 PRO B C 1
ATOM 3176 O O . PRO B 1 203 ? 20.438 -4.359 -15.602 1 47.28 203 PRO B O 1
ATOM 3179 N N . LEU B 1 204 ? 18.562 -4.832 -15.43 1 41.69 204 LEU B N 1
ATOM 3180 C CA . LEU B 1 204 ? 18.25 -3.592 -16.125 1 41.69 204 LEU B CA 1
ATOM 3181 C C . LEU B 1 204 ? 18.641 -2.379 -15.297 1 41.69 204 LEU B C 1
ATOM 3183 O O . LEU B 1 204 ? 18.625 -2.43 -14.062 1 41.69 204 LEU B O 1
ATOM 3187 N N . PRO B 1 205 ? 19.375 -1.312 -15.961 1 37.41 205 PRO B N 1
ATOM 3188 C CA . PRO B 1 205 ? 19.844 -0.175 -15.156 1 37.41 205 PRO B CA 1
ATOM 3189 C C . PRO B 1 205 ? 18.828 0.249 -14.094 1 37.41 205 PRO B C 1
ATOM 3191 O O . PRO B 1 205 ? 19.219 0.624 -12.984 1 37.41 205 PRO B O 1
ATOM 3194 N N . GLY B 1 206 ? 17.641 0.896 -14.508 1 36.34 206 GLY B N 1
ATOM 3195 C CA . GLY B 1 206 ? 16.719 1.708 -13.734 1 36.34 206 GLY B CA 1
ATOM 3196 C C . GLY B 1 206 ? 15.922 0.903 -12.727 1 36.34 206 GLY B C 1
ATOM 3197 O O . GLY B 1 206 ? 15.062 1.447 -12.031 1 36.34 206 GLY B O 1
ATOM 3198 N N . GLY B 1 207 ? 15.633 -0.324 -12.984 1 37.34 207 GLY B N 1
ATOM 3199 C CA . GLY B 1 207 ? 14.922 -1.024 -11.922 1 37.34 207 GLY B CA 1
ATOM 3200 C C . GLY B 1 207 ? 15.758 -1.224 -10.672 1 37.34 207 GLY B C 1
ATOM 3201 O O . GLY B 1 207 ? 16.906 -1.647 -10.758 1 37.34 207 GLY B O 1
ATOM 3202 N N . LEU B 1 208 ? 15.68 -0.296 -9.797 1 31.45 208 LEU B N 1
ATOM 3203 C CA . LEU B 1 208 ? 16.469 -0.509 -8.594 1 31.45 208 LEU B CA 1
ATOM 3204 C C . LEU B 1 208 ? 16.422 -1.969 -8.148 1 31.45 208 LEU B C 1
ATOM 3206 O O . LEU B 1 208 ? 15.336 -2.551 -8.055 1 31.45 208 LEU B O 1
ATOM 3210 N N . ALA B 1 209 ? 17.344 -2.834 -8.633 1 32.41 209 ALA B N 1
ATOM 3211 C CA . ALA B 1 209 ? 17.625 -3.947 -7.73 1 32.41 209 ALA B CA 1
ATOM 3212 C C . ALA B 1 209 ? 17.703 -3.475 -6.285 1 32.41 209 ALA B C 1
ATOM 3214 O O . ALA B 1 209 ? 18.672 -2.805 -5.895 1 32.41 209 ALA B O 1
ATOM 3215 N N . LEU B 1 210 ? 16.641 -2.771 -5.77 1 28.91 210 LEU B N 1
ATOM 3216 C CA . LEU B 1 210 ? 16.781 -2.404 -4.363 1 28.91 210 LEU B CA 1
ATOM 3217 C C . LEU B 1 210 ? 17.234 -3.602 -3.533 1 28.91 210 LEU B C 1
ATOM 3219 O O . LEU B 1 210 ? 16.844 -4.738 -3.814 1 28.91 210 LEU B O 1
#

Foldseek 3Di:
DDAEDEQQALLAFPCGLVLQVPFDFDHWYEYEYAACSVLVVLVCCLPPNTQAYEYELYDQADDPLLVVLLVCLVVLCVVPNLVRNLVSCLVQFWFQLPSPPPVLSVRSSNSDDNVSSVVRSVVRVPHHRRLQSQCRGAHAYEYEAACAANNRHQVNSVVSQVSHNYHYAYFYDYRTYSNCCSSPVVVVSVVVSCVRHVPPPPPDPPRPSD/DDAEDEQQALLAFPCGLVLQVPFDFDHWYEYEYAECSVLVVLVCCLPPNTQAYEYELYDQADDPLLVVLLVCLVVLCVVPNLVRNLVSCLVQFWFQLPSPPPVLSVRSSNSDDNVSSVVRSVVRVPHHRRLQSQCSGAHAYEYEAACAANNRHQVNSVVSQVSHNYHYAYFYDYRTYSNCCSSPVVVVSVVVSCVRHVPPPPPDPPGPPD

Secondary structure (DSSP, 8-state):
--EEEEE--TTS-TTTTGGGTT----SSEEEEEETTHHHHHHHHHHHH--SEEEEES---B--HHHHHHHHHHHHHHHHHHHHHHHHHHHHHH--TTTTT-HHHHHHHHHT--HHHHHHHHHHHHT--BGGGGGGG--SEEEEEEETT-SSS-HHHHHHHHHH-SS-EEEEEETT--TTHHHHSHHHHHHHHHHHHTT------SSS---/--EEEEE--TTS-TTTTGGGTT----SSEEEEEETTHHHHHHHHHHHH--SEEEEES---B--HHHHHHHHHHHHHHHHHHHHHHHHHHHHHH--TTTTT-HHHHHHHHHT--HHHHHHHHHHHHT--BGGGGGGG--SEEEEEEETT-SSS-HHHHHHHHHH-SS-EEEEEETT--TTHHHHSHHHHHHHHHHHHTT------SSS---